Protein AF-0000000078033077 (afdb_homodimer)

Sequence (704 aa):
MGALPEDNIADLIKTYNELNSNRIEELADEPSALEFMRYVARNTPFVVRNAATSWEAYKRWDKDFLLNTLEGQSVNVAVTPHGNADAPTPLPTGILSLSKPHEEPQRFDTFLNTIIAQTAEDLSSSPPTAVSPEVLYAQTQNSNLHTEYAPLFHLDHLPRSLPFARIALDQPQPDALNLWIGNARATTALHKDNYENLYVQLRGRKRFALLPPHCHPCVNERPLRSATYRRRCAGGGADADNDGTLVLEPDGDGTEDVPFATWDPDRPDENATPYSHLARPMIVVLEPGDMLYLPAMWYHKVSQFCIPEDEGFVLAVNYWYDMDFSGPLYPLSSFVRNSALKAQAEAEGHEVMGALPEDNIADLIKTYNELNSNRIEELADEPSALEFMRYVARNTPFVVRNAATSWEAYKRWDKDFLLNTLEGQSVNVAVTPHGNADAPTPLPTGILSLSKPHEEPQRFDTFLNTIIAQTAEDLSSSPPTAVSPEVLYAQTQNSNLHTEYAPLFHLDHLPRSLPFARIALDQPQPDALNLWIGNARATTALHKDNYENLYVQLRGRKRFALLPPHCHPCVNERPLRSATYRRRCAGGGADADNDGTLVLEPDGDGTEDVPFATWDPDRPDENATPYSHLARPMIVVLEPGDMLYLPAMWYHKVSQFCIPEDEGFVLAVNYWYDMDFSGPLYPLSSFVRNSALKAQAEAEGHEV

Secondary structure (DSSP, 8-state):
-----SSHHHHHHHHHHHHS-SSPEEESSPPPHHHHHHHHHHT--EEETTTTTTSHHHHH-SHHHHHHHTTT-EEEEEEESSS-TTEEEE-TTS-EEEEEPEEEEEEHHHHHHHHHHHHHHHHS-SPPPS---SEEEB---S-GGGTTTHHHHTTT-S-SS-HHHHHHTT-SS-SEEEEEEE-TT-EEEEEE-SEEEEEEEEESEEEEEEE-GGGGGGS-EEEEEEEEEEE----SSS-------EEEEEPPTTSPPEEEE---TTSTTTT--TTGGG--PEEEEEPTT-EEEE-TT-EEEEEEE--TTS-S-EEEEEEEEEP--SSSHHHHHHHHHHHHHHHHHHHHHHT-/-----SSHHHHHHHHHHHHS-SSPEEESSPPPHHHHHHHHHHT--EEETTTTTTSHHHHH-SHHHHHHHTTT-EEEEEEESSS-TTEEEE-TTS-EEEEEPEEEEEEHHHHHHHHHHHHHHHHS-SPPPS----EEEB---S-GGGTTTHHHHTTT-S-SS-HHHHHHTT-SS-SEEEEEEE-TT-EEEEEE-SEEEEEEEEESEEEEEEE-GGGGGGS-EEEEEEEEEEE----SSS-------EEEEEPPTTSPPEEEE---TTSTTTT--TTGGG---EEEEEPTT-EEEE-TT-EEEEEEE--TTS-S-EEEEEEEEEP---SSHHHHHHHHHHHHHHHHHHHHHHT-

Solvent-accessible surface area (backbone atoms only — not comparable to full-atom values): 36784 Å² total; per-residue (Å²): 97,83,74,77,64,92,49,55,68,60,49,31,47,51,50,39,56,72,53,41,78,56,65,74,49,76,35,82,55,81,57,52,28,53,57,44,37,51,33,61,43,31,60,48,52,38,32,23,55,54,61,38,61,81,31,50,43,49,74,48,66,42,72,70,50,47,46,61,67,42,57,95,37,57,37,61,30,34,36,31,76,74,12,52,48,62,19,77,37,64,41,96,86,61,52,64,18,31,26,35,44,27,72,44,78,35,48,41,59,60,50,54,52,49,42,25,49,46,39,50,44,71,74,38,91,57,77,85,66,96,61,76,74,61,21,58,32,31,62,59,84,74,27,28,30,74,56,72,38,29,72,60,52,73,65,62,32,58,76,83,53,54,66,35,56,25,61,46,68,71,35,88,54,49,77,29,39,29,48,37,42,33,32,54,61,36,38,43,48,44,44,64,48,75,25,39,31,41,37,34,28,47,34,33,30,40,38,37,39,35,38,59,49,80,45,47,48,24,29,38,64,39,76,21,47,45,20,35,30,40,63,46,68,70,62,85,63,88,72,82,76,51,76,60,48,74,42,76,38,73,52,63,89,85,59,69,40,43,72,39,42,58,24,42,86,92,43,59,83,46,60,51,36,100,42,29,84,72,62,65,65,25,73,48,72,38,46,56,15,17,31,35,41,43,40,51,45,30,31,36,28,41,38,34,38,63,57,90,88,49,89,27,42,26,33,34,39,34,38,32,29,77,50,75,66,44,39,59,64,53,35,48,42,49,38,47,37,52,52,35,51,50,53,52,51,53,56,56,56,65,74,100,95,82,76,78,65,93,49,57,68,59,49,31,46,51,48,39,55,73,52,40,76,56,65,73,48,75,34,81,55,78,57,52,28,53,59,44,37,52,32,61,45,30,60,48,52,38,34,22,55,54,62,38,60,82,31,49,43,50,72,49,67,42,71,68,49,48,46,60,68,41,56,93,35,58,38,62,28,35,37,30,77,75,14,50,48,62,17,76,35,65,40,96,87,62,52,66,19,31,25,35,43,27,71,44,76,37,48,40,59,61,50,54,51,49,40,25,51,47,38,50,44,70,74,39,91,56,77,84,66,95,61,75,76,61,22,57,33,32,62,58,85,73,28,27,29,74,55,73,37,30,72,60,52,74,65,62,33,58,75,83,52,54,68,35,55,26,62,47,69,71,35,87,54,48,78,28,41,29,50,38,41,35,32,56,60,36,37,43,48,45,43,63,49,74,26,39,31,42,38,35,27,47,33,33,30,39,38,37,40,34,38,60,49,82,44,46,48,23,29,38,64,39,75,20,46,45,20,34,31,40,63,44,69,69,62,85,64,88,72,80,75,53,75,61,50,75,43,76,38,73,51,64,88,87,59,68,39,43,72,38,45,56,24,41,86,93,43,59,83,45,60,50,37,100,42,28,84,70,62,65,66,26,72,49,73,38,46,54,15,16,31,34,40,42,39,51,44,29,30,37,26,40,39,34,36,62,56,89,91,47,88,25,44,28,32,32,38,35,40,31,29,76,52,74,66,46,40,58,64,53,36,49,40,49,39,48,38,52,52,35,52,49,53,50,52,53,55,56,55,65,74,101

Nearest PDB structures (foldseek):
  5nfo-assembly1_A  TM=9.440E-01  e=7.598E-32  Homo sapiens
  4qu2-assembly1_A  TM=9.523E-01  e=1.027E-31  Mus musculus
  5nfn-assembly1_B  TM=9.358E-01  e=1.018E-30  Homo sapiens
  7yxh-assembly1_A  TM=9.130E-01  e=1.752E-30  Drosophila melanogaster
  7yxi-assembly1_A  TM=8.987E-01  e=1.977E-30  Drosophila melanogaster

Structure (mmCIF, N/CA/C/O backbone):
data_AF-0000000078033077-model_v1
#
loop_
_entity.id
_entity.type
_entity.pdbx_description
1 polymer 'JmjC domain-containing protein'
#
loop_
_atom_site.group_PDB
_atom_site.id
_atom_site.type_symbol
_atom_site.label_atom_id
_atom_site.label_alt_id
_atom_site.label_comp_id
_atom_site.label_asym_id
_atom_site.label_entity_id
_atom_site.label_seq_id
_atom_site.pdbx_PDB_ins_code
_atom_site.Cartn_x
_atom_site.Cartn_y
_atom_site.Cartn_z
_atom_site.occupancy
_atom_site.B_iso_or_equiv
_atom_site.auth_seq_id
_atom_site.auth_comp_id
_atom_site.auth_asym_id
_atom_site.auth_atom_id
_atom_site.pdbx_PDB_model_num
ATOM 1 N N . MET A 1 1 ? 12.492 -5.578 -23.094 1 42.94 1 MET A N 1
ATOM 2 C CA . MET A 1 1 ? 12.781 -5.25 -21.688 1 42.94 1 MET A CA 1
ATOM 3 C C . MET A 1 1 ? 12.961 -3.746 -21.516 1 42.94 1 MET A C 1
ATOM 5 O O . MET A 1 1 ? 13.789 -3.133 -22.188 1 42.94 1 MET A O 1
ATOM 9 N N . GLY A 1 2 ? 12.016 -3.055 -21.203 1 55.69 2 GLY A N 1
ATOM 10 C CA . GLY A 1 2 ? 12.297 -1.637 -21.375 1 55.69 2 GLY A CA 1
ATOM 11 C C . GLY A 1 2 ? 13.57 -1.196 -20.656 1 55.69 2 GLY A C 1
ATOM 12 O O . GLY A 1 2 ? 14.016 -1.845 -19.719 1 55.69 2 GLY A O 1
ATOM 13 N N . ALA A 1 3 ? 14.383 -0.517 -21.266 1 71.25 3 ALA A N 1
ATOM 14 C CA . ALA A 1 3 ? 15.617 0.079 -20.766 1 71.25 3 ALA A CA 1
ATOM 15 C C . ALA A 1 3 ? 15.414 0.67 -19.359 1 71.25 3 ALA A C 1
ATOM 17 O O . ALA A 1 3 ? 14.344 1.188 -19.062 1 71.25 3 ALA A O 1
ATOM 18 N N . LEU A 1 4 ? 16.281 0.131 -18.406 1 87.5 4 LEU A N 1
ATOM 19 C CA . LEU A 1 4 ? 16.297 0.751 -17.094 1 87.5 4 LEU A CA 1
ATOM 20 C C . LEU A 1 4 ? 16.281 2.271 -17.203 1 87.5 4 LEU A C 1
ATOM 22 O O . LEU A 1 4 ? 16.953 2.836 -18.078 1 87.5 4 LEU A O 1
ATOM 26 N N . PRO A 1 5 ? 15.516 2.828 -16.438 1 91.06 5 PRO A N 1
ATOM 27 C CA . PRO A 1 5 ? 15.508 4.293 -16.484 1 91.06 5 PRO A CA 1
ATOM 28 C C . PRO A 1 5 ? 16.859 4.906 -16.141 1 91.06 5 PRO A C 1
ATOM 30 O O . PRO A 1 5 ? 17.594 4.367 -15.312 1 91.06 5 PRO A O 1
ATOM 33 N N . GLU A 1 6 ? 17.172 5.957 -16.812 1 90.25 6 GLU A N 1
ATOM 34 C CA . GLU A 1 6 ? 18.406 6.684 -16.531 1 90.25 6 GLU A CA 1
ATOM 35 C C . GLU A 1 6 ? 18.438 7.207 -15.102 1 90.25 6 GLU A C 1
ATOM 37 O O . GLU A 1 6 ? 19.453 7.094 -14.422 1 90.25 6 GLU A O 1
ATOM 42 N N . ASP A 1 7 ? 17.344 7.777 -14.641 1 95.06 7 ASP A N 1
ATOM 43 C CA . ASP A 1 7 ? 17.156 8.281 -13.281 1 95.06 7 ASP A CA 1
ATOM 44 C C . ASP A 1 7 ? 15.992 7.586 -12.586 1 95.06 7 ASP A C 1
ATOM 46 O O . ASP A 1 7 ? 14.836 7.949 -12.797 1 95.06 7 ASP A O 1
ATOM 50 N N . ASN A 1 8 ? 16.359 6.629 -11.766 1 96.31 8 ASN A N 1
ATOM 51 C CA . ASN A 1 8 ? 15.375 5.754 -11.141 1 96.31 8 ASN A CA 1
ATOM 52 C C . ASN A 1 8 ? 14.43 6.531 -10.227 1 96.31 8 ASN A C 1
ATOM 54 O O . ASN A 1 8 ? 13.242 6.223 -10.148 1 96.31 8 ASN A O 1
ATOM 58 N N . ILE A 1 9 ? 14.945 7.516 -9.523 1 97.44 9 ILE A N 1
ATOM 59 C CA . ILE A 1 9 ? 14.125 8.328 -8.625 1 97.44 9 ILE A CA 1
ATOM 60 C C . ILE A 1 9 ? 13.133 9.148 -9.438 1 97.44 9 ILE A C 1
ATOM 62 O O . ILE A 1 9 ? 11.945 9.195 -9.117 1 97.44 9 ILE A O 1
ATOM 66 N N . ALA A 1 10 ? 13.602 9.781 -10.492 1 98 10 ALA A N 1
ATOM 67 C CA . ALA A 1 10 ? 12.711 10.547 -11.367 1 98 10 ALA A CA 1
ATOM 68 C C . ALA A 1 10 ? 11.617 9.656 -11.953 1 98 10 ALA A C 1
ATOM 70 O O . ALA A 1 10 ? 10.461 10.062 -12.031 1 98 10 ALA A O 1
ATOM 71 N N . ASP A 1 11 ? 12.008 8.477 -12.391 1 97.88 11 ASP A N 1
ATOM 72 C CA . ASP A 1 11 ? 11.055 7.543 -12.984 1 97.88 11 ASP A CA 1
ATOM 73 C C . ASP A 1 11 ? 9.961 7.168 -11.992 1 97.88 11 ASP A C 1
ATOM 75 O O . ASP A 1 11 ? 8.789 7.02 -12.367 1 97.88 11 ASP A O 1
ATOM 79 N N . LEU A 1 12 ? 10.352 6.918 -10.734 1 98.25 12 LEU A N 1
ATOM 80 C CA . LEU A 1 12 ? 9.391 6.621 -9.68 1 98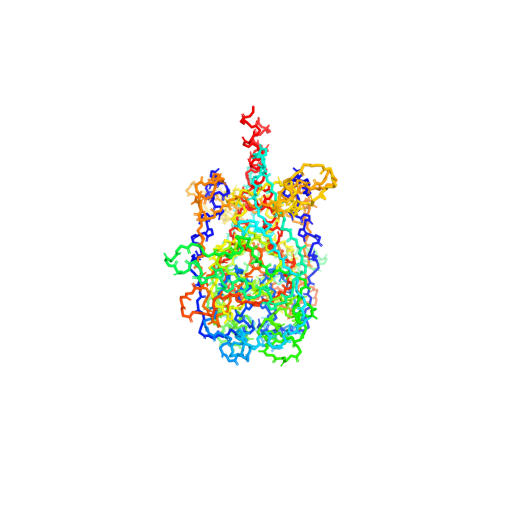.25 12 LEU A CA 1
ATOM 81 C C . LEU A 1 12 ? 8.32 7.711 -9.594 1 98.25 12 LEU A C 1
ATOM 83 O O . LEU A 1 12 ? 7.125 7.418 -9.625 1 98.25 12 LEU A O 1
ATOM 87 N N . ILE A 1 13 ? 8.727 8.977 -9.492 1 98.38 13 ILE A N 1
ATOM 88 C CA . ILE A 1 13 ? 7.824 10.102 -9.297 1 98.38 13 ILE A CA 1
ATOM 89 C C . ILE A 1 13 ? 6.941 10.273 -10.531 1 98.38 13 ILE A C 1
ATOM 91 O O . ILE A 1 13 ? 5.727 10.445 -10.414 1 98.38 13 ILE A O 1
ATOM 95 N N . LYS A 1 14 ? 7.523 10.18 -11.734 1 97.94 14 LYS A N 1
ATOM 96 C CA . LYS A 1 14 ? 6.781 10.336 -12.977 1 97.94 14 LYS A CA 1
ATOM 97 C C . LYS A 1 14 ? 5.746 9.227 -13.141 1 97.94 14 LYS A C 1
ATOM 99 O O . LYS A 1 14 ? 4.621 9.484 -13.57 1 97.94 14 LYS A O 1
ATOM 104 N N . THR A 1 15 ? 6.141 8 -12.852 1 97.5 15 THR A N 1
ATOM 105 C CA . THR A 1 15 ? 5.23 6.867 -12.953 1 97.5 15 THR A CA 1
ATOM 106 C C . THR A 1 15 ? 4.023 7.055 -12.039 1 97.5 15 THR A C 1
ATOM 108 O O . THR A 1 15 ? 2.883 6.84 -12.453 1 97.5 15 THR A O 1
ATOM 111 N N . TYR A 1 16 ? 4.25 7.449 -10.805 1 98 16 TYR A N 1
ATOM 112 C CA . TYR A 1 16 ? 3.141 7.703 -9.891 1 98 16 TYR A CA 1
ATOM 113 C C . TYR A 1 16 ? 2.221 8.789 -10.445 1 98 16 TYR A C 1
ATOM 115 O O . TYR A 1 16 ? 0.998 8.633 -10.43 1 98 16 TYR A O 1
ATOM 123 N N . ASN A 1 17 ? 2.812 9.883 -10.93 1 98 17 ASN A N 1
ATOM 124 C CA . ASN A 1 17 ? 2.035 11.016 -11.43 1 98 17 ASN A CA 1
ATOM 125 C C . ASN A 1 17 ? 1.178 10.617 -12.625 1 98 17 ASN A C 1
ATOM 127 O O . ASN A 1 17 ? 0.083 11.148 -12.82 1 98 17 ASN A O 1
ATOM 131 N N . GLU A 1 18 ? 1.66 9.711 -13.391 1 97.5 18 GLU A N 1
ATOM 132 C CA . GLU A 1 18 ? 0.925 9.242 -14.562 1 97.5 18 GLU A CA 1
ATOM 133 C C . GLU A 1 18 ? -0.252 8.359 -14.164 1 97.5 18 GLU A C 1
ATOM 135 O O . GLU A 1 18 ? -1.291 8.359 -14.828 1 97.5 18 GLU A O 1
ATOM 140 N N . LEU A 1 19 ? -0.118 7.672 -13.07 1 97.44 19 LEU A N 1
ATOM 141 C CA . LEU A 1 19 ? -1.104 6.672 -12.664 1 97.44 19 LEU A CA 1
ATOM 142 C C . LEU A 1 19 ? -2.096 7.254 -11.664 1 97.44 19 LEU A C 1
ATOM 144 O O . LEU A 1 19 ? -3.094 6.613 -11.328 1 97.44 19 LEU A O 1
ATOM 148 N N . ASN A 1 20 ? -1.86 8.43 -11.117 1 97.12 20 ASN A N 1
ATOM 149 C CA . ASN A 1 20 ? -2.686 9.023 -10.07 1 97.12 20 ASN A CA 1
ATOM 150 C C . ASN A 1 20 ? -3.02 10.484 -10.383 1 97.12 20 ASN A C 1
ATOM 152 O O . ASN A 1 20 ? -2.182 11.219 -10.914 1 97.12 20 ASN A O 1
ATOM 156 N N . SER A 1 21 ? -4.211 10.898 -10 1 94.88 21 SER A N 1
ATOM 157 C CA . SER A 1 21 ? -4.625 12.297 -10.148 1 94.88 21 SER A CA 1
ATOM 158 C C . SER A 1 21 ? -4.043 13.164 -9.031 1 94.88 21 SER A C 1
ATOM 160 O O . SER A 1 21 ? -3.848 12.688 -7.91 1 94.88 21 SER A O 1
ATOM 162 N N . ASN A 1 22 ? -3.74 14.391 -9.383 1 94.38 22 ASN A N 1
ATOM 163 C CA . ASN A 1 22 ? -3.326 15.344 -8.352 1 94.38 22 ASN A CA 1
ATOM 164 C C . ASN A 1 22 ? -4.496 16.188 -7.875 1 94.38 22 ASN A C 1
ATOM 166 O O . ASN A 1 22 ? -4.297 17.203 -7.191 1 94.38 22 ASN A O 1
ATOM 170 N N . ARG A 1 23 ? -5.645 15.859 -8.281 1 97 23 ARG A N 1
ATOM 171 C CA . ARG A 1 23 ? -6.863 16.469 -7.766 1 97 23 ARG A CA 1
ATOM 172 C C . ARG A 1 23 ? -7.5 15.609 -6.688 1 97 23 ARG A C 1
ATOM 174 O O . ARG A 1 23 ? -7.652 14.398 -6.867 1 97 23 ARG A O 1
ATOM 181 N N . ILE A 1 24 ? -7.875 16.25 -5.68 1 98 24 ILE A N 1
ATOM 182 C CA . ILE A 1 24 ? -8.438 15.492 -4.562 1 98 24 ILE A CA 1
ATOM 183 C C . ILE A 1 24 ? -9.875 15.094 -4.879 1 98 24 ILE A C 1
ATOM 185 O O . ILE A 1 24 ? -10.625 15.875 -5.48 1 98 24 ILE A O 1
ATOM 189 N N . GLU A 1 25 ? -10.234 13.922 -4.559 1 98.12 25 GLU A N 1
ATOM 190 C CA . GLU A 1 25 ? -11.617 13.469 -4.719 1 98.12 25 GLU A CA 1
ATOM 191 C C . GLU A 1 25 ? -12.523 14.086 -3.656 1 98.12 25 GLU A C 1
ATOM 193 O O . GLU A 1 25 ? -12.164 14.133 -2.479 1 98.12 25 GLU A O 1
ATOM 198 N N . GLU A 1 26 ? -13.68 14.609 -4.047 1 98.62 26 GLU A N 1
ATOM 199 C CA . GLU A 1 26 ? -14.68 15.148 -3.135 1 98.62 26 GLU A CA 1
ATOM 200 C C . GLU A 1 26 ? -15.906 14.234 -3.051 1 98.62 26 GLU A C 1
ATOM 202 O O . GLU A 1 26 ? -16.469 13.859 -4.074 1 98.62 26 GLU A O 1
ATOM 207 N N . LEU A 1 27 ? -16.203 13.883 -1.854 1 98.38 27 LEU A N 1
ATOM 208 C CA . LEU A 1 27 ? -17.359 13.031 -1.601 1 98.38 27 LEU A CA 1
ATOM 209 C C . LEU A 1 27 ? -18.531 13.852 -1.079 1 98.38 27 LEU A C 1
ATOM 211 O O . LEU A 1 27 ? -18.344 14.82 -0.333 1 98.38 27 LEU A O 1
ATOM 215 N N . ALA A 1 28 ? -19.688 13.43 -1.414 1 95.62 28 ALA A N 1
ATOM 216 C CA . ALA A 1 28 ? -20.891 14.117 -0.968 1 95.62 28 ALA A CA 1
ATOM 217 C C . ALA A 1 28 ? -21.266 13.727 0.461 1 95.62 28 ALA A C 1
ATOM 219 O O . ALA A 1 28 ? -21.812 14.531 1.213 1 95.62 28 ALA A O 1
ATOM 220 N N . ASP A 1 29 ? -20.969 12.461 0.747 1 97.38 29 ASP A N 1
ATOM 221 C CA . ASP A 1 29 ? -21.25 11.922 2.074 1 97.38 29 ASP A CA 1
ATOM 222 C C . ASP A 1 29 ? -20.062 11.109 2.604 1 97.38 29 ASP A C 1
ATOM 224 O O . ASP A 1 29 ? -19.172 10.734 1.842 1 97.38 29 ASP A O 1
ATOM 228 N N . GLU A 1 30 ? -20.156 10.922 3.869 1 98.06 30 GLU A N 1
ATOM 229 C CA . GLU A 1 30 ? -19.172 10.023 4.453 1 98.06 30 GLU A CA 1
ATOM 230 C C . GLU A 1 30 ? -19.188 8.664 3.768 1 98.06 30 GLU A C 1
ATOM 232 O O . GLU A 1 30 ? -20.25 8.141 3.441 1 98.06 30 GLU A O 1
ATOM 237 N N . PRO A 1 31 ? -18.062 8.117 3.574 1 98.75 31 PRO A N 1
ATOM 238 C CA . PRO A 1 31 ? -18.031 6.785 2.955 1 98.75 31 PRO A CA 1
ATOM 239 C C . PRO A 1 31 ? -18.469 5.676 3.912 1 98.75 31 PRO A C 1
ATOM 241 O O . PRO A 1 31 ? -18.469 5.875 5.129 1 98.75 31 PRO A O 1
ATOM 244 N N . SER A 1 32 ? -18.875 4.543 3.34 1 98.62 32 SER A N 1
ATOM 245 C CA . SER A 1 32 ? -18.984 3.338 4.152 1 98.62 32 SER A CA 1
ATOM 246 C C . SER A 1 32 ? -17.609 2.871 4.621 1 98.62 32 SER A C 1
ATOM 248 O O . SER A 1 32 ? -16.578 3.336 4.113 1 98.62 32 SER A O 1
ATOM 250 N N . ALA A 1 33 ? -17.562 1.972 5.578 1 98.81 33 ALA A N 1
ATOM 251 C CA . ALA A 1 33 ? -16.297 1.409 6.039 1 98.81 33 ALA A CA 1
ATOM 252 C C . ALA A 1 33 ? -15.531 0.768 4.887 1 98.81 33 ALA A C 1
ATOM 254 O O . ALA A 1 33 ? -14.312 0.924 4.785 1 98.81 33 ALA A O 1
ATOM 255 N N . LEU A 1 34 ? -16.203 0.097 4.02 1 98.81 34 LEU A N 1
ATOM 256 C CA . LEU A 1 34 ? -15.57 -0.558 2.877 1 98.81 34 LEU A CA 1
ATOM 257 C C . LEU A 1 34 ? -15.016 0.472 1.899 1 98.81 34 LEU A C 1
ATOM 259 O O . LEU A 1 34 ? -13.891 0.332 1.417 1 98.81 34 LEU A O 1
ATOM 263 N N . GLU A 1 35 ? -15.805 1.453 1.59 1 98.62 35 GLU A N 1
ATOM 264 C CA . GLU A 1 35 ? -15.344 2.512 0.697 1 98.62 35 GLU A CA 1
ATOM 265 C C . GLU A 1 35 ? -14.109 3.203 1.259 1 98.62 35 GLU A C 1
ATOM 267 O O . GLU A 1 35 ? -13.148 3.461 0.527 1 98.62 35 GLU A O 1
ATOM 272 N N . PHE A 1 36 ? -14.18 3.498 2.555 1 98.88 36 PHE A N 1
ATOM 273 C CA . PHE A 1 36 ? -13.039 4.129 3.203 1 98.88 36 PHE A CA 1
ATOM 274 C C . PHE A 1 36 ? -11.805 3.24 3.117 1 98.88 36 PHE A C 1
ATOM 276 O O . PHE A 1 36 ? -10.703 3.723 2.85 1 98.88 36 PHE A O 1
ATOM 283 N N . MET A 1 37 ? -11.961 1.943 3.33 1 98.69 37 MET A N 1
ATOM 284 C CA . MET A 1 37 ? -10.836 1.015 3.289 1 98.69 37 MET A CA 1
ATOM 285 C C . MET A 1 37 ? -10.211 0.985 1.901 1 98.69 37 MET A C 1
ATOM 287 O O . MET A 1 37 ? -9.008 0.752 1.767 1 98.69 37 MET A O 1
ATOM 291 N N . ARG A 1 38 ? -11 1.225 0.844 1 98.38 38 ARG A N 1
ATOM 292 C CA . ARG A 1 38 ? -10.438 1.315 -0.501 1 98.38 38 ARG A CA 1
ATOM 293 C C . ARG A 1 38 ? -9.492 2.506 -0.622 1 98.38 38 ARG A C 1
ATOM 295 O O . ARG A 1 38 ? -8.469 2.422 -1.295 1 98.38 38 ARG A O 1
ATOM 302 N N . TYR A 1 39 ? -9.844 3.623 0.03 1 98.5 39 TYR A N 1
ATOM 303 C CA . TYR A 1 39 ? -8.961 4.789 0.025 1 98.5 39 TYR A CA 1
ATOM 304 C C . TYR A 1 39 ? -7.695 4.52 0.829 1 98.5 39 TYR A C 1
ATOM 306 O O . TYR A 1 39 ? -6.605 4.941 0.438 1 98.5 39 TYR A O 1
ATOM 314 N N . VAL A 1 40 ? -7.871 3.803 1.977 1 98.44 40 VAL A N 1
ATOM 315 C CA . VAL A 1 40 ? -6.715 3.434 2.787 1 98.44 40 VAL A CA 1
ATOM 316 C C . VAL A 1 40 ? -5.785 2.533 1.981 1 98.44 40 VAL A C 1
ATOM 318 O O . VAL A 1 40 ? -4.566 2.725 1.99 1 98.44 40 VAL A O 1
ATOM 321 N N . ALA A 1 41 ? -6.367 1.604 1.21 1 97.62 41 ALA A N 1
ATOM 322 C CA . ALA A 1 41 ? -5.598 0.66 0.405 1 97.62 41 ALA A CA 1
ATOM 323 C C . ALA A 1 41 ? -4.812 1.382 -0.688 1 97.62 41 ALA A C 1
ATOM 325 O O . ALA A 1 41 ? -3.689 0.991 -1.016 1 97.62 41 ALA A O 1
ATOM 326 N N . ARG A 1 42 ? -5.402 2.432 -1.206 1 97 42 ARG A N 1
ATOM 327 C CA . ARG A 1 42 ? -4.758 3.201 -2.266 1 97 42 ARG A CA 1
ATOM 328 C C . ARG A 1 42 ? -3.908 4.328 -1.685 1 97 42 ARG A C 1
ATOM 330 O O . ARG A 1 42 ? -3.209 5.027 -2.42 1 97 42 ARG A O 1
ATOM 337 N N . ASN A 1 43 ? -3.986 4.488 -0.363 1 98 43 ASN A N 1
ATOM 338 C CA . ASN A 1 43 ? -3.252 5.566 0.289 1 98 43 ASN A CA 1
ATOM 339 C C . ASN A 1 43 ? -3.496 6.906 -0.398 1 98 43 ASN A C 1
ATOM 341 O O . ASN A 1 43 ? -2.549 7.59 -0.788 1 98 43 ASN A O 1
ATOM 345 N N . THR A 1 44 ? -4.75 7.246 -0.583 1 98.12 44 THR A N 1
ATOM 346 C CA . THR A 1 44 ? -5.121 8.461 -1.297 1 98.12 44 THR A CA 1
ATOM 347 C C . THR A 1 44 ? -6.105 9.289 -0.478 1 98.12 44 THR A C 1
ATOM 349 O O . THR A 1 44 ? -7.012 8.742 0.157 1 98.12 44 THR A O 1
ATOM 352 N N . PRO A 1 45 ? -5.938 10.586 -0.43 1 98.75 45 PRO A N 1
ATOM 353 C CA . PRO A 1 45 ? -6.812 11.453 0.369 1 98.75 45 PRO A CA 1
ATOM 354 C C . PRO A 1 45 ? -8.148 11.727 -0.313 1 98.75 45 PRO A C 1
ATOM 356 O O . PRO A 1 45 ? -8.297 11.492 -1.516 1 98.75 45 PRO A O 1
ATOM 359 N N . PHE A 1 46 ? -9.109 12.148 0.469 1 98.88 46 PHE A N 1
ATOM 360 C CA . PHE A 1 46 ? -10.375 12.664 -0.036 1 98.88 46 PHE A CA 1
ATOM 361 C C . PHE A 1 46 ? -10.938 13.734 0.897 1 98.88 46 PHE A C 1
ATOM 363 O O . PHE A 1 46 ? -10.438 13.914 2.01 1 98.88 46 PHE A O 1
ATOM 370 N N . VAL A 1 47 ? -11.875 14.484 0.461 1 98.94 47 VAL A N 1
ATOM 371 C CA . VAL A 1 47 ? -12.594 15.461 1.274 1 98.94 47 VAL A CA 1
ATOM 372 C C . VAL A 1 47 ? -14.086 15.164 1.238 1 98.94 47 VAL A C 1
ATOM 374 O O . VAL A 1 47 ? -14.641 14.875 0.177 1 98.94 47 VAL A O 1
ATOM 377 N N . VAL A 1 48 ? -14.711 15.109 2.352 1 98.88 48 VAL A N 1
ATOM 378 C CA . VAL A 1 48 ? -16.172 15.117 2.438 1 98.88 48 VAL A CA 1
ATOM 379 C C . VAL A 1 48 ? -16.656 16.531 2.719 1 98.88 48 VAL A C 1
ATOM 381 O O . VAL A 1 48 ? -16.469 17.062 3.82 1 98.88 48 VAL A O 1
ATOM 384 N N . ARG A 1 49 ? -17.312 17.109 1.759 1 98.56 49 ARG A N 1
ATOM 385 C CA . ARG A 1 49 ? -17.828 18.469 1.941 1 98.56 49 ARG A CA 1
ATOM 386 C C . ARG A 1 49 ? -19.031 18.469 2.885 1 98.56 49 ARG A C 1
ATOM 388 O O . ARG A 1 49 ? -19.891 17.578 2.801 1 98.56 49 ARG A O 1
ATOM 395 N N . ASN A 1 50 ? -19.031 19.344 3.906 1 98.38 50 ASN A N 1
ATOM 396 C CA . ASN A 1 50 ? -20.125 19.562 4.852 1 98.38 50 ASN A CA 1
ATOM 397 C C . ASN A 1 50 ? -20.359 18.328 5.734 1 98.38 50 ASN A C 1
ATOM 399 O O . ASN A 1 50 ? -21.469 18.078 6.172 1 98.38 50 ASN A O 1
ATOM 403 N N . ALA A 1 51 ? -19.375 17.578 5.938 1 98.38 51 ALA A N 1
ATOM 404 C CA . ALA A 1 51 ? -19.453 16.344 6.695 1 98.38 51 ALA A CA 1
ATOM 405 C C . ALA A 1 51 ? -19.922 16.594 8.125 1 98.38 51 ALA A C 1
ATOM 407 O O . ALA A 1 51 ? -20.656 15.797 8.703 1 98.38 51 ALA A O 1
ATOM 408 N N . ALA A 1 52 ? -19.531 17.703 8.734 1 98.44 52 ALA A N 1
ATOM 409 C CA . ALA A 1 52 ? -19.703 17.906 10.164 1 98.44 52 ALA A CA 1
ATOM 410 C C . ALA A 1 52 ? -20.797 18.938 10.438 1 98.44 52 ALA A C 1
ATOM 412 O O . ALA A 1 52 ? -20.969 19.391 11.578 1 98.44 52 ALA A O 1
ATOM 413 N N . THR A 1 53 ? -21.547 19.359 9.461 1 98.06 53 THR A N 1
ATOM 414 C CA . THR A 1 53 ? -22.516 20.438 9.617 1 98.06 53 THR A CA 1
ATOM 415 C C . THR A 1 53 ? -23.625 20.047 10.586 1 98.06 53 THR A C 1
ATOM 417 O O . THR A 1 53 ? -24.328 20.906 11.125 1 98.06 53 THR A O 1
ATOM 420 N N . SER A 1 54 ? -23.797 18.719 10.797 1 97.62 54 SER A N 1
ATOM 421 C CA . SER A 1 54 ? -24.812 18.266 11.734 1 97.62 54 SER A CA 1
ATOM 422 C C . SER A 1 54 ? -24.25 18.188 13.156 1 97.62 54 SER A C 1
ATOM 424 O O . SER A 1 54 ? -25.016 18 14.117 1 97.62 54 SER A O 1
ATOM 426 N N . TRP A 1 55 ? -22.984 18.312 13.359 1 98.56 55 TRP A N 1
ATOM 427 C CA . TRP A 1 55 ? -22.375 18.234 14.68 1 98.56 55 TRP A CA 1
ATOM 428 C C . TRP A 1 55 ? -22.766 19.438 15.531 1 98.56 55 TRP A C 1
ATOM 430 O O . TRP A 1 55 ? -22.828 20.562 15.031 1 98.56 55 TRP A O 1
ATOM 440 N N . GLU A 1 56 ? -23.016 19.219 16.766 1 98.69 56 GLU A N 1
ATOM 441 C CA . GLU A 1 56 ? -23.25 20.328 17.688 1 98.69 56 GLU A CA 1
ATOM 442 C C . GLU A 1 56 ? -22.031 21.25 17.75 1 98.69 56 GLU A C 1
ATOM 444 O O . GLU A 1 56 ? -22.172 22.453 17.922 1 98.69 56 GLU A O 1
ATOM 449 N N . ALA A 1 57 ? -20.844 20.688 17.656 1 98.75 57 ALA A N 1
ATOM 450 C CA . ALA A 1 57 ? -19.625 21.484 17.672 1 98.75 57 ALA A CA 1
ATOM 451 C C . ALA A 1 57 ? -19.625 22.516 16.547 1 98.75 57 ALA A C 1
ATOM 453 O O . ALA A 1 57 ? -19.234 23.672 16.75 1 98.75 57 ALA A O 1
ATOM 454 N N . TYR A 1 58 ? -20.047 22.109 15.391 1 98.56 58 TYR A N 1
ATOM 455 C CA . TYR A 1 58 ? -20.156 23.016 14.242 1 98.56 58 TYR A CA 1
ATOM 456 C C . TYR A 1 58 ? -21.156 24.125 14.508 1 98.56 58 TYR A C 1
ATOM 458 O O . TYR A 1 58 ? -20.891 25.297 14.195 1 98.56 58 TYR A O 1
ATOM 466 N N . LYS A 1 59 ? -22.219 23.812 15.125 1 98.38 59 LYS A N 1
ATOM 467 C CA . LYS A 1 59 ? -23.328 24.734 15.32 1 98.38 59 LYS A CA 1
ATOM 468 C C . LYS A 1 59 ? -23.047 25.703 16.469 1 98.38 59 LYS A C 1
ATOM 470 O O . LYS A 1 59 ? -23.438 26.875 16.406 1 98.38 59 LYS A O 1
ATOM 475 N N . ARG A 1 60 ? -22.281 25.219 17.438 1 98.44 60 ARG A N 1
ATOM 476 C CA . ARG A 1 60 ? -22.328 25.953 18.688 1 98.44 60 ARG A CA 1
ATOM 477 C C . ARG A 1 60 ? -20.953 26.547 19.031 1 98.44 60 ARG A C 1
ATOM 479 O O . ARG A 1 60 ? -20.844 27.484 19.797 1 98.44 60 ARG A O 1
ATOM 486 N N . TRP A 1 61 ? -19.844 25.969 18.562 1 98.56 61 TRP A N 1
ATOM 487 C CA . TRP A 1 61 ? -18.516 26.359 19.031 1 98.56 61 TRP A CA 1
ATOM 488 C C . TRP A 1 61 ? -18.109 27.703 18.422 1 98.56 61 TRP A C 1
ATOM 490 O O . TRP A 1 61 ? -17.062 27.812 17.781 1 98.56 61 TRP A O 1
ATOM 500 N N . ASP A 1 62 ? -18.875 28.734 18.688 1 98 62 ASP A N 1
ATOM 501 C CA . ASP A 1 62 ? -18.516 30.109 18.344 1 98 62 ASP A CA 1
ATOM 502 C C . ASP A 1 62 ? -17.766 30.781 19.5 1 98 62 ASP A C 1
ATOM 504 O O . ASP A 1 62 ? -17.5 30.156 20.516 1 98 62 ASP A O 1
ATOM 508 N N . LYS A 1 63 ? -17.344 31.984 19.25 1 98.25 63 LYS A N 1
ATOM 509 C CA . LYS A 1 63 ? -16.547 32.719 20.219 1 98.25 63 LYS A CA 1
ATOM 510 C C . LYS A 1 63 ? -17.203 32.719 21.594 1 98.25 63 LYS A C 1
ATOM 512 O O . LYS A 1 63 ? -16.578 32.344 22.594 1 98.25 63 LYS A O 1
ATOM 517 N N . ASP A 1 64 ? -18.438 33.156 21.672 1 98.31 64 ASP A N 1
ATOM 518 C CA . ASP A 1 64 ? -19.125 33.312 22.953 1 98.31 64 ASP A CA 1
ATOM 519 C C . ASP A 1 64 ? -19.25 31.953 23.672 1 98.31 64 ASP A C 1
ATOM 521 O O . ASP A 1 64 ? -19.031 31.875 24.875 1 98.31 64 ASP A O 1
ATOM 525 N N . PHE A 1 65 ? -19.641 30.938 22.984 1 98.69 65 PHE A N 1
ATOM 526 C CA . PHE A 1 65 ? -19.781 29.594 23.562 1 98.69 65 PHE A CA 1
ATOM 527 C C . PHE A 1 65 ? -18.453 29.125 24.141 1 98.69 65 PHE A C 1
ATOM 529 O O . PHE A 1 65 ? -18.406 28.609 25.266 1 98.69 65 PHE A O 1
ATOM 536 N N . LEU A 1 66 ? -17.391 29.266 23.359 1 98.62 66 LEU A N 1
ATOM 537 C CA . LEU A 1 66 ? -16.078 28.797 23.781 1 98.62 66 LEU A CA 1
ATOM 538 C C . LEU A 1 66 ? -15.594 29.547 25.016 1 98.62 66 LEU A C 1
ATOM 540 O O . LEU A 1 66 ? -15.062 28.953 25.953 1 98.62 66 LEU A O 1
ATOM 544 N N . LEU A 1 67 ? -15.758 30.875 25.031 1 98.38 67 LEU A N 1
ATOM 545 C CA . LEU A 1 67 ? -15.336 31.703 26.172 1 98.38 67 LEU A CA 1
ATOM 546 C C . LEU A 1 67 ? -16.094 31.297 27.422 1 98.38 67 LEU A C 1
ATOM 548 O O . LEU A 1 67 ? -15.516 31.266 28.516 1 98.38 67 LEU A O 1
ATOM 552 N N . ASN A 1 68 ? -17.312 31.047 27.234 1 98.38 68 ASN A N 1
ATOM 553 C CA . ASN A 1 68 ? -18.109 30.641 28.375 1 98.38 68 ASN A CA 1
ATOM 554 C C . ASN A 1 68 ? -17.734 29.25 28.875 1 98.38 68 ASN A C 1
ATOM 556 O O . ASN A 1 68 ? -17.609 29.031 30.078 1 98.38 68 ASN A O 1
ATOM 560 N N . THR A 1 69 ? -17.594 28.281 28.016 1 98.38 69 THR A N 1
ATOM 561 C CA . THR A 1 69 ? -17.328 26.891 28.359 1 98.38 69 THR A CA 1
ATOM 562 C C . THR A 1 69 ? -15.938 26.75 28.984 1 98.38 69 THR A C 1
ATOM 564 O O . THR A 1 69 ? -15.742 25.922 29.891 1 98.38 69 THR A O 1
ATOM 567 N N . LEU A 1 70 ? -15.016 27.531 28.484 1 98.25 70 LEU A N 1
ATOM 568 C CA . LEU A 1 70 ? -13.641 27.422 28.969 1 98.25 70 LEU A CA 1
ATOM 569 C C . LEU A 1 70 ? -13.289 28.562 29.906 1 98.25 70 LEU A C 1
ATOM 571 O O . LEU A 1 70 ? -12.117 28.938 30.031 1 98.25 70 LEU A O 1
ATOM 575 N N . GLU A 1 71 ? -14.25 29.172 30.469 1 96.88 71 GLU A N 1
ATOM 576 C CA . GLU A 1 71 ? -14.023 30.25 31.422 1 96.88 71 GLU A CA 1
ATOM 577 C C . GLU A 1 71 ? -13.102 29.812 32.562 1 96.88 71 GLU A C 1
ATOM 579 O O . GLU A 1 71 ? -13.312 28.75 33.156 1 96.88 71 GLU A O 1
ATOM 584 N N . GLY A 1 72 ? -12.086 30.625 32.812 1 94.75 72 GLY A N 1
ATOM 585 C CA . GLY A 1 72 ? -11.172 30.359 33.906 1 94.75 72 GLY A CA 1
ATOM 586 C C . GLY A 1 72 ? -10.125 29.312 33.562 1 94.75 72 GLY A C 1
ATOM 587 O O . GLY A 1 72 ? -9.25 29.031 34.406 1 94.75 72 GLY A O 1
ATOM 588 N N . GLN A 1 73 ? -10.172 28.719 32.406 1 96 73 GLN A N 1
ATOM 589 C CA . GLN A 1 73 ? -9.211 27.688 32 1 96 73 GLN A CA 1
ATOM 590 C C . GLN A 1 73 ? -8 28.297 31.312 1 96 73 GLN A C 1
ATOM 592 O O . GLN A 1 73 ? -8.102 29.359 30.703 1 96 73 GLN A O 1
ATOM 597 N N . SER A 1 74 ? -6.883 27.641 31.547 1 97.12 74 SER A N 1
ATOM 598 C CA . SER A 1 74 ? -5.68 27.984 30.797 1 97.12 74 SER A CA 1
ATOM 599 C C . SER A 1 74 ? -5.375 26.922 29.734 1 97.12 74 SER A C 1
ATOM 601 O O . SER A 1 74 ? -5.707 25.75 29.922 1 97.12 74 SER A O 1
ATOM 603 N N . VAL A 1 75 ? -4.828 27.344 28.688 1 96.94 75 VAL A N 1
ATOM 604 C CA . VAL A 1 75 ? -4.43 26.438 27.625 1 96.94 75 VAL A CA 1
ATOM 605 C C . VAL A 1 75 ? -2.969 26.688 27.25 1 96.94 75 VAL A C 1
ATOM 607 O O . VAL A 1 75 ? -2.449 27.781 27.438 1 96.94 75 VAL A O 1
ATOM 610 N N . ASN A 1 76 ? -2.318 25.656 26.75 1 97.69 76 ASN A N 1
ATOM 611 C CA . ASN A 1 76 ? -0.946 25.797 26.266 1 97.69 76 ASN A CA 1
ATOM 612 C C . ASN A 1 76 ? -0.895 26.453 24.891 1 97.69 76 ASN A C 1
ATOM 614 O O . ASN A 1 76 ? -1.533 25.984 23.953 1 97.69 76 ASN A O 1
ATOM 618 N N . VAL A 1 77 ? -0.136 27.531 24.766 1 97.81 77 VAL A N 1
ATOM 619 C CA . VAL A 1 77 ? -0.063 28.281 23.531 1 97.81 77 VAL A CA 1
ATOM 620 C C . VAL A 1 77 ? 1.373 28.297 23.016 1 97.81 77 VAL A C 1
ATOM 622 O O . VAL A 1 77 ? 2.311 28.578 23.75 1 97.81 77 VAL A O 1
ATOM 625 N N . ALA A 1 78 ? 1.531 27.875 21.781 1 97.88 78 ALA A N 1
ATOM 626 C CA . ALA A 1 78 ? 2.791 28.078 21.078 1 97.88 78 ALA A CA 1
ATOM 627 C C . ALA A 1 78 ? 2.934 29.516 20.594 1 97.88 78 ALA A C 1
ATOM 629 O O . ALA A 1 78 ? 2.074 30.016 19.859 1 97.88 78 ALA A O 1
ATOM 630 N N . VAL A 1 79 ? 3.979 30.188 20.953 1 97.38 79 VAL A N 1
ATOM 631 C CA . VAL A 1 79 ? 4.207 31.594 20.594 1 97.38 79 VAL A CA 1
ATOM 632 C C . VAL A 1 79 ? 5.461 31.703 19.734 1 97.38 79 VAL A C 1
ATOM 634 O O . VAL A 1 79 ? 6.523 31.188 20.094 1 97.38 79 VAL A O 1
ATOM 637 N N . THR A 1 80 ? 5.34 32.281 18.625 1 97 80 THR A N 1
ATOM 638 C CA . THR A 1 80 ? 6.449 32.562 17.703 1 97 80 THR A CA 1
ATOM 639 C C . THR A 1 80 ? 6.359 33.969 17.156 1 97 80 THR A C 1
ATOM 641 O O . THR A 1 80 ? 5.285 34.562 17.156 1 97 80 THR A O 1
ATOM 644 N N . PRO A 1 81 ? 7.5 34.469 16.703 1 94.56 81 PRO A N 1
ATOM 645 C CA . PRO A 1 81 ? 7.438 35.812 16.109 1 94.56 81 PRO A CA 1
ATOM 646 C C . PRO A 1 81 ? 6.777 35.812 14.734 1 94.56 81 PRO A C 1
ATOM 648 O O . PRO A 1 81 ? 6.145 36.812 14.352 1 94.56 81 PRO A O 1
ATOM 651 N N . HIS A 1 82 ? 6.902 34.688 14.016 1 92.31 82 HIS A N 1
ATOM 652 C CA . HIS A 1 82 ? 6.512 34.75 12.609 1 92.31 82 HIS A CA 1
ATOM 653 C C . HIS A 1 82 ? 5.582 33.594 12.242 1 92.31 82 HIS A C 1
ATOM 655 O O . HIS A 1 82 ? 5.355 33.344 11.062 1 92.31 82 HIS A O 1
ATOM 661 N N . GLY A 1 83 ? 5.125 32.844 13.188 1 94.25 83 GLY A N 1
ATOM 662 C CA . GLY A 1 83 ? 4.098 31.859 12.938 1 94.25 83 GLY A CA 1
ATOM 663 C C . GLY A 1 83 ? 4.656 30.516 12.508 1 94.25 83 GLY A C 1
ATOM 664 O O . GLY A 1 83 ? 3.916 29.641 12.039 1 94.25 83 GLY A O 1
ATOM 665 N N . ASN A 1 84 ? 5.93 30.297 12.641 1 89 84 ASN A N 1
ATOM 666 C CA . ASN A 1 84 ? 6.586 29.094 12.164 1 89 84 ASN A CA 1
ATOM 667 C C . ASN A 1 84 ? 7.008 28.188 13.328 1 89 84 ASN A C 1
ATOM 669 O O . ASN A 1 84 ? 8.203 27.953 13.531 1 89 84 ASN A O 1
ATOM 673 N N . ALA A 1 85 ? 6.02 27.578 13.961 1 90.5 85 ALA A N 1
ATOM 674 C CA . ALA A 1 85 ? 6.312 26.594 15 1 90.5 85 ALA A CA 1
ATOM 675 C C . ALA A 1 85 ? 6.738 25.266 14.398 1 90.5 85 ALA A C 1
ATOM 677 O O . ALA A 1 85 ? 6.117 24.781 13.445 1 90.5 85 ALA A O 1
ATOM 678 N N . ASP A 1 86 ? 7.852 24.703 14.898 1 92.69 86 ASP A N 1
ATOM 679 C CA . ASP A 1 86 ? 8.398 23.453 14.383 1 92.69 86 ASP A CA 1
ATOM 680 C C . ASP A 1 86 ? 8.625 23.531 12.875 1 92.69 86 ASP A C 1
ATOM 682 O O . ASP A 1 86 ? 8.07 22.75 12.109 1 92.69 86 ASP A O 1
ATOM 686 N N . ALA A 1 87 ? 9.492 24.453 12.523 1 95.69 87 ALA A N 1
ATOM 687 C CA . ALA A 1 87 ? 9.75 24.75 11.117 1 95.69 87 ALA A CA 1
ATOM 688 C C . ALA A 1 87 ? 11.227 25.047 10.875 1 95.69 87 ALA A C 1
ATOM 690 O O . ALA A 1 87 ? 11.914 25.547 11.773 1 95.69 87 ALA A O 1
ATOM 691 N N . PRO A 1 88 ? 11.68 24.734 9.688 1 95.75 88 PRO A N 1
ATOM 692 C CA . PRO A 1 88 ? 13.023 25.203 9.344 1 95.75 88 PRO A CA 1
ATOM 693 C C . PRO A 1 88 ? 13.156 26.719 9.43 1 95.75 88 PRO A C 1
ATOM 695 O O . PRO A 1 88 ? 12.414 27.453 8.766 1 95.75 88 PRO A O 1
ATOM 698 N N . THR A 1 89 ? 14.062 27.172 10.281 1 94.62 89 THR A N 1
ATOM 699 C CA . THR A 1 89 ? 14.266 28.594 10.539 1 94.62 89 THR A CA 1
ATOM 700 C C . THR A 1 89 ? 15.742 28.906 10.727 1 94.62 89 THR A C 1
ATOM 702 O O . THR A 1 89 ? 16.438 28.25 11.516 1 94.62 89 THR A O 1
ATOM 705 N N . PRO A 1 90 ? 16.203 29.891 10.039 1 92.12 90 PRO A N 1
ATOM 706 C CA . PRO A 1 90 ? 17.609 30.25 10.242 1 92.12 90 PRO A CA 1
ATOM 707 C C . PRO A 1 90 ? 17.859 30.891 11.602 1 92.12 90 PRO A C 1
ATOM 709 O O . PRO A 1 90 ? 17.078 31.734 12.055 1 92.12 90 PRO A O 1
ATOM 712 N N . LEU A 1 91 ? 18.922 30.484 12.18 1 90.5 91 LEU A N 1
ATOM 713 C CA . LEU A 1 91 ? 19.453 31.172 13.352 1 90.5 91 LEU A CA 1
ATOM 714 C C . LEU A 1 91 ? 20.078 32.5 12.961 1 90.5 91 LEU A C 1
ATOM 716 O O . LEU A 1 91 ? 20.312 32.781 11.781 1 90.5 91 LEU A O 1
ATOM 720 N N . PRO A 1 92 ? 20.312 33.312 14 1 84.06 92 PRO A N 1
ATOM 721 C CA . PRO A 1 92 ? 21 34.562 13.68 1 84.06 92 PRO A CA 1
ATOM 722 C C . PRO A 1 92 ? 22.344 34.312 12.977 1 84.06 92 PRO A C 1
ATOM 724 O O . PRO A 1 92 ? 22.766 35.156 12.164 1 84.06 92 PRO A O 1
ATOM 727 N N . THR A 1 93 ? 22.938 33.188 13.133 1 87.06 93 THR A N 1
ATOM 728 C CA . THR A 1 93 ? 24.203 32.812 12.508 1 87.06 93 THR A CA 1
ATOM 729 C C . THR A 1 93 ? 23.984 32.438 11.047 1 87.06 93 THR A C 1
ATOM 731 O O . THR A 1 93 ? 24.953 32.312 10.289 1 87.06 93 THR A O 1
ATOM 734 N N . GLY A 1 94 ? 22.766 32.219 10.656 1 88.56 94 GLY A N 1
ATOM 735 C CA . GLY A 1 94 ? 22.469 31.828 9.281 1 88.56 94 GLY A CA 1
ATOM 736 C C . GLY A 1 94 ? 22.234 30.328 9.117 1 88.56 94 GLY A C 1
ATOM 737 O O . GLY A 1 94 ? 21.734 29.891 8.086 1 88.56 94 GLY A O 1
ATOM 738 N N . ILE A 1 95 ? 22.594 29.625 10.117 1 89.06 95 ILE A N 1
ATOM 739 C CA . ILE A 1 95 ? 22.453 28.172 10.07 1 89.06 95 ILE A CA 1
ATOM 740 C C . ILE A 1 95 ? 20.984 27.766 10.219 1 89.06 95 ILE A C 1
ATOM 742 O O . ILE A 1 95 ? 20.312 28.219 11.148 1 89.06 95 ILE A O 1
ATOM 746 N N . LEU A 1 96 ? 20.531 26.984 9.297 1 92.75 96 LEU A N 1
ATOM 747 C CA . LEU A 1 96 ? 19.156 26.516 9.336 1 92.75 96 LEU A CA 1
ATOM 748 C C . LEU A 1 96 ? 18.938 25.578 10.516 1 92.75 96 LEU A C 1
ATOM 750 O O . LEU A 1 96 ? 19.766 24.703 10.781 1 92.75 96 LEU A O 1
ATOM 754 N N . SER A 1 97 ? 17.891 25.781 11.242 1 94.5 97 SER A N 1
ATOM 755 C CA . SER A 1 97 ? 17.531 24.969 12.406 1 94.5 97 SER A CA 1
ATOM 756 C C . SER A 1 97 ? 16.047 24.625 12.398 1 94.5 97 SER A C 1
ATOM 758 O O . SER A 1 97 ? 15.289 25.125 11.562 1 94.5 97 SER A O 1
ATOM 760 N N . LEU A 1 98 ? 15.727 23.672 13.25 1 96.25 98 LEU A N 1
ATOM 761 C CA . LEU A 1 98 ? 14.312 23.406 13.5 1 96.25 98 LEU A CA 1
ATOM 762 C C . LEU A 1 98 ? 13.812 24.188 14.703 1 96.25 98 LEU A C 1
ATOM 764 O O . LEU A 1 98 ? 14.133 23.859 15.844 1 96.25 98 LEU A O 1
ATOM 768 N N . SER A 1 99 ? 13.047 25.203 14.445 1 95.56 99 SER A N 1
ATOM 769 C CA . SER A 1 99 ? 12.602 26.109 15.508 1 95.56 99 SER A CA 1
ATOM 770 C C . SER A 1 99 ? 11.422 25.531 16.266 1 95.56 99 SER A C 1
ATOM 772 O O . SER A 1 99 ? 10.383 25.219 15.688 1 95.56 99 SER A O 1
ATOM 774 N N . LYS A 1 100 ? 11.547 25.391 17.484 1 95.88 100 LYS A N 1
ATOM 775 C CA . LYS A 1 100 ? 10.438 25.094 18.375 1 95.88 100 LYS A CA 1
ATOM 776 C C . LYS A 1 100 ? 9.859 26.359 18.984 1 95.88 100 LYS A C 1
ATOM 778 O O . LYS A 1 100 ? 10.594 27.328 19.25 1 95.88 100 LYS A O 1
ATOM 783 N N . PRO A 1 101 ? 8.57 26.438 19.172 1 97.31 101 PRO A N 1
ATOM 784 C CA . PRO A 1 101 ? 7.953 27.656 19.719 1 97.31 101 PRO A CA 1
ATOM 785 C C . PRO A 1 101 ? 8.234 27.828 21.203 1 97.31 101 PRO A C 1
ATOM 787 O O . PRO A 1 101 ? 8.664 26.891 21.875 1 97.31 101 PRO A O 1
ATOM 790 N N . HIS A 1 102 ? 8.125 29.031 21.641 1 96.31 102 HIS A N 1
ATOM 791 C CA . HIS A 1 102 ? 7.961 29.266 23.062 1 96.31 102 HIS A CA 1
ATOM 792 C C . HIS A 1 102 ? 6.578 28.828 23.531 1 96.31 102 HIS A C 1
ATOM 794 O O . HIS A 1 102 ? 5.562 29.359 23.078 1 96.31 102 HIS A O 1
ATOM 800 N N . GLU A 1 103 ? 6.535 27.891 24.406 1 96.69 103 GLU A N 1
ATOM 801 C CA . GLU A 1 103 ? 5.25 27.422 24.922 1 96.69 103 GLU A CA 1
ATOM 802 C C . GLU A 1 103 ? 4.945 28.016 26.297 1 96.69 103 GLU A C 1
ATOM 804 O O . GLU A 1 103 ? 5.812 28.047 27.172 1 96.69 103 GLU A O 1
ATOM 809 N N . GLU A 1 104 ? 3.74 28.5 26.484 1 95.75 104 GLU A N 1
ATOM 810 C CA . GLU A 1 104 ? 3.324 29.031 27.781 1 95.75 104 GLU A CA 1
ATOM 811 C C . GLU A 1 104 ? 1.822 28.875 27.984 1 95.75 104 GLU A C 1
ATOM 813 O O . GLU A 1 104 ? 1.052 28.875 27.016 1 95.75 104 GLU A O 1
ATOM 818 N N . PRO A 1 105 ? 1.444 28.719 29.234 1 96.88 105 PRO A N 1
ATOM 819 C CA . PRO A 1 105 ? 0.009 28.75 29.531 1 96.88 105 PRO A CA 1
ATOM 820 C C . PRO A 1 105 ? -0.581 30.156 29.422 1 96.88 105 PRO A C 1
ATOM 822 O O . PRO A 1 105 ? 0.041 31.125 29.875 1 96.88 105 PRO A O 1
ATOM 825 N N . GLN A 1 106 ? -1.67 30.312 28.812 1 97.25 106 GLN A N 1
ATOM 826 C CA . GLN A 1 106 ? -2.457 31.531 28.766 1 97.25 106 GLN A CA 1
ATOM 827 C C . GLN A 1 106 ? -3.914 31.266 29.125 1 97.25 106 GLN A C 1
ATOM 829 O O . GLN A 1 106 ? -4.449 30.203 28.828 1 97.25 106 GLN A O 1
ATOM 834 N N . ARG A 1 107 ? -4.469 32.281 29.766 1 97.88 107 ARG A N 1
ATOM 835 C CA . ARG A 1 107 ? -5.918 32.188 29.922 1 97.88 107 ARG A CA 1
ATOM 836 C C . ARG A 1 107 ? -6.602 32.094 28.562 1 97.88 107 ARG A C 1
ATOM 838 O O . ARG A 1 107 ? -6.242 32.812 27.625 1 97.88 107 ARG A O 1
ATOM 845 N N . PHE A 1 108 ? -7.609 31.25 28.5 1 98.25 108 PHE A N 1
ATOM 846 C CA . PHE A 1 108 ? -8.234 31 27.219 1 98.25 108 PHE A CA 1
ATOM 847 C C . PHE A 1 108 ? -8.844 32.281 26.641 1 98.25 108 PHE A C 1
ATOM 849 O O . PHE A 1 108 ? -8.75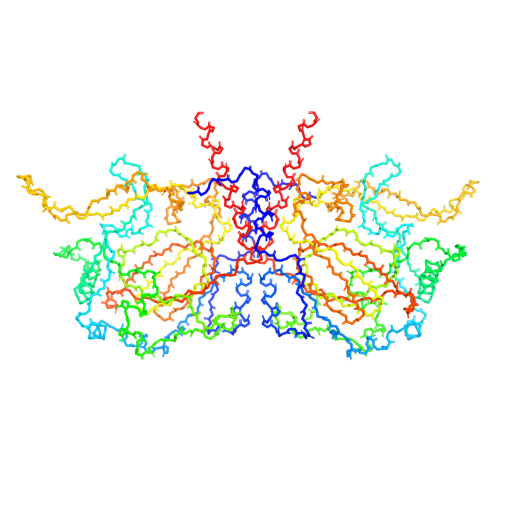 32.531 25.438 1 98.25 108 PHE A O 1
ATOM 856 N N . ASP A 1 109 ? -9.531 33.062 27.469 1 97.94 109 ASP A N 1
ATOM 857 C CA . ASP A 1 109 ? -10.164 34.281 27 1 97.94 109 ASP A CA 1
ATOM 858 C C . ASP A 1 109 ? -9.133 35.25 26.438 1 97.94 109 ASP A C 1
ATOM 860 O O . ASP A 1 109 ? -9.352 35.875 25.391 1 97.94 109 ASP A O 1
ATOM 864 N N . THR A 1 110 ? -7.977 35.375 27.125 1 97.38 110 THR A N 1
ATOM 865 C CA . THR A 1 110 ? -6.906 36.25 26.656 1 97.38 110 THR A CA 1
ATOM 866 C C . THR A 1 110 ? -6.363 35.75 25.312 1 97.38 110 THR A C 1
ATOM 868 O O . THR A 1 110 ? -6.199 36.531 24.375 1 97.38 110 THR A O 1
ATOM 871 N N . PHE A 1 111 ? -6.102 34.531 25.25 1 97.69 111 PHE A N 1
ATOM 872 C CA . PHE A 1 111 ? -5.586 33.906 24.031 1 97.69 111 PHE A CA 1
ATOM 873 C C . PHE A 1 111 ? -6.535 34.156 22.859 1 97.69 111 PHE A C 1
ATOM 875 O O . PHE A 1 111 ? -6.133 34.688 21.828 1 97.69 111 PHE A O 1
ATOM 882 N N . LEU A 1 112 ? -7.805 33.75 22.984 1 98.19 112 LEU A N 1
ATOM 883 C CA . LEU A 1 112 ? -8.773 33.812 21.891 1 98.19 112 LEU A CA 1
ATOM 884 C C . LEU A 1 112 ? -9.008 35.25 21.469 1 98.19 112 LEU A C 1
ATOM 886 O O . LEU A 1 112 ? -9.055 35.531 20.266 1 98.19 112 LEU A O 1
ATOM 890 N N . ASN A 1 113 ? -9.141 36.156 22.406 1 97.25 113 ASN A N 1
ATOM 891 C CA . ASN A 1 113 ? -9.375 37.531 22.078 1 97.25 113 ASN A CA 1
ATOM 892 C C . ASN A 1 113 ? -8.188 38.156 21.344 1 97.25 113 ASN A C 1
ATOM 894 O O . ASN A 1 113 ? -8.359 39 20.469 1 97.25 113 ASN A O 1
ATOM 898 N N . THR A 1 114 ? -7 37.75 21.766 1 96.94 114 THR A N 1
ATOM 899 C CA . THR A 1 114 ? -5.809 38.25 21.094 1 96.94 114 THR A CA 1
ATOM 900 C C . THR A 1 114 ? -5.785 37.812 19.641 1 96.94 114 THR A C 1
ATOM 902 O O . THR A 1 114 ? -5.543 38.625 18.75 1 96.94 114 THR A O 1
ATOM 905 N N . ILE A 1 115 ? -6.082 36.594 19.359 1 96.94 115 ILE A N 1
ATOM 906 C CA . ILE A 1 115 ? -6.051 36.062 18 1 96.94 115 ILE A CA 1
ATOM 907 C C . ILE A 1 115 ? -7.129 36.75 17.156 1 96.94 115 ILE A C 1
ATOM 909 O O . ILE A 1 115 ? -6.902 37.062 15.984 1 96.94 115 ILE A O 1
ATOM 913 N N . ILE A 1 116 ? -8.242 36.969 17.703 1 96.81 116 ILE A N 1
ATOM 914 C CA . ILE A 1 116 ? -9.344 37.594 16.984 1 96.81 116 ILE A CA 1
ATOM 915 C C . ILE A 1 116 ? -8.969 39.062 16.656 1 96.81 116 ILE A C 1
ATOM 917 O O . ILE A 1 116 ? -9.227 39.531 15.555 1 96.81 116 ILE A O 1
ATOM 921 N N . ALA A 1 117 ? -8.406 39.688 17.641 1 95.31 117 ALA A N 1
ATOM 922 C CA . ALA A 1 117 ? -7.973 41.062 17.422 1 95.31 117 ALA A CA 1
ATOM 923 C C . ALA A 1 117 ? -6.922 41.125 16.312 1 95.31 117 ALA A C 1
ATOM 925 O O . ALA A 1 117 ? -6.934 42.062 15.5 1 95.31 117 ALA A O 1
ATOM 926 N N . GLN A 1 118 ? -6.023 40.25 16.344 1 95.5 118 GLN A N 1
ATOM 927 C CA . GLN A 1 118 ? -5.004 40.156 15.297 1 95.5 118 GLN A CA 1
ATOM 928 C C . GLN A 1 118 ? -5.637 40 13.922 1 95.5 118 GLN A C 1
ATOM 930 O O . GLN A 1 118 ? -5.227 40.625 12.953 1 95.5 118 GLN A O 1
ATOM 935 N N . THR A 1 119 ? -6.59 39.094 13.844 1 96.19 119 THR A N 1
ATOM 936 C CA . THR A 1 119 ? -7.281 38.844 12.586 1 96.19 119 THR A CA 1
ATOM 937 C C . THR A 1 119 ? -7.977 40.125 12.094 1 96.19 119 THR A C 1
ATOM 939 O O . THR A 1 119 ? -7.926 40.438 10.906 1 96.19 119 THR A O 1
ATOM 942 N N . ALA A 1 120 ? -8.641 40.812 13 1 94.06 120 ALA A N 1
ATOM 943 C CA . ALA A 1 120 ? -9.305 42.062 12.656 1 94.06 120 ALA A CA 1
ATOM 944 C C . ALA A 1 120 ? -8.312 43.062 12.094 1 94.06 120 ALA A C 1
ATOM 946 O O . ALA A 1 120 ? -8.609 43.781 11.125 1 94.06 120 ALA A O 1
ATOM 947 N N . GLU A 1 121 ? -7.23 43.125 12.742 1 93.19 121 GLU A N 1
ATOM 948 C CA . GLU A 1 121 ? -6.184 44.031 12.273 1 93.19 121 GLU A CA 1
ATOM 949 C C . GLU A 1 121 ? -5.715 43.656 10.867 1 93.19 121 GLU A C 1
ATOM 951 O O . GLU A 1 121 ? -5.551 44.531 10.008 1 93.19 121 GLU A O 1
ATOM 956 N N . ASP A 1 122 ? -5.473 42.406 10.648 1 92.75 122 ASP A N 1
ATOM 957 C CA . ASP A 1 122 ? -4.961 41.938 9.367 1 92.75 122 ASP A CA 1
ATOM 958 C C . ASP A 1 122 ? -5.969 42.156 8.25 1 92.75 122 ASP A C 1
ATOM 960 O O . ASP A 1 122 ? -5.582 42.406 7.102 1 92.75 122 ASP A O 1
ATOM 964 N N . LEU A 1 123 ? -7.203 42.062 8.555 1 91.94 123 LEU A N 1
ATOM 965 C CA . LEU A 1 123 ? -8.234 42.188 7.535 1 91.94 123 LEU A CA 1
ATOM 966 C C . LEU A 1 123 ? -8.617 43.656 7.344 1 91.94 123 LEU A C 1
ATOM 968 O O . LEU A 1 123 ? -9.297 44 6.375 1 91.94 123 LEU A O 1
ATOM 972 N N . SER A 1 124 ? -8.18 44.406 8.305 1 85.44 124 SER A N 1
ATOM 973 C CA . SER A 1 124 ? -8.508 45.812 8.211 1 85.44 124 SER A CA 1
ATOM 974 C C . SER A 1 124 ? -7.438 46.562 7.43 1 85.44 124 SER A C 1
ATOM 976 O O . SER A 1 124 ? -6.273 46.156 7.402 1 85.44 124 SER A O 1
ATOM 978 N N . SER A 1 125 ? -7.734 47.406 6.598 1 70.69 125 SER A N 1
ATOM 979 C CA . SER A 1 125 ? -6.844 48.312 5.871 1 70.69 125 SER A CA 1
ATOM 980 C C . SER A 1 125 ? -6.297 49.406 6.785 1 70.69 125 SER A C 1
ATOM 982 O O . SER A 1 125 ? -5.484 50.25 6.359 1 70.69 125 SER A O 1
ATOM 984 N N . SER A 1 126 ? -6.668 49.375 8 1 66.12 126 SER A N 1
ATOM 985 C CA . SER A 1 126 ? -6.277 50.469 8.898 1 66.12 126 SER A CA 1
ATOM 986 C C . SER A 1 126 ? -4.895 50.219 9.492 1 66.12 126 SER A C 1
ATOM 988 O O . SER A 1 126 ? -4.43 49.062 9.547 1 66.12 126 SER A O 1
ATOM 990 N N . PRO A 1 127 ? -4.242 51.219 9.852 1 63.25 127 PRO A N 1
ATOM 991 C CA . PRO A 1 127 ? -2.902 51.094 10.43 1 63.25 127 PRO A CA 1
ATOM 992 C C . PRO A 1 127 ? -2.861 50.125 11.617 1 63.25 127 PRO A C 1
ATOM 994 O O . PRO A 1 127 ? -3.854 49.969 12.336 1 63.25 127 PRO A O 1
ATOM 997 N N . PRO A 1 128 ? -1.761 49.281 11.672 1 62.06 128 PRO A N 1
ATOM 998 C CA . PRO A 1 128 ? -1.624 48.281 12.727 1 62.06 128 PRO A CA 1
ATOM 999 C C . PRO A 1 128 ? -1.906 48.844 14.117 1 62.06 128 PRO A C 1
ATOM 1001 O O . PRO A 1 128 ? -1.529 49.969 14.422 1 62.06 128 PRO A O 1
ATOM 1004 N N . THR A 1 129 ? -2.947 48.312 14.898 1 65.75 129 THR A N 1
ATOM 1005 C CA . THR A 1 129 ? -3.279 48.625 16.281 1 65.75 129 THR A CA 1
ATOM 1006 C C . THR A 1 129 ? -2.252 48.031 17.234 1 65.75 129 THR A C 1
ATOM 1008 O O . THR A 1 129 ? -1.323 47.344 16.812 1 65.75 129 THR A O 1
ATOM 1011 N N . ALA A 1 130 ? -2.295 48.312 18.531 1 71.69 130 ALA A N 1
ATOM 1012 C CA . ALA A 1 130 ? -1.462 47.969 19.688 1 71.69 130 ALA A CA 1
ATOM 1013 C C . ALA A 1 130 ? -1.528 46.469 19.969 1 71.69 130 ALA A C 1
ATOM 1015 O O . ALA A 1 130 ? -1.099 46 21.031 1 71.69 130 ALA A O 1
ATOM 1016 N N . VAL A 1 131 ? -1.998 45.656 18.922 1 77.06 131 VAL A N 1
ATOM 1017 C CA . VAL A 1 131 ? -2.098 44.25 19.219 1 77.06 131 VAL A CA 1
ATOM 1018 C C . VAL A 1 131 ? -0.718 43.594 19.109 1 77.06 131 VAL A C 1
ATOM 1020 O O . VAL A 1 131 ? 0.11 44.031 18.297 1 77.06 131 VAL A O 1
ATOM 1023 N N . SER A 1 132 ? -0.529 42.656 20.031 1 82.25 132 SER A N 1
ATOM 1024 C CA . SER A 1 132 ? 0.743 41.938 20.047 1 82.25 132 SER A CA 1
ATOM 1025 C C . SER A 1 132 ? 1.09 41.375 18.672 1 82.25 132 SER A C 1
ATOM 1027 O O . SER A 1 132 ? 0.238 40.812 18 1 82.25 132 SER A O 1
ATOM 1029 N N . PRO A 1 133 ? 2.314 41.562 18.266 1 87.94 133 PRO A N 1
ATOM 1030 C CA . PRO A 1 133 ? 2.744 41.062 16.969 1 87.94 133 PRO A CA 1
ATOM 1031 C C . PRO A 1 133 ? 3.076 39.562 17.016 1 87.94 133 PRO A C 1
ATOM 1033 O O . PRO A 1 133 ? 3.297 38.938 15.969 1 87.94 133 PRO A O 1
ATOM 1036 N N . GLU A 1 134 ? 3.082 39 18.203 1 94.25 134 GLU A N 1
ATOM 1037 C CA . GLU A 1 134 ? 3.438 37.594 18.359 1 94.25 134 GLU A CA 1
ATOM 1038 C C . GLU A 1 134 ? 2.35 36.688 17.797 1 94.25 134 GLU A C 1
ATOM 1040 O O . GLU A 1 134 ? 1.159 37 17.922 1 94.25 134 GLU A O 1
ATOM 1045 N N . VAL A 1 135 ? 2.818 35.688 17.172 1 97.19 135 VAL A N 1
ATOM 1046 C CA . VAL A 1 135 ? 1.878 34.719 16.594 1 97.19 135 VAL A CA 1
ATOM 1047 C C . VAL A 1 135 ? 1.545 33.625 17.609 1 97.19 135 VAL A C 1
ATOM 1049 O O . VAL A 1 135 ? 2.443 33 18.156 1 97.19 135 VAL A O 1
ATOM 1052 N N . LEU A 1 136 ? 0.287 33.469 17.875 1 97.69 136 LEU A N 1
ATOM 1053 C CA . LEU A 1 136 ? -0.2 32.5 18.859 1 97.69 136 LEU A CA 1
ATOM 1054 C C . LEU A 1 136 ? -0.907 31.344 18.156 1 97.69 136 LEU A C 1
ATOM 1056 O O . LEU A 1 136 ? -1.661 31.547 17.203 1 97.69 136 LEU A O 1
ATOM 1060 N N . TYR A 1 137 ? -0.612 30.125 18.594 1 98.06 137 TYR A N 1
ATOM 1061 C CA . TYR A 1 137 ? -1.254 28.938 18.062 1 98.06 137 TYR A CA 1
ATOM 1062 C C . TYR A 1 137 ? -1.407 27.859 19.125 1 98.06 137 TYR A C 1
ATOM 1064 O O . TYR A 1 137 ? -0.416 27.406 19.703 1 98.06 137 TYR A O 1
ATOM 1072 N N . ALA A 1 138 ? -2.631 27.531 19.5 1 97.5 138 ALA A N 1
ATOM 1073 C CA . ALA A 1 138 ? -2.887 26.375 20.359 1 97.5 138 ALA A CA 1
ATOM 1074 C C . ALA A 1 138 ? -2.879 25.078 19.562 1 97.5 138 ALA A C 1
ATOM 1076 O O . ALA A 1 138 ? -3.854 24.75 18.875 1 97.5 138 ALA A O 1
ATOM 1077 N N . GLN A 1 139 ? -1.778 24.297 19.734 1 94.31 139 GLN A N 1
ATOM 1078 C CA . GLN A 1 139 ? -1.563 23.219 18.781 1 94.31 139 GLN A CA 1
ATOM 1079 C C . GLN A 1 139 ? -0.978 21.984 19.484 1 94.31 139 GLN A C 1
ATOM 1081 O O . GLN A 1 139 ? -0.229 21.219 18.859 1 94.31 139 GLN A O 1
ATOM 1086 N N . THR A 1 140 ? -1.197 21.844 20.781 1 93.12 140 THR A N 1
ATOM 1087 C CA . THR A 1 140 ? -0.707 20.641 21.438 1 93.12 140 THR A CA 1
ATOM 1088 C C . THR A 1 140 ? -1.271 19.391 20.766 1 93.12 140 THR A C 1
ATOM 1090 O O . THR A 1 140 ? -2.443 19.359 20.391 1 93.12 140 THR A O 1
ATOM 1093 N N . GLN A 1 141 ? -0.387 18.406 20.578 1 91.75 141 GLN A N 1
ATOM 1094 C CA . GLN A 1 141 ? -0.747 17.203 19.844 1 91.75 141 GLN A CA 1
ATOM 1095 C C . GLN A 1 141 ? -0.694 15.977 20.734 1 91.75 141 GLN A C 1
ATOM 1097 O O . GLN A 1 141 ? -0.107 14.953 20.359 1 91.75 141 GLN A O 1
ATOM 1102 N N . ASN A 1 142 ? -1.278 16.031 21.859 1 94.94 142 ASN A N 1
ATOM 1103 C CA . ASN A 1 142 ? -1.255 14.961 22.859 1 94.94 142 ASN A CA 1
ATOM 1104 C C . ASN A 1 142 ? -2.664 14.547 23.266 1 94.94 142 ASN A C 1
ATOM 1106 O O . ASN A 1 142 ? -2.936 14.344 24.453 1 94.94 142 ASN A O 1
ATOM 1110 N N . SER A 1 143 ? -3.482 14.461 22.25 1 96.81 143 SER A N 1
ATOM 1111 C CA . SER A 1 143 ? -4.895 14.195 22.5 1 96.81 143 SER A CA 1
ATOM 1112 C C . SER A 1 143 ? -5.484 15.242 23.438 1 96.81 143 SER A C 1
ATOM 1114 O O . SER A 1 143 ? -6.078 14.898 24.469 1 96.81 143 SER A O 1
ATOM 1116 N N . ASN A 1 144 ? -5.344 16.484 23.141 1 97.62 144 ASN A N 1
ATOM 1117 C CA . ASN A 1 144 ? -5.594 17.609 24.047 1 97.62 144 ASN A CA 1
ATOM 1118 C C . ASN A 1 144 ? -7.086 17.797 24.297 1 97.62 144 ASN A C 1
ATOM 1120 O O . ASN A 1 144 ? -7.477 18.422 25.281 1 97.62 144 ASN A O 1
ATOM 1124 N N . LEU A 1 145 ? -7.945 17.281 23.453 1 97.06 145 LEU A N 1
ATOM 1125 C CA . LEU A 1 145 ? -9.375 17.375 23.719 1 97.06 145 LEU A CA 1
ATOM 1126 C C . LEU A 1 145 ? -9.758 16.641 24.984 1 97.06 145 LEU A C 1
ATOM 1128 O O . LEU A 1 145 ? -10.711 17 25.672 1 97.06 145 LEU A O 1
ATOM 1132 N N . HIS A 1 146 ? -8.961 15.617 25.312 1 95.75 146 HIS A N 1
ATOM 1133 C CA . HIS A 1 146 ? -9.242 14.812 26.5 1 95.75 146 HIS A CA 1
ATOM 1134 C C . HIS A 1 146 ? -8.664 15.461 27.75 1 95.75 146 HIS A C 1
ATOM 1136 O O . HIS A 1 146 ? -9.039 15.102 28.859 1 95.75 146 HIS A O 1
ATOM 1142 N N . THR A 1 147 ? -7.734 16.406 27.578 1 95 147 THR A N 1
ATOM 1143 C CA . THR A 1 147 ? -7.023 16.969 28.719 1 95 147 THR A CA 1
ATOM 1144 C C . THR A 1 147 ? -7.246 18.469 28.812 1 95 147 THR A C 1
ATOM 1146 O O . THR A 1 147 ? -8.219 18.922 29.422 1 95 147 THR A O 1
ATOM 1149 N N . GLU A 1 148 ? -6.562 19.203 27.969 1 94.81 148 GLU A N 1
ATOM 1150 C CA . GLU A 1 148 ? -6.574 20.672 27.984 1 94.81 148 GLU A CA 1
ATOM 1151 C C . GLU A 1 148 ? -7.965 21.203 27.672 1 94.81 148 GLU A C 1
ATOM 1153 O O . GLU A 1 148 ? -8.359 22.266 28.188 1 94.81 148 GLU A O 1
ATOM 1158 N N . TYR A 1 149 ? -8.688 20.531 26.906 1 97.62 149 TYR A N 1
ATOM 1159 C CA . TYR A 1 149 ? -10.008 20.984 26.469 1 97.62 149 TYR A CA 1
ATOM 1160 C C . TYR A 1 149 ? -11.094 20.031 26.938 1 97.62 149 TYR A C 1
ATOM 1162 O O . TYR A 1 149 ? -12.125 19.875 26.266 1 97.62 149 TYR A O 1
ATOM 1170 N N . ALA A 1 150 ? -10.945 19.406 28.078 1 96.5 150 ALA A N 1
ATOM 1171 C CA . ALA A 1 150 ? -11.836 18.391 28.641 1 96.5 150 ALA A CA 1
ATOM 1172 C C . ALA A 1 150 ? -13.25 18.938 28.797 1 96.5 150 ALA A C 1
ATOM 1174 O O . ALA A 1 150 ? -14.227 18.219 28.594 1 96.5 150 ALA A O 1
ATOM 1175 N N . PRO A 1 151 ? -13.445 20.203 29.219 1 97.38 151 PRO A N 1
ATOM 1176 C CA . PRO A 1 151 ? -14.805 20.734 29.359 1 97.38 151 PRO A CA 1
ATOM 1177 C C . PRO A 1 151 ? -15.586 20.688 28.047 1 97.38 151 PRO A C 1
ATOM 1179 O O . PRO A 1 151 ? -16.812 20.5 28.062 1 97.38 151 PRO A O 1
ATOM 1182 N N . LEU A 1 152 ? -14.93 20.859 26.938 1 97.88 152 LEU A N 1
ATOM 1183 C CA . LEU A 1 152 ? -15.578 20.734 25.625 1 97.88 152 LEU A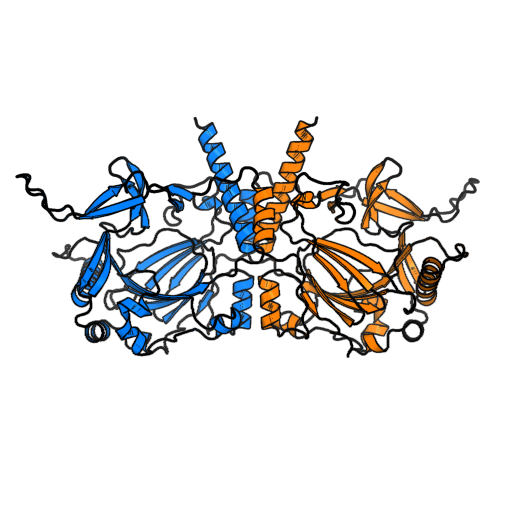 CA 1
ATOM 1184 C C . LEU A 1 152 ? -15.875 19.281 25.297 1 97.88 152 LEU A C 1
ATOM 1186 O O . LEU A 1 152 ? -16.953 18.953 24.797 1 97.88 152 LEU A O 1
ATOM 1190 N N . PHE A 1 153 ? -14.883 18.422 25.641 1 97.06 153 PHE A N 1
ATOM 1191 C CA . PHE A 1 153 ? -15 17 25.312 1 97.06 153 PHE A CA 1
ATOM 1192 C C . PHE A 1 153 ? -16.203 16.375 26.016 1 97.06 153 PHE A C 1
ATOM 1194 O O . PHE A 1 153 ? -16.875 15.516 25.453 1 97.06 153 PHE A O 1
ATOM 1201 N N . HIS A 1 154 ? -16.469 16.828 27.172 1 96.81 154 HIS A N 1
ATOM 1202 C CA . HIS A 1 154 ? -17.484 16.219 28.031 1 96.81 154 HIS A CA 1
ATOM 1203 C C . HIS A 1 154 ? -18.891 16.578 27.547 1 96.81 154 HIS A C 1
ATOM 1205 O O . HIS A 1 154 ? -19.875 15.945 27.938 1 96.81 154 HIS A O 1
ATOM 1211 N N . LEU A 1 155 ? -19.016 17.5 26.625 1 97.81 155 LEU A N 1
ATOM 1212 C CA . LEU A 1 155 ? -20.312 17.953 26.141 1 97.81 155 LEU A CA 1
ATOM 1213 C C . LEU A 1 155 ? -20.844 17 25.078 1 97.81 155 LEU A C 1
ATOM 1215 O O . LEU A 1 155 ? -22.016 17.094 24.688 1 97.81 155 LEU A O 1
ATOM 1219 N N . ASP A 1 156 ? -19.953 16.172 24.5 1 97.5 156 ASP A N 1
ATOM 1220 C CA . ASP A 1 156 ? -20.312 15.219 23.438 1 97.5 156 ASP A CA 1
ATOM 1221 C C . ASP A 1 156 ? -20.859 15.938 22.219 1 97.5 156 ASP A C 1
ATOM 1223 O O . ASP A 1 156 ? -21.875 15.523 21.641 1 97.5 156 ASP A O 1
ATOM 1227 N N . HIS A 1 157 ? -20.25 17.109 21.859 1 98.44 157 HIS A N 1
ATOM 1228 C CA . HIS A 1 157 ? -20.672 17.922 20.719 1 98.44 157 HIS A CA 1
ATOM 1229 C C . HIS A 1 157 ? -20.062 17.391 19.422 1 98.44 157 HIS A C 1
ATOM 1231 O O . HIS A 1 157 ? -20.406 17.859 18.344 1 98.44 157 HIS A O 1
ATOM 1237 N N . LEU A 1 158 ? -19.094 16.469 19.516 1 96.94 158 LEU A N 1
ATOM 1238 C CA . LEU A 1 158 ? -18.547 15.766 18.375 1 96.94 158 LEU A CA 1
ATOM 1239 C C . LEU A 1 158 ? -18.406 14.273 18.656 1 96.94 158 LEU A C 1
ATOM 1241 O O . LEU A 1 158 ? -18.344 13.859 19.812 1 96.94 158 LEU A O 1
ATOM 1245 N N . PRO A 1 159 ? -18.438 13.477 17.578 1 97.44 159 PRO A N 1
ATOM 1246 C CA . PRO A 1 159 ? -18.297 12.031 17.812 1 97.44 159 PRO A CA 1
ATOM 1247 C C . PRO A 1 159 ? -16.953 11.656 18.422 1 97.44 159 PRO A C 1
ATOM 1249 O O . PRO A 1 159 ? -15.922 12.227 18.062 1 97.44 159 PRO A O 1
ATOM 1252 N N . ARG A 1 160 ? -16.969 10.789 19.312 1 96.38 160 ARG A N 1
ATOM 1253 C CA . ARG A 1 160 ? -15.75 10.32 19.953 1 96.38 160 ARG A CA 1
ATOM 1254 C C . ARG A 1 160 ? -14.906 9.477 19 1 96.38 160 ARG A C 1
ATOM 1256 O O . ARG A 1 160 ? -13.703 9.305 19.203 1 96.38 160 ARG A O 1
ATOM 1263 N N . SER A 1 161 ? -15.641 8.891 18.078 1 96.94 161 SER A N 1
ATOM 1264 C CA . SER A 1 161 ? -15.023 8.188 16.953 1 96.94 161 SER A CA 1
ATOM 1265 C C . SER A 1 161 ? -15.883 8.312 15.688 1 96.94 161 SER A C 1
ATOM 1267 O O . SER A 1 161 ? -17.062 8.656 15.766 1 96.94 161 SER A O 1
ATOM 1269 N N . LEU A 1 162 ? -15.297 8.133 14.586 1 98 162 LEU A N 1
ATOM 1270 C CA . LEU A 1 162 ? -16.016 8.117 13.312 1 98 162 LEU A CA 1
ATOM 1271 C C . LEU A 1 162 ? -16.312 6.688 12.875 1 98 162 LEU A C 1
ATOM 1273 O O . LEU A 1 162 ? -15.391 5.914 12.609 1 98 162 LEU A O 1
ATOM 1277 N N . PRO A 1 163 ? -17.531 6.309 12.719 1 97.88 163 PRO A N 1
ATOM 1278 C CA . PRO A 1 163 ? -17.891 4.906 12.516 1 97.88 163 PRO A CA 1
ATOM 1279 C C . PRO A 1 163 ? -17.203 4.285 11.305 1 97.88 163 PRO A C 1
ATOM 1281 O O . PRO A 1 163 ? -16.688 3.162 11.391 1 97.88 163 PRO A O 1
ATOM 1284 N N . PHE A 1 164 ? -17.203 4.98 10.148 1 98.62 164 PHE A N 1
ATOM 1285 C CA . PHE A 1 164 ? -16.594 4.383 8.969 1 98.62 164 PHE A CA 1
ATOM 1286 C C . PHE A 1 164 ? -15.109 4.129 9.188 1 98.62 164 PHE A C 1
ATOM 1288 O O . PHE A 1 164 ? -14.578 3.107 8.742 1 98.62 164 PHE A O 1
ATOM 1295 N N . ALA A 1 165 ? -14.422 4.961 9.945 1 98.69 165 ALA A N 1
ATOM 1296 C CA . ALA A 1 165 ? -12.992 4.82 10.188 1 98.69 165 ALA A CA 1
ATOM 1297 C C . ALA A 1 165 ? -12.711 3.734 11.227 1 98.69 165 ALA A C 1
ATOM 1299 O O . ALA A 1 165 ? -11.859 2.873 11.016 1 98.69 165 ALA A O 1
ATOM 1300 N N . ARG A 1 166 ? -13.438 3.82 12.32 1 98.06 166 ARG A N 1
ATOM 1301 C CA . ARG A 1 166 ? -13.219 2.857 13.398 1 98.06 166 ARG A CA 1
ATOM 1302 C C . ARG A 1 166 ? -13.477 1.434 12.914 1 98.06 166 ARG A C 1
ATOM 1304 O O . ARG A 1 166 ? -12.758 0.505 13.289 1 98.06 166 ARG A O 1
ATOM 1311 N N . ILE A 1 167 ? -14.516 1.206 12.086 1 98.5 167 ILE A N 1
ATOM 1312 C CA . ILE A 1 167 ? -14.891 -0.109 11.578 1 98.5 167 ILE A CA 1
ATOM 1313 C C . ILE A 1 167 ? -13.875 -0.569 10.531 1 98.5 167 ILE A C 1
ATOM 1315 O O . ILE A 1 167 ? -13.391 -1.701 10.586 1 98.5 167 ILE A O 1
ATOM 1319 N N . ALA A 1 168 ? -13.531 0.308 9.609 1 98.69 168 ALA A N 1
ATOM 1320 C CA . ALA A 1 168 ? -12.609 -0.032 8.531 1 98.69 168 ALA A CA 1
ATOM 1321 C C . ALA A 1 168 ? -11.234 -0.406 9.07 1 98.69 168 ALA A C 1
ATOM 1323 O O . ALA A 1 168 ? -10.656 -1.421 8.672 1 98.69 168 ALA A O 1
ATOM 1324 N N . LEU A 1 169 ? -10.758 0.367 10.031 1 98.56 169 LEU A N 1
ATOM 1325 C CA . LEU A 1 169 ? -9.398 0.223 10.523 1 98.56 169 LEU A CA 1
ATOM 1326 C C . LEU A 1 169 ? -9.344 -0.748 11.703 1 98.56 169 LEU A C 1
ATOM 1328 O O . LEU A 1 169 ? -8.266 -1.063 12.203 1 98.56 169 LEU A O 1
ATOM 1332 N N . ASP A 1 170 ? -10.531 -1.191 12.109 1 97.81 170 ASP A N 1
ATOM 1333 C CA . ASP A 1 170 ? -10.641 -2.092 13.25 1 97.81 170 ASP A CA 1
ATOM 1334 C C . ASP A 1 170 ? -9.961 -1.5 14.484 1 97.81 170 ASP A C 1
ATOM 1336 O O . ASP A 1 170 ? -9.117 -2.152 15.109 1 97.81 170 ASP A O 1
ATOM 1340 N N . GLN A 1 171 ? -10.258 -0.221 14.719 1 97.75 171 GLN A N 1
ATOM 1341 C CA . GLN A 1 171 ? -9.797 0.555 15.867 1 97.75 171 GLN A CA 1
ATOM 1342 C C . GLN A 1 171 ? -10.953 1.266 16.547 1 97.75 171 GLN A C 1
ATOM 1344 O O . GLN A 1 171 ? -11.414 2.312 16.094 1 97.75 171 GLN A O 1
ATOM 1349 N N . PRO A 1 172 ? -11.391 0.781 17.641 1 97.25 172 PRO A N 1
ATOM 1350 C CA . PRO A 1 172 ? -12.625 1.259 18.281 1 97.25 172 PRO A CA 1
ATOM 1351 C C . PRO A 1 172 ? -12.57 2.744 18.625 1 97.25 172 PRO A C 1
ATOM 1353 O O . PRO A 1 172 ? -13.602 3.414 18.641 1 97.25 172 PRO A O 1
ATOM 1356 N N . GLN A 1 173 ? -11.336 3.229 18.938 1 97.12 173 GLN A N 1
ATOM 1357 C CA . GLN A 1 173 ? -11.141 4.637 19.25 1 97.12 173 GLN A CA 1
ATOM 1358 C C . GLN A 1 173 ? -9.891 5.188 18.578 1 97.12 173 GLN A C 1
ATOM 1360 O O . GLN A 1 173 ? -8.945 4.441 18.297 1 97.12 173 GLN A O 1
ATOM 1365 N N . PRO A 1 174 ? -9.992 6.477 18.25 1 97.81 174 PRO A N 1
ATOM 1366 C CA . PRO A 1 174 ? -8.734 7.066 17.781 1 97.81 174 PRO A CA 1
ATOM 1367 C C . PRO A 1 174 ? -7.648 7.086 18.859 1 97.81 174 PRO A C 1
ATOM 1369 O O . PRO A 1 174 ? -7.957 7.105 20.047 1 97.81 174 PRO A O 1
ATOM 1372 N N . ASP A 1 175 ? -6.453 6.996 18.391 1 97.5 175 ASP A N 1
ATOM 1373 C CA . ASP A 1 175 ? -5.305 7.094 19.281 1 97.5 175 ASP A CA 1
ATOM 1374 C C . ASP A 1 175 ? -5.234 8.477 19.938 1 97.5 175 ASP A C 1
ATOM 1376 O O . ASP A 1 175 ? -4.82 8.602 21.094 1 97.5 175 ASP A O 1
ATOM 1380 N N . ALA A 1 176 ? -5.605 9.469 19.156 1 97.75 176 ALA A N 1
ATOM 1381 C CA . ALA A 1 176 ? -5.582 10.836 19.672 1 97.75 176 ALA A CA 1
ATOM 1382 C C . ALA A 1 176 ? -6.684 11.68 19.031 1 97.75 176 ALA A C 1
ATOM 1384 O O . ALA A 1 176 ? -7.027 11.477 17.859 1 97.75 176 ALA A O 1
ATOM 1385 N N . LEU A 1 177 ? -7.23 12.523 19.781 1 97.94 177 LEU A N 1
ATOM 1386 C CA . LEU A 1 177 ? -8.172 13.562 19.375 1 97.94 177 LEU A CA 1
ATOM 1387 C C . LEU A 1 177 ? -7.652 14.945 19.766 1 97.94 177 LEU A C 1
ATOM 1389 O O . LEU A 1 177 ? -7.488 15.234 20.953 1 97.94 177 LEU A O 1
ATOM 1393 N N . ASN A 1 178 ? -7.387 15.75 18.766 1 98.38 178 ASN A N 1
ATOM 1394 C CA . ASN A 1 178 ? -6.785 17.047 19.047 1 98.38 178 ASN A CA 1
ATOM 1395 C C . ASN A 1 178 ? -7.645 18.188 18.516 1 98.38 178 ASN A C 1
ATOM 1397 O O . ASN A 1 178 ? -8.336 18.047 17.5 1 98.38 178 ASN A O 1
ATOM 1401 N N . LEU A 1 179 ? -7.559 19.266 19.219 1 98.31 179 LEU A N 1
ATOM 1402 C CA . LEU A 1 179 ? -8.141 20.547 18.844 1 98.31 179 LEU A CA 1
ATOM 1403 C C . LEU A 1 179 ? -7.059 21.562 18.469 1 98.31 179 LEU A C 1
ATOM 1405 O O . LEU A 1 179 ? -6.027 21.641 19.141 1 98.31 179 LEU A O 1
ATOM 1409 N N . TRP A 1 180 ? -7.301 22.297 17.375 1 98.19 180 TRP A N 1
ATOM 1410 C CA . TRP A 1 180 ? -6.383 23.312 16.891 1 98.19 180 TRP A CA 1
ATOM 1411 C C . TRP A 1 180 ? -7.07 24.672 16.812 1 98.19 180 TRP A C 1
ATOM 1413 O O . TRP A 1 180 ? -8.125 24.812 16.188 1 98.19 180 TRP A O 1
ATOM 1423 N N . ILE A 1 181 ? -6.477 25.75 17.391 1 98.5 181 ILE A N 1
ATOM 1424 C CA . ILE A 1 181 ? -7.051 27.094 17.328 1 98.5 181 ILE A CA 1
ATOM 1425 C C . ILE A 1 181 ? -5.957 28.109 16.984 1 98.5 181 ILE A C 1
ATOM 1427 O O . ILE A 1 181 ? -4.906 28.141 17.625 1 98.5 181 ILE A O 1
ATOM 1431 N N . GLY A 1 182 ? -6.16 28.875 16 1 98.19 182 GLY A N 1
ATOM 1432 C CA . GLY A 1 182 ? -5.219 29.906 15.609 1 98.19 182 GLY A CA 1
ATOM 1433 C C . GLY A 1 182 ? -5.797 30.891 14.602 1 98.19 182 GLY A C 1
ATOM 1434 O O . GLY A 1 182 ? -7 31.156 14.609 1 98.19 182 GLY A O 1
ATOM 1435 N N . ASN A 1 183 ? -4.953 31.609 13.93 1 96.94 183 ASN A N 1
ATOM 1436 C CA . ASN A 1 183 ? -5.348 32.5 12.852 1 96.94 183 ASN A CA 1
ATOM 1437 C C . ASN A 1 183 ? -4.359 32.469 11.695 1 96.94 183 ASN A C 1
ATOM 1439 O O . ASN A 1 183 ? -3.549 31.547 11.594 1 96.94 183 ASN A O 1
ATOM 1443 N N . ALA A 1 184 ? -4.504 33.344 10.773 1 96.69 184 ALA A N 1
ATOM 1444 C CA . ALA A 1 184 ? -3.828 33.281 9.484 1 96.69 184 ALA A CA 1
ATOM 1445 C C . ALA A 1 184 ? -2.32 33.469 9.641 1 96.69 184 ALA A C 1
ATOM 1447 O O . ALA A 1 184 ? -1.557 33.188 8.719 1 96.69 184 ALA A O 1
ATOM 1448 N N . ARG A 1 185 ? -1.874 33.938 10.758 1 96.44 185 ARG A N 1
ATOM 1449 C CA . ARG A 1 185 ? -0.453 34.188 10.953 1 96.44 185 ARG A CA 1
ATOM 1450 C C . ARG A 1 185 ? 0.318 32.906 11.188 1 96.44 185 ARG A C 1
ATOM 1452 O O . ARG A 1 185 ? 1.54 32.875 11.023 1 96.44 185 ARG A O 1
ATOM 1459 N N . ALA A 1 186 ? -0.342 31.828 11.609 1 96.06 186 ALA A N 1
ATOM 1460 C CA . ALA A 1 186 ? 0.309 30.562 11.906 1 96.06 186 ALA A CA 1
ATOM 1461 C C . ALA A 1 186 ? 0.325 29.641 10.688 1 96.06 186 ALA A C 1
ATOM 1463 O O . ALA A 1 186 ? -0.672 29.547 9.969 1 96.06 186 ALA A O 1
ATOM 1464 N N . THR A 1 187 ? 1.436 29.047 10.414 1 95.81 187 THR A N 1
ATOM 1465 C CA . THR A 1 187 ? 1.613 28.078 9.336 1 95.81 187 THR A CA 1
ATOM 1466 C C . THR A 1 187 ? 2.398 26.859 9.828 1 95.81 187 THR A C 1
ATOM 1468 O O . THR A 1 187 ? 3.342 27 10.609 1 95.81 187 THR A O 1
ATOM 1471 N N . THR A 1 188 ? 2.002 25.688 9.453 1 96.56 188 THR A N 1
ATOM 1472 C CA . THR A 1 188 ? 2.734 24.469 9.758 1 96.56 188 THR A CA 1
ATOM 1473 C C . THR A 1 188 ? 3.58 24.031 8.562 1 96.56 188 THR A C 1
ATOM 1475 O O . THR A 1 188 ? 3.064 23.875 7.457 1 96.56 188 THR A O 1
ATOM 1478 N N . ALA A 1 189 ? 4.828 23.844 8.797 1 97.38 189 ALA A N 1
ATOM 1479 C CA . ALA A 1 189 ? 5.777 23.484 7.746 1 97.38 189 ALA A CA 1
ATOM 1480 C C . ALA A 1 189 ? 5.488 22.078 7.211 1 97.38 189 ALA A C 1
ATOM 1482 O O . ALA A 1 189 ? 4.805 21.297 7.863 1 97.38 189 ALA A O 1
ATOM 1483 N N . LEU A 1 190 ? 6.023 21.844 5.996 1 98.38 190 LEU A N 1
ATOM 1484 C CA . LEU A 1 190 ? 5.848 20.547 5.344 1 98.38 190 LEU A CA 1
ATOM 1485 C C . LEU A 1 190 ? 6.391 19.422 6.219 1 98.38 190 LEU A C 1
ATOM 1487 O O . LEU A 1 190 ? 7.535 19.484 6.672 1 98.38 190 LEU A O 1
ATOM 1491 N N . HIS A 1 191 ? 5.57 18.422 6.504 1 98.06 191 HIS A N 1
ATOM 1492 C CA . HIS A 1 191 ? 5.941 17.266 7.297 1 98.06 191 HIS A CA 1
ATOM 1493 C C . HIS A 1 191 ? 5.004 16.094 7.02 1 98.06 191 HIS A C 1
ATOM 1495 O O . HIS A 1 191 ? 4.062 16.219 6.234 1 98.06 191 HIS A O 1
ATOM 1501 N N . LYS A 1 192 ? 5.316 14.938 7.527 1 97.62 192 LYS A N 1
ATOM 1502 C CA . LYS A 1 192 ? 4.461 13.758 7.406 1 97.62 192 LYS A CA 1
ATOM 1503 C C . LYS A 1 192 ? 4.238 13.102 8.766 1 97.62 192 LYS A C 1
ATOM 1505 O O . LYS A 1 192 ? 5.02 13.305 9.695 1 97.62 192 LYS A O 1
ATOM 1510 N N . ASP A 1 193 ? 3.143 12.422 8.875 1 96.06 193 ASP A N 1
ATOM 1511 C CA . ASP A 1 193 ? 2.809 11.688 10.094 1 96.06 193 ASP A CA 1
ATOM 1512 C C . ASP A 1 193 ? 2.535 10.219 9.789 1 96.06 193 ASP A C 1
ATOM 1514 O O . ASP A 1 193 ? 2.264 9.852 8.641 1 96.06 193 ASP A O 1
ATOM 1518 N N . ASN A 1 194 ? 2.604 9.383 10.844 1 96.62 194 ASN A N 1
ATOM 1519 C CA . ASN A 1 194 ? 2.318 7.953 10.727 1 96.62 194 ASN A CA 1
ATOM 1520 C C . ASN A 1 194 ? 0.926 7.613 11.25 1 96.62 194 ASN A C 1
ATOM 1522 O O . ASN A 1 194 ? 0.769 6.691 12.055 1 96.62 194 ASN A O 1
ATOM 1526 N N . TYR A 1 195 ? -0.089 8.414 10.82 1 98.19 195 TYR A N 1
ATOM 1527 C CA . TYR A 1 195 ? -1.476 8.219 11.234 1 98.19 195 TYR A CA 1
ATOM 1528 C C . TYR A 1 195 ? -2.414 8.289 10.031 1 98.19 195 TYR A C 1
ATOM 1530 O O . TYR A 1 195 ? -2.145 9 9.062 1 98.19 195 TYR A O 1
ATOM 1538 N N . GLU A 1 196 ? -3.426 7.469 10.125 1 98.81 196 GLU A N 1
ATOM 1539 C CA . GLU A 1 196 ? -4.613 7.781 9.336 1 98.81 196 GLU A CA 1
ATOM 1540 C C . GLU A 1 196 ? -5.391 8.945 9.945 1 98.81 196 GLU A C 1
ATOM 1542 O O . GLU A 1 196 ? -6.059 8.781 10.977 1 98.81 196 GLU A O 1
ATOM 1547 N N . ASN A 1 197 ? -5.277 10.117 9.305 1 98.81 197 ASN A N 1
ATOM 1548 C CA . ASN A 1 197 ? -5.746 11.359 9.898 1 98.81 197 ASN A CA 1
ATOM 1549 C C . ASN A 1 197 ? -7.078 11.805 9.289 1 98.81 197 ASN A C 1
ATOM 1551 O O . ASN A 1 197 ? -7.188 11.961 8.07 1 98.81 197 ASN A O 1
ATOM 1555 N N . LEU A 1 198 ? -8.078 11.938 10.102 1 98.94 198 LEU A N 1
ATOM 1556 C CA . LEU A 1 198 ? -9.336 12.57 9.719 1 98.94 198 LEU A CA 1
ATOM 1557 C C . LEU A 1 198 ? -9.453 13.961 10.336 1 98.94 198 LEU A C 1
ATOM 1559 O O . LEU A 1 198 ? -9.703 14.094 11.531 1 98.94 198 LEU A O 1
ATOM 1563 N N . TYR A 1 199 ? -9.297 14.906 9.484 1 98.88 199 TYR A N 1
ATOM 1564 C CA . TYR A 1 199 ? -9.203 16.312 9.891 1 98.88 199 TYR A CA 1
ATOM 1565 C C . TYR A 1 199 ? -10.5 17.047 9.586 1 98.88 199 TYR A C 1
ATOM 1567 O O . TYR A 1 199 ? -10.969 17.062 8.445 1 98.88 199 TYR A O 1
ATOM 1575 N N . VAL A 1 200 ? -11.078 17.75 10.57 1 98.88 200 VAL A N 1
ATOM 1576 C CA . VAL A 1 200 ? -12.375 18.406 10.398 1 98.88 200 VAL A CA 1
ATOM 1577 C C . VAL A 1 200 ? -12.25 19.891 10.68 1 98.88 200 VAL A C 1
ATOM 1579 O O . VAL A 1 200 ? -11.812 20.297 11.766 1 98.88 200 VAL A O 1
ATOM 1582 N N . GLN A 1 201 ? -12.672 20.656 9.734 1 98.88 201 GLN A N 1
ATOM 1583 C CA . GLN A 1 201 ? -12.672 22.109 9.867 1 98.88 201 GLN A CA 1
ATOM 1584 C C . GLN A 1 201 ? -13.977 22.594 10.469 1 98.88 201 GLN A C 1
ATOM 1586 O O . GLN A 1 201 ? -15.055 22.344 9.922 1 98.88 201 GLN A O 1
ATOM 1591 N N . LEU A 1 202 ? -13.938 23.359 11.586 1 98.75 202 LEU A N 1
ATOM 1592 C CA . LEU A 1 202 ? -15.164 23.828 12.234 1 98.75 202 LEU A CA 1
ATOM 1593 C C . LEU A 1 202 ? -15.352 25.328 12.047 1 98.75 202 LEU A C 1
ATOM 1595 O O . LEU A 1 202 ? -16.469 25.797 11.844 1 98.75 202 LEU A O 1
ATOM 1599 N N . ARG A 1 203 ? -14.297 26.141 12.234 1 98.69 203 ARG A N 1
ATOM 1600 C CA . ARG A 1 203 ? -14.305 27.594 12.008 1 98.69 203 ARG A CA 1
ATOM 1601 C C . ARG A 1 203 ? -13.109 28.016 11.148 1 98.69 203 ARG A C 1
ATOM 1603 O O . ARG A 1 203 ? -12.031 27.422 11.25 1 98.69 203 ARG A O 1
ATOM 1610 N N . GLY A 1 204 ? -13.312 29.078 10.383 1 98.62 204 GLY A N 1
ATOM 1611 C CA . GLY A 1 204 ? -12.242 29.484 9.492 1 98.62 204 GLY A CA 1
ATOM 1612 C C . GLY A 1 204 ? -11.891 28.422 8.461 1 98.62 204 GLY A C 1
ATOM 1613 O O . GLY A 1 204 ? -12.672 27.5 8.219 1 98.62 204 GLY A O 1
ATOM 1614 N N . ARG A 1 205 ? -10.773 28.625 7.816 1 98.81 205 ARG A N 1
ATOM 1615 C CA . ARG A 1 205 ? -10.391 27.75 6.715 1 98.81 205 ARG A CA 1
ATOM 1616 C C . ARG A 1 205 ? -8.93 27.328 6.828 1 98.81 205 ARG A C 1
ATOM 1618 O O . ARG A 1 205 ? -8.094 28.094 7.328 1 98.81 205 ARG A O 1
ATOM 1625 N N . LYS A 1 206 ? -8.625 26.141 6.414 1 98.75 206 LYS A N 1
ATOM 1626 C CA . LYS A 1 206 ? -7.258 25.656 6.277 1 98.75 206 LYS A CA 1
ATOM 1627 C C . LYS A 1 206 ? -6.961 25.234 4.84 1 98.75 206 LYS A C 1
ATOM 1629 O O . LYS A 1 206 ? -7.816 24.672 4.16 1 98.75 206 LYS A O 1
ATOM 1634 N N . ARG A 1 207 ? -5.84 25.641 4.383 1 98.75 207 ARG A N 1
ATOM 1635 C CA . ARG A 1 207 ? -5.309 25.234 3.084 1 98.75 207 ARG A CA 1
ATOM 1636 C C . ARG A 1 207 ? -4.203 24.188 3.242 1 98.75 207 ARG A C 1
ATOM 1638 O O . ARG A 1 207 ? -3.232 24.422 3.967 1 98.75 207 ARG A O 1
ATOM 1645 N N . PHE A 1 208 ? -4.348 23.078 2.572 1 98.81 208 PHE A N 1
ATOM 1646 C CA . PHE A 1 208 ? -3.361 22 2.604 1 98.81 208 PHE A CA 1
ATOM 1647 C C . PHE A 1 208 ? -2.66 21.875 1.257 1 98.81 208 PHE A C 1
ATOM 1649 O O . PHE A 1 208 ? -3.299 21.969 0.207 1 98.81 208 PHE A O 1
ATOM 1656 N N . ALA A 1 209 ? -1.391 21.719 1.281 1 98.69 209 ALA A N 1
ATOM 1657 C CA . ALA A 1 209 ? -0.615 21.156 0.18 1 98.69 209 ALA A CA 1
ATOM 1658 C C . ALA A 1 209 ? -0.15 19.734 0.507 1 98.69 209 ALA A C 1
ATOM 1660 O O . ALA A 1 209 ? 0.655 19.531 1.42 1 98.69 209 ALA A O 1
ATOM 1661 N N . LEU A 1 210 ? -0.638 18.797 -0.234 1 98.81 210 LEU A N 1
ATOM 1662 C CA . LEU A 1 210 ? -0.422 17.375 0.066 1 98.81 210 LEU A CA 1
ATOM 1663 C C . LEU A 1 210 ? 0.503 16.734 -0.963 1 98.81 210 LEU A C 1
ATOM 1665 O O . LEU A 1 210 ? 0.397 17.016 -2.16 1 98.81 210 LEU A O 1
ATOM 1669 N N . LEU A 1 211 ? 1.439 15.961 -0.531 1 98.62 211 LEU A N 1
ATOM 1670 C CA . LEU A 1 211 ? 2.32 15.172 -1.386 1 98.62 211 LEU A CA 1
ATOM 1671 C C . LEU A 1 211 ? 2.336 13.711 -0.948 1 98.62 211 LEU A C 1
ATOM 1673 O O . LEU A 1 211 ? 2.439 13.414 0.246 1 98.62 211 LEU A O 1
ATOM 1677 N N . PRO A 1 212 ? 2.254 12.773 -1.855 1 98.06 212 PRO A N 1
ATOM 1678 C CA . PRO A 1 212 ? 2.307 11.359 -1.499 1 98.06 212 PRO A CA 1
ATOM 1679 C C . PRO A 1 212 ? 3.689 10.922 -1.021 1 98.06 212 PRO A C 1
ATOM 1681 O O . PRO A 1 212 ? 4.672 11.641 -1.22 1 98.06 212 PRO A O 1
ATOM 1684 N N . PRO A 1 213 ? 3.793 9.758 -0.442 1 95.81 213 PRO A N 1
ATOM 1685 C CA . PRO A 1 213 ? 5.035 9.312 0.191 1 95.81 213 PRO A CA 1
ATOM 1686 C C . PRO A 1 213 ? 6.184 9.156 -0.804 1 95.81 213 PRO A C 1
ATOM 1688 O O . PRO A 1 213 ? 7.352 9.297 -0.431 1 95.81 213 PRO A O 1
ATOM 1691 N N . HIS A 1 214 ? 5.859 8.922 -2.037 1 94.88 214 HIS A N 1
ATOM 1692 C CA . HIS A 1 214 ? 6.91 8.727 -3.029 1 94.88 214 HIS A CA 1
ATOM 1693 C C . HIS A 1 214 ? 7.676 10.023 -3.277 1 94.88 214 HIS A C 1
ATOM 1695 O O . HIS A 1 214 ? 8.742 10.016 -3.9 1 94.88 214 HIS A O 1
ATOM 1701 N N . CYS A 1 215 ? 7.25 11.141 -2.709 1 97.69 215 CYS A N 1
ATOM 1702 C CA . CYS A 1 215 ? 7.855 12.445 -2.943 1 97.69 215 CYS A CA 1
ATOM 1703 C C . CYS A 1 215 ? 8.969 12.727 -1.938 1 97.69 215 CYS A C 1
ATOM 1705 O O . CYS A 1 215 ? 9.477 13.844 -1.859 1 97.69 215 CYS A O 1
ATOM 1707 N N . HIS A 1 216 ? 9.383 11.742 -1.176 1 97.44 216 HIS A N 1
ATOM 1708 C CA . HIS A 1 216 ? 10.5 11.898 -0.249 1 97.44 216 HIS A CA 1
ATOM 1709 C C . HIS A 1 216 ? 11.695 12.555 -0.93 1 97.44 216 HIS A C 1
ATOM 1711 O O . HIS A 1 216 ? 12.328 13.445 -0.359 1 97.44 216 HIS A O 1
ATOM 1717 N N . PRO A 1 217 ? 11.984 12.219 -2.178 1 98.06 217 PRO A N 1
ATOM 1718 C CA . PRO A 1 217 ? 13.148 12.82 -2.836 1 98.06 217 PRO A CA 1
ATOM 1719 C C . PRO A 1 217 ? 12.945 14.297 -3.156 1 98.06 217 PRO A C 1
ATOM 1721 O O . PRO A 1 217 ? 13.906 15 -3.467 1 98.06 217 PRO A O 1
ATOM 1724 N N . CYS A 1 218 ? 11.742 14.75 -3.059 1 98.56 218 CYS A N 1
ATOM 1725 C CA . CYS A 1 218 ? 11.414 16.109 -3.5 1 98.56 218 CYS A CA 1
ATOM 1726 C C . CYS A 1 218 ? 11.547 17.094 -2.355 1 98.56 218 CYS A C 1
ATOM 1728 O O . CYS A 1 218 ? 11.688 18.297 -2.588 1 98.56 218 CYS A O 1
ATOM 1730 N N . VAL A 1 219 ? 11.562 16.641 -1.103 1 98.44 219 VAL A N 1
ATOM 1731 C CA . VAL A 1 219 ? 11.211 17.547 -0.022 1 98.44 219 VAL A CA 1
ATOM 1732 C C . VAL A 1 219 ? 12.477 18.078 0.653 1 98.44 219 VAL A C 1
ATOM 1734 O O . VAL A 1 219 ? 12.414 18.891 1.575 1 98.44 219 VAL A O 1
ATOM 1737 N N . ASN A 1 220 ? 13.648 17.578 0.216 1 97.69 220 ASN A N 1
ATOM 1738 C CA . ASN A 1 220 ? 14.938 18.031 0.722 1 97.69 220 ASN A CA 1
ATOM 1739 C C . ASN A 1 220 ? 15.031 17.875 2.238 1 97.69 220 ASN A C 1
ATOM 1741 O O . ASN A 1 220 ? 15.328 18.844 2.947 1 97.69 220 ASN A O 1
ATOM 1745 N N . GLU A 1 221 ? 14.789 16.672 2.695 1 97.31 221 GLU A N 1
ATOM 1746 C CA . GLU A 1 221 ? 14.953 16.344 4.109 1 97.31 221 GLU A CA 1
ATOM 1747 C C . GLU A 1 221 ? 16.406 16.516 4.547 1 97.31 221 GLU A C 1
ATOM 1749 O O . GLU A 1 221 ? 17.312 16.031 3.877 1 97.31 221 GLU A O 1
ATOM 1754 N N . ARG A 1 222 ? 16.625 17.203 5.652 1 94.38 222 ARG A N 1
ATOM 1755 C CA . ARG A 1 222 ? 17.953 17.453 6.219 1 94.38 222 ARG A CA 1
ATOM 1756 C C . ARG A 1 222 ? 17.922 17.328 7.738 1 94.38 222 ARG A C 1
ATOM 1758 O O . ARG A 1 222 ? 16.906 17.594 8.375 1 94.38 222 ARG A O 1
ATOM 1765 N N . PRO A 1 223 ? 19.031 16.828 8.242 1 93.69 223 PRO A N 1
ATOM 1766 C CA . PRO A 1 223 ? 19.125 16.922 9.695 1 93.69 223 PRO A CA 1
ATOM 1767 C C . PRO A 1 223 ? 19.234 18.359 10.188 1 93.69 223 PRO A C 1
ATOM 1769 O O . PRO A 1 223 ? 20.141 19.094 9.766 1 93.69 223 PRO A O 1
ATOM 1772 N N . LEU A 1 224 ? 18.375 18.766 11.062 1 94.75 224 LEU A N 1
ATOM 1773 C CA . LEU A 1 224 ? 18.375 20.125 11.594 1 94.75 224 LEU A CA 1
ATOM 1774 C C . LEU A 1 224 ? 18.578 20.109 13.109 1 94.75 224 LEU A C 1
ATOM 1776 O O . LEU A 1 224 ? 17.953 19.312 13.812 1 94.75 224 LEU A O 1
ATOM 1780 N N . ARG A 1 225 ? 19.422 21.016 13.539 1 92.94 225 ARG A N 1
ATOM 1781 C CA . ARG A 1 225 ? 19.547 21.219 14.977 1 92.94 225 ARG A CA 1
ATOM 1782 C C . ARG A 1 225 ? 18.328 21.938 15.539 1 92.94 225 ARG A C 1
ATOM 1784 O O . ARG A 1 225 ? 17.844 22.906 14.953 1 92.94 225 ARG A O 1
ATOM 1791 N N . SER A 1 226 ? 17.875 21.422 16.641 1 94.81 226 SER A N 1
ATOM 1792 C CA . SER A 1 226 ? 16.703 22.031 17.234 1 94.81 226 SER A CA 1
ATOM 1793 C C . SER A 1 226 ? 17.047 23.344 17.938 1 94.81 226 SER A C 1
ATOM 1795 O O . SER A 1 226 ? 18.141 23.469 18.5 1 94.81 226 SER A O 1
ATOM 1797 N N . ALA A 1 227 ? 16.234 24.281 17.859 1 95.31 227 ALA A N 1
ATOM 1798 C CA . ALA A 1 227 ? 16.297 25.547 18.578 1 95.31 227 ALA A CA 1
ATOM 1799 C C . ALA A 1 227 ? 14.938 25.938 19.141 1 95.31 227 ALA A C 1
ATOM 1801 O O . ALA A 1 227 ? 13.898 25.594 18.562 1 95.31 227 ALA A O 1
ATOM 1802 N N . THR A 1 228 ? 14.945 26.578 20.234 1 95.56 228 THR A N 1
ATOM 1803 C CA . THR A 1 228 ? 13.688 26.938 20.875 1 95.56 228 THR A CA 1
ATOM 1804 C C . THR A 1 228 ? 13.594 28.438 21.094 1 95.56 228 THR A C 1
ATOM 1806 O O . THR A 1 228 ? 14.562 29.078 21.5 1 95.56 228 THR A O 1
ATOM 1809 N N . TYR A 1 229 ? 12.461 29.047 20.719 1 95.56 229 TYR A N 1
ATOM 1810 C CA . TYR A 1 229 ? 12.203 30.438 21.062 1 95.56 229 TYR A CA 1
ATOM 1811 C C . TYR A 1 229 ? 12.047 30.594 22.578 1 95.56 229 TYR A C 1
ATOM 1813 O O . TYR A 1 229 ? 11.32 29.844 23.219 1 95.56 229 TYR A O 1
ATOM 1821 N N . ARG A 1 230 ? 12.727 31.547 23.109 1 93.88 230 ARG A N 1
ATOM 1822 C CA . ARG A 1 230 ? 12.656 31.875 24.531 1 93.88 230 ARG A CA 1
ATOM 1823 C C . ARG A 1 230 ? 12.484 33.375 24.734 1 93.88 230 ARG A C 1
ATOM 1825 O O . ARG A 1 230 ? 13.008 34.188 23.969 1 93.88 230 ARG A O 1
ATOM 1832 N N . ARG A 1 231 ? 11.703 33.656 25.75 1 91.19 231 ARG A N 1
ATOM 1833 C CA . ARG A 1 231 ? 11.531 35.062 26.062 1 91.19 231 ARG A CA 1
ATOM 1834 C C . ARG A 1 231 ? 12.773 35.625 26.75 1 91.19 231 ARG A C 1
ATOM 1836 O O . ARG A 1 231 ? 13.305 35.031 27.688 1 91.19 231 ARG A O 1
ATOM 1843 N N . ARG A 1 232 ? 13.211 36.625 26.281 1 84.5 232 ARG A N 1
ATOM 1844 C CA . ARG A 1 232 ? 14.367 37.281 26.891 1 84.5 232 ARG A CA 1
ATOM 1845 C C . ARG A 1 232 ? 14.023 37.812 28.297 1 84.5 232 ARG A C 1
ATOM 1847 O O . ARG A 1 232 ? 13.016 38.5 28.469 1 84.5 232 ARG A O 1
ATOM 1854 N N . CYS A 1 233 ? 14.477 37 29.453 1 70.88 233 CYS A N 1
ATOM 1855 C CA . CYS A 1 233 ? 14.258 37.406 30.844 1 70.88 233 CYS A CA 1
ATOM 1856 C C . CYS A 1 233 ? 15.078 38.625 31.188 1 70.88 233 CYS A C 1
ATOM 1858 O O . CYS A 1 233 ? 16.125 38.875 30.578 1 70.88 233 CYS A O 1
ATOM 1860 N N . ALA A 1 234 ? 14.438 39.594 32 1 52.44 234 ALA A N 1
ATOM 1861 C CA . ALA A 1 234 ? 15.117 40.719 32.625 1 52.44 234 ALA A CA 1
ATOM 1862 C C . ALA A 1 234 ? 16.328 40.25 33.438 1 52.44 234 ALA A C 1
ATOM 1864 O O . ALA A 1 234 ? 16.172 39.562 34.469 1 52.44 234 ALA A O 1
ATOM 1865 N N . GLY A 1 235 ? 17.234 39.469 33.125 1 47.66 235 GLY A N 1
ATOM 1866 C CA . GLY A 1 235 ? 18.375 39.344 34.031 1 47.66 235 GLY A CA 1
ATOM 1867 C C . GLY A 1 235 ? 18.703 40.625 34.75 1 47.66 235 GLY A C 1
ATOM 1868 O O . GLY A 1 235 ? 18.234 41.719 34.375 1 47.66 235 GLY A O 1
ATOM 1869 N N . GLY A 1 236 ? 19.062 40.531 36.156 1 45.75 236 GLY A N 1
ATOM 1870 C CA . GLY A 1 236 ? 19.438 41.562 37.094 1 45.75 236 GLY A CA 1
ATOM 1871 C C . GLY A 1 236 ? 20.297 42.656 36.5 1 45.75 236 GLY A C 1
ATOM 1872 O O . GLY A 1 236 ? 20.688 43.625 37.156 1 45.75 236 GLY A O 1
ATOM 1873 N N . GLY A 1 237 ? 21.469 42.312 35.812 1 46.94 237 GLY A N 1
ATOM 1874 C CA . GLY A 1 237 ? 22.359 43.469 35.625 1 46.94 237 GLY A CA 1
ATOM 1875 C C . GLY A 1 237 ? 21.734 44.594 34.875 1 46.94 237 GLY A C 1
ATOM 1876 O O . GLY A 1 237 ? 20.641 44.469 34.312 1 46.94 237 GLY A O 1
ATOM 1877 N N . ALA A 1 238 ? 22.297 45.844 34.969 1 47.19 238 ALA A N 1
ATOM 1878 C CA . ALA A 1 238 ? 21.984 47.188 34.5 1 47.19 238 ALA A CA 1
ATOM 1879 C C . ALA A 1 238 ? 21.484 47.188 33.062 1 47.19 238 ALA A C 1
ATOM 1881 O O . ALA A 1 238 ? 21.25 48.25 32.469 1 47.19 238 ALA A O 1
ATOM 1882 N N . ASP A 1 239 ? 21.719 46.094 32.25 1 43.03 239 ASP A N 1
ATOM 1883 C CA . ASP A 1 239 ? 21.453 46.344 30.828 1 43.03 239 ASP A CA 1
ATOM 1884 C C . ASP A 1 239 ? 19.969 46.281 30.531 1 43.03 239 ASP A C 1
ATOM 1886 O O . ASP A 1 239 ? 19.297 45.344 30.953 1 43.03 239 ASP A O 1
ATOM 1890 N N . ALA A 1 240 ? 19.141 47.219 30.188 1 47.59 240 ALA A N 1
ATOM 1891 C CA . ALA A 1 240 ? 17.891 47.875 29.828 1 47.59 240 ALA A CA 1
ATOM 1892 C C . ALA A 1 240 ? 17.094 47 28.859 1 47.59 240 ALA A C 1
ATOM 1894 O O . ALA A 1 240 ? 15.953 47.344 28.516 1 47.59 240 ALA A O 1
ATOM 1895 N N . ASP A 1 241 ? 17.672 45.938 28.156 1 50.06 241 ASP A N 1
ATOM 1896 C CA . ASP A 1 241 ? 16.938 45.562 26.953 1 50.06 241 ASP A CA 1
ATOM 1897 C C . ASP A 1 241 ? 15.93 44.438 27.25 1 50.06 241 ASP A C 1
ATOM 1899 O O . ASP A 1 241 ? 15.641 43.625 26.406 1 50.06 241 ASP A O 1
ATOM 1903 N N . ASN A 1 242 ? 15.469 44.125 28.438 1 59 242 ASN A N 1
ATOM 1904 C CA . ASN A 1 242 ? 14.414 43.125 28.641 1 59 242 ASN A CA 1
ATOM 1905 C C . ASN A 1 242 ? 13.094 43.594 28.031 1 59 242 ASN A C 1
ATOM 1907 O O . ASN A 1 242 ? 12.258 44.188 28.703 1 59 242 ASN A O 1
ATOM 1911 N N . ASP A 1 243 ? 12.969 43.5 26.844 1 70.12 243 ASP A N 1
ATOM 1912 C CA . ASP A 1 243 ? 11.773 44.031 26.203 1 70.12 243 ASP A CA 1
ATOM 1913 C C . ASP A 1 243 ? 10.766 42.906 25.922 1 70.12 243 ASP A C 1
ATOM 1915 O O . ASP A 1 243 ? 9.758 43.125 25.25 1 70.12 243 ASP A O 1
ATOM 1919 N N . GLY A 1 244 ? 11.094 41.531 26.594 1 80.94 244 GLY A N 1
ATOM 1920 C CA . GLY A 1 244 ? 10.133 40.438 26.438 1 80.94 244 GLY A CA 1
ATOM 1921 C C . GLY A 1 244 ? 10.094 39.875 25.031 1 80.94 244 GLY A C 1
ATOM 1922 O O . GLY A 1 244 ? 9.219 39.062 24.719 1 80.94 244 GLY A O 1
ATOM 1923 N N . THR A 1 245 ? 11.078 40.188 24.312 1 87.56 245 THR A N 1
ATOM 1924 C CA . THR A 1 245 ? 11.109 39.75 22.922 1 87.56 245 THR A CA 1
ATOM 1925 C C . THR A 1 245 ? 11.539 38.312 22.812 1 87.56 245 THR A C 1
ATOM 1927 O O . THR A 1 245 ? 12.305 37.812 23.641 1 87.56 245 THR A O 1
ATOM 1930 N N . LEU A 1 246 ? 11.016 37.594 21.875 1 93.31 246 LEU A N 1
ATOM 1931 C CA . LEU A 1 246 ? 11.367 36.188 21.656 1 93.31 246 LEU A CA 1
ATOM 1932 C C . LEU A 1 246 ? 12.672 36.062 20.875 1 93.31 246 LEU A C 1
ATOM 1934 O O . LEU A 1 246 ? 12.867 36.75 19.859 1 93.31 246 LEU A O 1
ATOM 1938 N N . VAL A 1 247 ? 13.555 35.219 21.406 1 91.88 247 VAL A N 1
ATOM 1939 C CA . VAL A 1 247 ? 14.82 34.938 20.734 1 91.88 247 VAL A CA 1
ATOM 1940 C C . VAL A 1 247 ? 14.984 33.438 20.5 1 91.88 247 VAL A C 1
ATOM 1942 O O . VAL A 1 247 ? 14.68 32.625 21.391 1 91.88 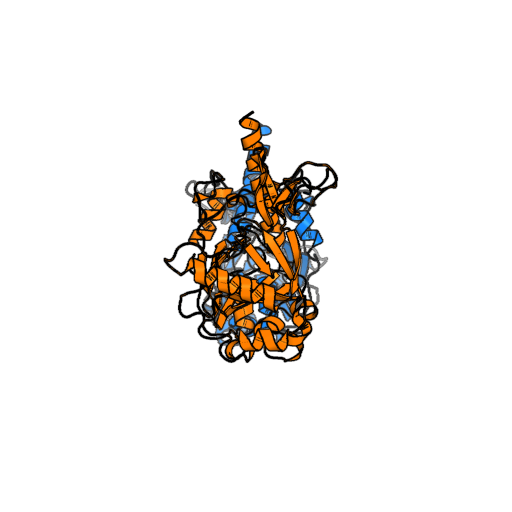247 VAL A O 1
ATOM 1945 N N . LEU A 1 248 ? 15.422 33.125 19.328 1 93.75 248 LEU A N 1
ATOM 1946 C CA . LEU A 1 248 ? 15.648 31.703 18.984 1 93.75 248 LEU A CA 1
ATOM 1947 C C . LEU A 1 248 ? 17.016 31.25 19.469 1 93.75 248 LEU A C 1
ATOM 1949 O O . LEU A 1 248 ? 18.047 31.781 19.031 1 93.75 248 LEU A O 1
ATOM 1953 N N . GLU A 1 249 ? 17.031 30.281 20.297 1 91.81 249 GLU A N 1
ATOM 1954 C CA . GLU A 1 249 ? 18.281 29.781 20.859 1 91.81 249 GLU A CA 1
ATOM 1955 C C . GLU A 1 249 ? 18.453 28.297 20.562 1 91.81 249 GLU A C 1
ATOM 1957 O O . GLU A 1 249 ? 17.531 27.5 20.766 1 91.81 249 GLU A O 1
ATOM 1962 N N . PRO A 1 250 ? 19.609 27.969 20.094 1 91.62 250 PRO A N 1
ATOM 1963 C CA . PRO A 1 250 ? 19.859 26.547 19.875 1 91.62 250 PRO A CA 1
ATOM 1964 C C . PRO A 1 250 ? 19.672 25.703 21.125 1 91.62 250 PRO A C 1
ATOM 1966 O O . PRO A 1 250 ? 20.031 26.141 22.234 1 91.62 250 PRO A O 1
ATOM 1969 N N . ASP A 1 251 ? 19.172 24.594 20.781 1 91.06 251 ASP A N 1
ATOM 1970 C CA . ASP A 1 251 ? 19.078 23.672 21.906 1 91.06 251 ASP A CA 1
ATOM 1971 C C . ASP A 1 251 ? 20.438 23.031 22.219 1 91.06 251 ASP A C 1
ATOM 1973 O O . ASP A 1 251 ? 21.266 22.875 21.328 1 91.06 251 ASP A O 1
ATOM 1977 N N . GLY A 1 252 ? 20.812 22.797 23.469 1 78.88 252 GLY A N 1
ATOM 1978 C CA . GLY A 1 252 ? 22.109 22.391 23.969 1 78.88 252 GLY A CA 1
ATOM 1979 C C . GLY A 1 252 ? 22.703 21.203 23.203 1 78.88 252 GLY A C 1
ATOM 1980 O O . GLY A 1 252 ? 22 20.547 22.438 1 78.88 252 GLY A O 1
ATOM 1981 N N . ASP A 1 253 ? 23.969 20.938 23.219 1 72.31 253 ASP A N 1
ATOM 1982 C CA . ASP A 1 253 ? 24.812 20 22.5 1 72.31 253 ASP A CA 1
ATOM 1983 C C . ASP A 1 253 ? 24.312 18.562 22.672 1 72.31 253 ASP A C 1
ATOM 1985 O O . ASP A 1 253 ? 24.516 17.734 21.781 1 72.31 253 ASP A O 1
ATOM 1989 N N . GLY A 1 254 ? 23.531 18.312 23.5 1 76.06 254 GLY A N 1
ATOM 1990 C CA . GLY A 1 254 ? 23.094 16.938 23.75 1 76.06 254 GLY A CA 1
ATOM 1991 C C . GLY A 1 254 ? 21.859 16.562 22.953 1 76.06 254 GLY A C 1
ATOM 1992 O O . GLY A 1 254 ? 21.438 15.406 22.969 1 76.06 254 GLY A O 1
ATOM 1993 N N . THR A 1 255 ? 21.5 17.5 22.141 1 78.88 255 THR A N 1
ATOM 1994 C CA . THR A 1 255 ? 20.281 17.188 21.406 1 78.88 255 THR A CA 1
ATOM 1995 C C . THR A 1 255 ? 20.609 16.703 20 1 78.88 255 THR A C 1
ATOM 1997 O O . THR A 1 255 ? 21.5 17.25 19.344 1 78.88 255 THR A O 1
ATOM 2000 N N . GLU A 1 256 ? 20.062 15.633 19.578 1 84.81 256 GLU A N 1
ATOM 2001 C CA . GLU A 1 256 ? 20.266 15.062 18.25 1 84.81 256 GLU A CA 1
ATOM 2002 C C . GLU A 1 256 ? 19.531 15.859 17.188 1 84.81 256 GLU A C 1
ATOM 2004 O O . GLU A 1 256 ? 18.453 16.406 17.453 1 84.81 256 GLU A O 1
ATOM 2009 N N . ASP A 1 257 ? 20.188 16.031 16.047 1 91.38 257 ASP A N 1
ATOM 2010 C CA . ASP A 1 257 ? 19.531 16.656 14.906 1 91.38 257 ASP A CA 1
ATOM 2011 C C . ASP A 1 257 ? 18.266 15.891 14.508 1 91.38 257 ASP A C 1
ATOM 2013 O O . ASP A 1 257 ? 18.203 14.672 14.688 1 91.38 257 ASP A O 1
ATOM 2017 N N . VAL A 1 258 ? 17.312 16.578 14.023 1 92.38 258 VAL A N 1
ATOM 2018 C CA . VAL A 1 258 ? 16.031 15.992 13.633 1 92.38 258 VAL A CA 1
ATOM 2019 C C . VAL A 1 258 ? 15.875 16.062 12.117 1 92.38 258 VAL A C 1
ATOM 2021 O O . VAL A 1 258 ? 15.977 17.141 11.523 1 92.38 258 VAL A O 1
ATOM 2024 N N . PRO A 1 259 ? 15.719 14.883 11.477 1 94.69 259 PRO A N 1
ATOM 2025 C CA . PRO A 1 259 ? 15.414 14.945 10.047 1 94.69 259 PRO A CA 1
ATOM 2026 C C . PRO A 1 259 ? 14.109 15.688 9.75 1 94.69 259 PRO A C 1
ATOM 2028 O O . PRO A 1 259 ? 13.078 15.406 10.375 1 94.69 259 PRO A O 1
ATOM 2031 N N . PHE A 1 260 ? 14.172 16.672 8.852 1 96.75 260 PHE A N 1
ATOM 2032 C CA . PHE A 1 260 ? 12.992 17.484 8.555 1 96.75 260 PHE A CA 1
ATOM 2033 C C . PHE A 1 260 ? 13.016 17.969 7.113 1 96.75 260 PHE A C 1
ATOM 2035 O O . PHE A 1 260 ? 14.078 18.297 6.582 1 96.75 260 PHE A O 1
ATOM 2042 N N . ALA A 1 261 ? 11.844 18.031 6.504 1 97.69 261 ALA A N 1
ATOM 2043 C CA . ALA A 1 261 ? 11.719 18.578 5.156 1 97.69 261 ALA A CA 1
ATOM 2044 C C . ALA A 1 261 ? 12.062 20.062 5.141 1 97.69 261 ALA A C 1
ATOM 2046 O O . ALA A 1 261 ? 11.523 20.844 5.938 1 97.69 261 ALA A O 1
ATOM 2047 N N . THR A 1 262 ? 12.883 20.484 4.234 1 97.31 262 THR A N 1
ATOM 2048 C CA . THR A 1 262 ? 13.281 21.891 4.188 1 97.31 262 THR A CA 1
ATOM 2049 C C . THR A 1 262 ? 12.742 22.562 2.93 1 97.31 262 THR A C 1
ATOM 2051 O O . THR A 1 262 ? 12.812 23.797 2.799 1 97.31 262 THR A O 1
ATOM 2054 N N . TRP A 1 263 ? 12.188 21.781 2.033 1 97.81 263 TRP A N 1
ATOM 2055 C CA . TRP A 1 263 ? 11.539 22.312 0.835 1 97.81 263 TRP A CA 1
ATOM 2056 C C . TRP A 1 263 ? 10.102 22.719 1.127 1 97.81 263 TRP A C 1
ATOM 2058 O O . TRP A 1 263 ? 9.406 22.062 1.908 1 97.81 263 TRP A O 1
ATOM 2068 N N . ASP A 1 264 ? 9.695 23.828 0.513 1 97.12 264 ASP A N 1
ATOM 2069 C CA . ASP A 1 264 ? 8.344 24.359 0.628 1 97.12 264 ASP A CA 1
ATOM 2070 C C . ASP A 1 264 ? 7.652 24.406 -0.732 1 97.12 264 ASP A C 1
ATOM 2072 O O . ASP A 1 264 ? 8.078 25.141 -1.626 1 97.12 264 ASP A O 1
ATOM 2076 N N . PRO A 1 265 ? 6.566 23.688 -0.865 1 97.38 265 PRO A N 1
ATOM 2077 C CA . PRO A 1 265 ? 5.879 23.672 -2.158 1 97.38 265 PRO A CA 1
ATOM 2078 C C . PRO A 1 265 ? 5.359 25.047 -2.572 1 97.38 265 PRO A C 1
ATOM 2080 O O . PRO A 1 265 ? 5.102 25.281 -3.756 1 97.38 265 PRO A O 1
ATOM 2083 N N . ASP A 1 266 ? 5.156 25.984 -1.684 1 96 266 ASP A N 1
ATOM 2084 C CA . ASP A 1 266 ? 4.695 27.328 -2.004 1 96 266 ASP A CA 1
ATOM 2085 C C . ASP A 1 266 ? 5.852 28.203 -2.477 1 96 266 ASP A C 1
ATOM 2087 O O . ASP A 1 266 ? 5.629 29.297 -2.996 1 96 266 ASP A O 1
ATOM 2091 N N . ARG A 1 267 ? 7.047 27.781 -2.26 1 96.19 267 ARG A N 1
ATOM 2092 C CA . ARG A 1 267 ? 8.273 28.406 -2.75 1 96.19 267 ARG A CA 1
ATOM 2093 C C . ARG A 1 267 ? 9.164 27.391 -3.445 1 96.19 267 ARG A C 1
ATOM 2095 O O . ARG A 1 267 ? 10.297 27.156 -3.016 1 96.19 267 ARG A O 1
ATOM 2102 N N . PRO A 1 268 ? 8.695 26.922 -4.508 1 96.5 268 PRO A N 1
ATOM 2103 C CA . PRO A 1 268 ? 9.266 25.703 -5.102 1 96.5 268 PRO A CA 1
ATOM 2104 C C . PRO A 1 268 ? 10.711 25.891 -5.555 1 96.5 268 PRO A C 1
ATOM 2106 O O . PRO A 1 268 ? 11.43 24.922 -5.742 1 96.5 268 PRO A O 1
ATOM 2109 N N . ASP A 1 269 ? 11.18 27.141 -5.684 1 96.25 269 ASP A N 1
ATOM 2110 C CA . ASP A 1 269 ? 12.523 27.391 -6.188 1 96.25 269 ASP A CA 1
ATOM 2111 C C . ASP A 1 269 ? 13.539 27.453 -5.047 1 96.25 269 ASP A C 1
ATOM 2113 O O . ASP A 1 269 ? 14.75 27.422 -5.277 1 96.25 269 ASP A O 1
ATOM 2117 N N . GLU A 1 270 ? 13.023 27.5 -3.838 1 95.5 270 GLU A N 1
ATOM 2118 C CA . GLU A 1 270 ? 13.891 27.578 -2.668 1 95.5 270 GLU A CA 1
ATOM 2119 C C . GLU A 1 270 ? 14.117 26.203 -2.051 1 95.5 270 GLU A C 1
ATOM 2121 O O . GLU A 1 270 ? 13.18 25.406 -1.919 1 95.5 270 GLU A O 1
ATOM 2126 N N . ASN A 1 271 ? 15.406 25.906 -1.731 1 95.62 271 ASN A N 1
ATOM 2127 C CA . ASN A 1 271 ? 15.773 24.656 -1.098 1 95.62 271 ASN A CA 1
ATOM 2128 C C . ASN A 1 271 ? 15.273 23.453 -1.896 1 95.62 271 ASN A C 1
ATOM 2130 O O . ASN A 1 271 ? 14.781 22.484 -1.319 1 95.62 271 ASN A O 1
ATOM 2134 N N . ALA A 1 272 ? 15.344 23.562 -3.182 1 97.06 272 ALA A N 1
ATOM 2135 C CA . ALA A 1 272 ? 14.852 22.5 -4.055 1 97.06 272 ALA A CA 1
ATOM 2136 C C . ALA A 1 272 ? 15.898 21.406 -4.238 1 97.06 272 ALA A C 1
ATOM 2138 O O . ALA A 1 272 ? 17.094 21.688 -4.156 1 97.06 272 ALA A O 1
ATOM 2139 N N . THR A 1 273 ? 15.461 20.203 -4.406 1 97.06 273 THR A N 1
ATOM 2140 C CA . THR A 1 273 ? 16.297 19.109 -4.871 1 97.06 273 THR A CA 1
ATOM 2141 C C . THR A 1 273 ? 16.219 18.969 -6.391 1 97.06 273 THR A C 1
ATOM 2143 O O . THR A 1 273 ? 15.414 19.656 -7.039 1 97.06 273 THR A O 1
ATOM 2146 N N . PRO A 1 274 ? 17.047 18.156 -6.945 1 96.25 274 PRO A N 1
ATOM 2147 C CA . PRO A 1 274 ? 16.906 17.891 -8.383 1 96.25 274 PRO A CA 1
ATOM 2148 C C . PRO A 1 274 ? 15.555 17.297 -8.75 1 96.25 274 PRO A C 1
ATOM 2150 O O . PRO A 1 274 ? 15.203 17.25 -9.93 1 96.25 274 PRO A O 1
ATOM 2153 N N . TYR A 1 275 ? 14.75 16.891 -7.723 1 97.94 275 TYR A N 1
ATOM 2154 C CA . TYR A 1 275 ? 13.508 16.188 -8.008 1 97.94 275 TYR A CA 1
ATOM 2155 C C . TYR A 1 275 ? 12.297 17.031 -7.609 1 97.94 275 TYR A C 1
ATOM 2157 O O . TYR A 1 275 ? 11.156 16.656 -7.91 1 97.94 275 TYR A O 1
ATOM 2165 N N . SER A 1 276 ? 12.469 18.156 -6.941 1 98.38 276 SER A N 1
ATOM 2166 C CA . SER A 1 276 ? 11.375 18.969 -6.426 1 98.38 276 SER A CA 1
ATOM 2167 C C . SER A 1 276 ? 10.438 19.406 -7.543 1 98.38 276 SER A C 1
ATOM 2169 O O . SER A 1 276 ? 9.227 19.484 -7.348 1 98.38 276 SER A O 1
ATOM 2171 N N . HIS A 1 277 ? 10.961 19.672 -8.688 1 97.94 277 HIS A N 1
ATOM 2172 C CA . HIS A 1 277 ? 10.164 20.156 -9.805 1 97.94 277 HIS A CA 1
ATOM 2173 C C . HIS A 1 277 ? 9.211 19.094 -10.32 1 97.94 277 HIS A C 1
ATOM 2175 O O . HIS A 1 277 ? 8.266 19.406 -11.055 1 97.94 277 HIS A O 1
ATOM 2181 N N . LEU A 1 278 ? 9.422 17.812 -9.992 1 98.19 278 LEU A N 1
ATOM 2182 C CA . LEU A 1 278 ? 8.57 16.703 -10.438 1 98.19 278 LEU A CA 1
ATOM 2183 C C . LEU A 1 278 ? 7.359 16.547 -9.523 1 98.19 278 LEU A C 1
ATOM 2185 O O . LEU A 1 278 ? 6.398 15.867 -9.867 1 98.19 278 LEU A O 1
ATOM 2189 N N . ALA A 1 279 ? 7.402 17.172 -8.336 1 98.19 279 ALA A N 1
ATOM 2190 C CA . ALA A 1 279 ? 6.293 17.078 -7.387 1 98.19 279 ALA A CA 1
ATOM 2191 C C . ALA A 1 279 ? 5.043 17.75 -7.941 1 98.19 279 ALA A C 1
ATOM 2193 O O . ALA A 1 279 ? 5.125 18.797 -8.609 1 98.19 279 ALA A O 1
ATOM 2194 N N . ARG A 1 280 ? 3.898 17.141 -7.738 1 97.88 280 ARG A N 1
ATOM 2195 C CA . ARG A 1 280 ? 2.588 17.703 -8.07 1 97.88 280 ARG A CA 1
ATOM 2196 C C . ARG A 1 280 ? 1.714 17.812 -6.828 1 97.88 280 ARG A C 1
ATOM 2198 O O . ARG A 1 280 ? 0.854 16.969 -6.582 1 97.88 280 ARG A O 1
ATOM 2205 N N . PRO A 1 281 ? 1.88 18.891 -6.078 1 97.94 281 PRO A N 1
ATOM 2206 C CA . PRO A 1 281 ? 1.123 19.031 -4.832 1 97.94 281 PRO A CA 1
ATOM 2207 C C . PRO A 1 281 ? -0.386 19.078 -5.059 1 97.94 281 PRO A C 1
ATOM 2209 O O . PRO A 1 281 ? -0.855 19.75 -5.977 1 97.94 281 PRO A O 1
ATOM 2212 N N . MET A 1 282 ? -1.105 18.312 -4.324 1 98.12 282 MET A N 1
ATOM 2213 C CA . MET A 1 282 ? -2.561 18.406 -4.258 1 98.12 282 MET A CA 1
ATOM 2214 C C . MET A 1 282 ? -2.998 19.516 -3.303 1 98.12 282 MET A C 1
ATOM 2216 O O . MET A 1 282 ? -2.738 19.438 -2.1 1 98.12 282 MET A O 1
ATOM 2220 N N . ILE A 1 283 ? -3.662 20.531 -3.836 1 98.44 283 ILE A N 1
ATOM 2221 C CA . ILE A 1 283 ? -4.066 21.672 -3.02 1 98.44 283 ILE A CA 1
ATOM 2222 C C . ILE A 1 283 ? -5.543 21.547 -2.646 1 98.44 283 ILE A C 1
ATOM 2224 O O . ILE A 1 283 ? -6.391 21.312 -3.514 1 98.44 283 ILE A O 1
ATOM 2228 N N . VAL A 1 284 ? -5.84 21.703 -1.354 1 98.56 284 VAL A N 1
ATOM 2229 C CA . VAL A 1 284 ? -7.23 21.625 -0.915 1 98.56 284 VAL A CA 1
ATOM 2230 C C . VAL A 1 284 ? -7.488 22.672 0.166 1 98.56 284 VAL A C 1
ATOM 2232 O O . VAL A 1 284 ? -6.645 22.891 1.038 1 98.56 284 VAL A O 1
ATOM 2235 N N . VAL A 1 285 ? -8.539 23.391 0.056 1 98.81 285 VAL A N 1
ATOM 2236 C CA . VAL A 1 285 ? -9.016 24.297 1.089 1 98.81 285 VAL A CA 1
ATOM 2237 C C . VAL A 1 285 ? -10.227 23.688 1.797 1 98.81 285 VAL A C 1
ATOM 2239 O O . VAL A 1 285 ? -11.188 23.266 1.147 1 98.81 285 VAL A O 1
ATOM 2242 N N . LEU A 1 286 ? -10.148 23.594 3.049 1 98.88 286 LEU A N 1
ATOM 2243 C CA . LEU A 1 286 ? -11.266 23.094 3.846 1 98.88 286 LEU A CA 1
ATOM 2244 C C . LEU A 1 286 ? -12.125 24.266 4.34 1 98.88 286 LEU A C 1
ATOM 2246 O O . LEU A 1 286 ? -11.633 25.156 5.02 1 98.88 286 LEU A O 1
ATOM 2250 N N . GLU A 1 287 ? -13.352 24.203 3.975 1 98.62 287 GLU A N 1
ATOM 2251 C CA . GLU A 1 287 ? -14.352 25.125 4.512 1 98.62 287 GLU A CA 1
ATOM 2252 C C . GLU A 1 287 ? -14.93 24.594 5.824 1 98.62 287 GLU A C 1
ATOM 2254 O O . GLU A 1 287 ? -14.852 23.406 6.113 1 98.62 287 GLU A O 1
ATOM 2259 N N . PRO A 1 288 ? -15.508 25.562 6.637 1 98.69 288 PRO A N 1
ATOM 2260 C CA . PRO A 1 288 ? -16.172 25.062 7.84 1 98.69 288 PRO A CA 1
ATOM 2261 C C . PRO A 1 288 ? -17.141 23.922 7.543 1 98.69 288 PRO A C 1
ATOM 2263 O O . PRO A 1 288 ? -17.969 24.031 6.637 1 98.69 288 PRO A O 1
ATOM 2266 N N . GLY A 1 289 ? -16.969 22.797 8.242 1 98.69 289 GLY A N 1
ATOM 2267 C CA . GLY A 1 289 ? -17.844 21.641 8.062 1 98.69 289 GLY A CA 1
ATOM 2268 C C . GLY A 1 289 ? -17.219 20.531 7.246 1 98.69 289 GLY A C 1
ATOM 2269 O O . GLY A 1 289 ? -17.703 19.406 7.254 1 98.69 289 GLY A O 1
ATOM 2270 N N . ASP A 1 290 ? -16.141 20.844 6.559 1 98.88 290 ASP A N 1
ATOM 2271 C CA . ASP A 1 290 ? -15.484 19.859 5.699 1 98.88 290 ASP A CA 1
ATOM 2272 C C . ASP A 1 290 ? -14.633 18.906 6.516 1 98.88 290 ASP A C 1
ATOM 2274 O O . ASP A 1 290 ? -14.156 19.25 7.598 1 98.88 290 ASP A O 1
ATOM 2278 N N . MET A 1 291 ? -14.445 17.703 6.012 1 98.94 291 MET A N 1
ATOM 2279 C CA . MET A 1 291 ? -13.578 16.688 6.594 1 98.94 291 MET A CA 1
ATOM 2280 C C . MET A 1 291 ? -12.57 16.172 5.562 1 98.94 291 MET A C 1
ATOM 2282 O O . MET A 1 291 ? -12.945 15.805 4.453 1 98.94 291 MET A O 1
ATOM 2286 N N . LEU A 1 292 ? -11.312 16.188 5.91 1 98.94 292 LEU A N 1
ATOM 2287 C CA . LEU A 1 292 ? -10.227 15.68 5.078 1 98.94 292 LEU A CA 1
ATOM 2288 C C . LEU A 1 292 ? -9.695 14.352 5.617 1 98.94 292 LEU A C 1
ATOM 2290 O O . LEU A 1 292 ? -9.383 14.242 6.805 1 98.94 292 LEU A O 1
ATOM 2294 N N . TYR A 1 293 ? -9.695 13.344 4.812 1 98.94 293 TYR A N 1
ATOM 2295 C CA . TYR A 1 293 ? -8.867 12.172 5.098 1 98.94 293 TYR A CA 1
ATOM 2296 C C . TYR A 1 293 ? -7.457 12.359 4.559 1 98.94 293 TYR A C 1
ATOM 2298 O O . TYR A 1 293 ? -7.262 12.484 3.348 1 98.94 293 TYR A O 1
ATOM 2306 N N . LEU A 1 294 ? -6.516 12.438 5.398 1 98.88 294 LEU A N 1
ATOM 2307 C CA . LEU A 1 294 ? -5.09 12.523 5.098 1 98.88 294 LEU A CA 1
ATOM 2308 C C . LEU A 1 294 ? -4.387 11.211 5.422 1 98.88 294 LEU A C 1
ATOM 2310 O O . LEU A 1 294 ? -4.172 10.883 6.59 1 98.88 294 LEU A O 1
ATOM 2314 N N . PRO A 1 295 ? -4.004 10.477 4.414 1 98.69 295 PRO A N 1
ATOM 2315 C CA . PRO A 1 295 ? -3.447 9.148 4.664 1 98.69 295 PRO A CA 1
ATOM 2316 C C . PRO A 1 295 ? -2.088 9.195 5.359 1 98.69 295 PRO A C 1
ATOM 2318 O O . PRO A 1 295 ? -1.368 10.188 5.246 1 98.69 295 PRO A O 1
ATOM 2321 N N . ALA A 1 296 ? -1.777 8.109 5.973 1 98.38 296 ALA A N 1
ATOM 2322 C CA . ALA A 1 296 ? -0.483 7.953 6.633 1 98.38 296 ALA A CA 1
ATOM 2323 C C . ALA A 1 296 ? 0.664 8.195 5.656 1 98.38 296 ALA A C 1
ATOM 2325 O O . ALA A 1 296 ? 0.591 7.785 4.492 1 98.38 296 ALA A O 1
ATOM 2326 N N . MET A 1 297 ? 1.666 8.938 6.078 1 97.88 297 MET A N 1
ATOM 2327 C CA . MET A 1 297 ? 2.967 9.109 5.438 1 97.88 297 MET A CA 1
ATOM 2328 C C . MET A 1 297 ? 2.885 10.141 4.312 1 97.88 297 MET A C 1
ATOM 2330 O O . MET A 1 297 ? 3.879 10.406 3.635 1 97.88 297 MET A O 1
ATOM 2334 N N . TRP A 1 298 ? 1.725 10.766 4.07 1 98.75 298 TRP A N 1
ATOM 2335 C CA . TRP A 1 298 ? 1.653 11.883 3.135 1 98.75 298 TRP A CA 1
ATOM 2336 C C . TRP A 1 298 ? 2.291 13.133 3.732 1 98.75 298 TRP A C 1
ATOM 2338 O O . TRP A 1 298 ? 2.082 13.445 4.906 1 98.75 298 TRP A O 1
ATOM 2348 N N . TYR A 1 299 ? 3.066 13.781 2.994 1 98.75 299 TYR A N 1
ATOM 2349 C CA . TYR A 1 299 ? 3.531 15.109 3.381 1 98.75 299 TYR A CA 1
ATOM 2350 C C . TYR A 1 299 ? 2.404 16.141 3.277 1 98.75 299 TYR A C 1
ATOM 2352 O O . TYR A 1 299 ? 1.551 16.031 2.393 1 98.75 299 TYR A O 1
ATOM 2360 N N . HIS A 1 300 ? 2.465 17.094 4.191 1 98.81 300 HIS A N 1
ATOM 2361 C CA . HIS A 1 300 ? 1.463 18.156 4.098 1 98.81 300 HIS A CA 1
ATOM 2362 C C . HIS A 1 300 ? 1.967 19.453 4.723 1 98.81 300 HIS A C 1
ATOM 2364 O O . HIS A 1 300 ? 2.666 19.422 5.734 1 98.81 300 HIS A O 1
ATOM 2370 N N . LYS A 1 301 ? 1.744 20.484 4.074 1 98.62 301 LYS A N 1
ATOM 2371 C CA . LYS A 1 301 ? 1.871 21.859 4.57 1 98.62 301 LYS A CA 1
ATOM 2372 C C . LYS A 1 301 ? 0.5 22.469 4.82 1 98.62 301 LYS A C 1
ATOM 2374 O O . LYS A 1 301 ? -0.413 22.328 4.004 1 98.62 301 LYS A O 1
ATOM 2379 N N . VAL A 1 302 ? 0.393 23.188 5.941 1 98.5 302 VAL A N 1
ATOM 2380 C CA . VAL A 1 302 ? -0.931 23.688 6.312 1 98.5 302 VAL A CA 1
ATOM 2381 C C . VAL A 1 302 ? -0.861 25.172 6.617 1 98.5 302 VAL A C 1
ATOM 2383 O O . VAL A 1 302 ? -0.008 25.625 7.395 1 98.5 302 VAL A O 1
ATOM 2386 N N . SER A 1 303 ? -1.632 25.891 5.992 1 98.06 303 SER A N 1
ATOM 2387 C CA . SER A 1 303 ? -1.919 27.281 6.348 1 98.06 303 SER A CA 1
ATOM 2388 C C . SER A 1 303 ? -3.395 27.484 6.68 1 98.06 303 SER A C 1
ATOM 2390 O O . SER A 1 303 ? -4.215 26.594 6.422 1 98.06 303 SER A O 1
ATOM 2392 N N . GLN A 1 304 ? -3.713 28.562 7.371 1 98.25 304 GLN A N 1
ATOM 2393 C CA . GLN A 1 304 ? -5.094 28.797 7.781 1 98.25 304 GLN A CA 1
ATOM 2394 C C . GLN A 1 304 ? -5.465 30.266 7.656 1 98.25 304 GLN A C 1
ATOM 2396 O O . GLN A 1 304 ? -4.59 31.141 7.617 1 98.25 304 GLN A O 1
ATOM 2401 N N . PHE A 1 305 ? -6.82 30.5 7.492 1 98 305 PHE A N 1
ATOM 2402 C CA . PHE A 1 305 ? -7.23 31.891 7.301 1 98 305 PHE A CA 1
ATOM 2403 C C . PHE A 1 305 ? -8.719 32.062 7.59 1 98 305 PHE A C 1
ATOM 2405 O O . PHE A 1 305 ? -9.453 31.062 7.68 1 98 305 PHE A O 1
ATOM 2412 N N . CYS A 1 306 ? -9.031 33.312 7.82 1 97.81 306 CYS A N 1
ATOM 2413 C CA . CYS A 1 306 ? -10.406 33.75 7.977 1 97.81 306 CYS A CA 1
ATOM 2414 C C . CYS A 1 306 ? -10.797 34.719 6.879 1 97.81 306 CYS A C 1
ATOM 2416 O O . CYS A 1 306 ? -9.93 35.375 6.293 1 97.81 306 CYS A O 1
ATOM 2418 N N . ILE A 1 307 ? -12.07 34.75 6.598 1 96.69 307 ILE A N 1
ATOM 2419 C CA . ILE A 1 307 ? -12.625 35.812 5.77 1 96.69 307 ILE A CA 1
ATOM 2420 C C . ILE A 1 307 ? -13.359 36.812 6.648 1 96.69 307 ILE A C 1
ATOM 2422 O O . ILE A 1 307 ? -13.641 36.531 7.82 1 96.69 307 ILE A O 1
ATOM 2426 N N . PRO A 1 308 ? -13.664 37.969 6.102 1 94.31 308 PRO A N 1
ATOM 2427 C CA . PRO A 1 308 ? -14.234 39.031 6.914 1 94.31 308 PRO A CA 1
ATOM 2428 C C . PRO A 1 308 ? -15.516 38.625 7.633 1 94.31 308 PRO A C 1
ATOM 2430 O O . PRO A 1 308 ? -15.797 39.094 8.734 1 94.31 308 PRO A O 1
ATOM 2433 N N . GLU A 1 309 ? -16.25 37.656 7.078 1 94.44 309 GLU A N 1
ATOM 2434 C CA . GLU A 1 309 ? -17.531 37.25 7.637 1 94.44 309 GLU A CA 1
ATOM 2435 C C . GLU A 1 309 ? -17.344 36.281 8.805 1 94.44 309 GLU A C 1
ATOM 2437 O O . GLU A 1 309 ? -18.281 36.031 9.555 1 94.44 309 GLU A O 1
ATOM 2442 N N . ASP A 1 310 ? -16.109 35.875 9.008 1 96.5 310 ASP A N 1
ATOM 2443 C CA . ASP A 1 310 ? -15.828 34.906 10.07 1 96.5 310 ASP A CA 1
ATOM 2444 C C . ASP A 1 310 ? -15.703 35.594 11.422 1 96.5 310 ASP A C 1
ATOM 2446 O O . ASP A 1 310 ? -15.672 36.844 11.492 1 96.5 310 ASP A O 1
ATOM 2450 N N . GLU A 1 311 ? -15.578 34.844 12.492 1 95 311 GLU A N 1
ATOM 2451 C CA . GLU A 1 311 ? -15.461 35.344 13.852 1 95 311 GLU A CA 1
ATOM 2452 C C . GLU A 1 311 ? -14.023 35.75 14.164 1 95 311 GLU A C 1
ATOM 2454 O O . GLU A 1 311 ? -13.742 36.312 15.234 1 95 311 GLU A O 1
ATOM 2459 N N . GLY A 1 312 ? -13.117 35.438 13.266 1 96.88 312 GLY A N 1
ATOM 2460 C CA . GLY A 1 312 ? -11.766 35.938 13.406 1 96.88 312 GLY A CA 1
ATOM 2461 C C . GLY A 1 312 ? -10.781 34.906 13.914 1 96.88 312 GLY A C 1
ATOM 2462 O O . GLY A 1 312 ? -9.633 35.219 14.234 1 96.88 312 GLY A O 1
ATOM 2463 N N . PHE A 1 313 ? -11.203 33.656 14.055 1 98.44 313 PHE A N 1
ATOM 2464 C CA . PHE A 1 313 ? -10.305 32.594 14.453 1 98.44 313 PHE A CA 1
ATOM 2465 C C . PHE A 1 313 ? -10.586 31.328 13.664 1 98.44 313 PHE A C 1
ATOM 2467 O O . PHE A 1 313 ? -11.664 31.188 13.086 1 98.44 313 PHE A O 1
ATOM 2474 N N . VAL A 1 314 ? -9.594 30.453 13.586 1 98.75 314 VAL A N 1
ATOM 2475 C CA . VAL A 1 314 ? -9.688 29.141 12.953 1 98.75 314 VAL A CA 1
ATOM 2476 C C . VAL A 1 314 ? -9.734 28.047 14.023 1 98.75 314 VAL A C 1
ATOM 2478 O O . VAL A 1 314 ? -9 28.109 15.016 1 98.75 314 VAL A O 1
ATOM 2481 N N . LEU A 1 315 ? -10.602 27.156 13.906 1 98.81 315 LEU A N 1
ATOM 2482 C CA . LEU A 1 315 ? -10.758 26.031 14.82 1 98.81 315 LEU A CA 1
ATOM 2483 C C . LEU A 1 315 ? -10.961 24.734 14.055 1 98.81 315 LEU A C 1
ATOM 2485 O O . LEU A 1 315 ? -11.797 24.672 13.148 1 98.81 315 LEU A O 1
ATOM 2489 N N . ALA A 1 316 ? -10.164 23.719 14.352 1 98.81 316 ALA A N 1
ATOM 2490 C CA . ALA A 1 316 ? -10.281 22.406 13.734 1 98.81 316 ALA A CA 1
ATOM 2491 C C . ALA A 1 316 ? -10.055 21.297 14.75 1 98.81 316 ALA A C 1
ATOM 2493 O O . ALA A 1 316 ? -9.516 21.547 15.836 1 98.81 316 ALA A O 1
ATOM 2494 N N . VAL A 1 317 ? -10.508 20.141 14.461 1 98.69 317 VAL A N 1
ATOM 2495 C CA . VAL A 1 317 ? -10.242 18.938 15.242 1 98.69 317 VAL A CA 1
ATOM 2496 C C . VAL A 1 317 ? -9.75 17.828 14.328 1 98.69 317 VAL A C 1
ATOM 2498 O O . VAL A 1 317 ? -10.047 17.812 13.125 1 98.69 317 VAL A O 1
ATOM 2501 N N . ASN A 1 318 ? -8.945 16.922 14.859 1 98.5 318 ASN A N 1
ATOM 2502 C CA . ASN A 1 318 ? -8.586 15.773 14.047 1 98.5 318 ASN A CA 1
ATOM 2503 C C . ASN A 1 318 ? -8.625 14.484 14.867 1 98.5 318 ASN A C 1
ATOM 2505 O O . ASN A 1 318 ? -8.516 14.516 16.094 1 98.5 318 ASN A O 1
ATOM 2509 N N . TYR A 1 319 ? -8.961 13.43 14.234 1 98.75 319 TYR A N 1
ATOM 2510 C CA . TYR A 1 319 ? -8.914 12.055 14.727 1 98.75 319 TYR A CA 1
ATOM 2511 C C . TYR A 1 319 ? -7.707 11.32 14.164 1 98.75 319 TYR A C 1
ATOM 2513 O O . TYR A 1 319 ? -7.629 11.078 12.953 1 98.75 319 TYR A O 1
ATOM 2521 N N . TRP A 1 320 ? -6.746 10.953 15.031 1 98.56 320 TRP A N 1
ATOM 2522 C CA . TRP A 1 320 ? -5.59 10.172 14.602 1 98.56 320 TRP A CA 1
ATOM 2523 C C . TRP A 1 320 ? -5.789 8.695 14.891 1 98.56 320 TRP A C 1
ATOM 2525 O O . TRP A 1 320 ? -5.918 8.289 16.047 1 98.56 320 TRP A O 1
ATOM 2535 N N . TYR A 1 321 ? -5.844 7.957 13.867 1 98.62 321 TYR A N 1
ATOM 2536 C CA . TYR A 1 321 ? -5.797 6.504 13.992 1 98.62 321 TYR A CA 1
ATOM 2537 C C . TYR A 1 321 ? -4.414 5.969 13.641 1 98.62 321 TYR A C 1
ATOM 2539 O O . TYR A 1 321 ? -3.777 6.453 12.703 1 98.62 321 TYR A O 1
ATOM 2547 N N . ASP A 1 322 ? -3.984 4.988 14.266 1 96.75 322 ASP A N 1
ATOM 2548 C CA . ASP A 1 322 ? -2.66 4.426 14.023 1 96.75 322 ASP A CA 1
ATOM 2549 C C . ASP A 1 322 ? -2.57 3.826 12.617 1 96.75 322 ASP A C 1
ATOM 2551 O O . ASP A 1 322 ? -3.514 3.182 12.156 1 96.75 322 ASP A O 1
ATOM 2555 N N . MET A 1 323 ? -1.485 4.062 11.984 1 96.25 323 MET A N 1
ATOM 2556 C CA . MET A 1 323 ? -1.267 3.371 10.711 1 96.25 323 MET A CA 1
ATOM 2557 C C . MET A 1 323 ? -0.883 1.913 10.953 1 96.25 323 MET A C 1
ATOM 2559 O O . MET A 1 323 ? -0.358 1.568 12.008 1 96.25 323 MET A O 1
ATOM 2563 N N . ASP A 1 324 ? -1.168 1.087 10.078 1 95.62 324 ASP A N 1
ATOM 2564 C CA . ASP A 1 324 ? -0.687 -0.291 10.055 1 95.62 324 ASP A CA 1
ATOM 2565 C C . ASP A 1 324 ? 0.714 -0.375 9.453 1 95.62 324 ASP A C 1
ATOM 2567 O O . ASP A 1 324 ? 0.9 -0.112 8.266 1 95.62 324 ASP A O 1
ATOM 2571 N N . PHE A 1 325 ? 1.685 -0.763 10.234 1 95.94 325 PHE A N 1
ATOM 2572 C CA . PHE A 1 325 ? 3.064 -0.792 9.758 1 95.94 325 PHE A CA 1
ATOM 2573 C C . PHE A 1 325 ? 3.338 -2.064 8.969 1 95.94 325 PHE A C 1
ATOM 2575 O O . PHE A 1 325 ? 4.375 -2.182 8.312 1 95.94 325 PHE A O 1
ATOM 2582 N N . SER A 1 326 ? 2.402 -2.986 9.094 1 95.5 326 SER A N 1
ATOM 2583 C CA . SER A 1 326 ? 2.566 -4.168 8.25 1 95.5 326 SER A CA 1
ATOM 2584 C C . SER A 1 326 ? 2.326 -3.838 6.781 1 95.5 326 SER A C 1
ATOM 2586 O O . SER A 1 326 ? 1.838 -2.756 6.453 1 95.5 326 SER A O 1
ATOM 2588 N N . GLY A 1 327 ? 2.766 -4.727 5.891 1 94.75 327 GLY A N 1
ATOM 2589 C CA . GLY A 1 327 ? 2.59 -4.496 4.465 1 94.75 327 GLY A CA 1
ATOM 2590 C C . GLY A 1 327 ? 3.711 -3.68 3.85 1 94.75 327 GLY A C 1
ATOM 2591 O O . GLY A 1 327 ? 4.742 -3.453 4.484 1 94.75 327 GLY A O 1
ATOM 2592 N N . PRO A 1 328 ? 3.477 -3.227 2.68 1 96.12 328 PRO A N 1
ATOM 2593 C CA . PRO A 1 328 ? 4.609 -2.689 1.925 1 96.12 328 PRO A CA 1
ATOM 2594 C C . PRO A 1 328 ? 4.793 -1.187 2.123 1 96.12 328 PRO A C 1
ATOM 2596 O O . PRO A 1 328 ? 5.863 -0.648 1.837 1 96.12 328 PRO A O 1
ATOM 2599 N N . LEU A 1 329 ? 3.848 -0.47 2.615 1 96.81 329 LEU A N 1
ATOM 2600 C CA . LEU A 1 329 ? 3.871 0.987 2.543 1 96.81 329 LEU A CA 1
ATOM 2601 C C . LEU A 1 329 ? 5.078 1.549 3.287 1 96.81 329 LEU A C 1
ATOM 2603 O O . LEU A 1 329 ? 5.879 2.289 2.711 1 96.81 329 LEU A O 1
ATOM 2607 N N . TYR A 1 330 ? 5.281 1.136 4.539 1 97.25 330 TYR A N 1
ATOM 2608 C CA . TYR A 1 330 ? 6.328 1.721 5.367 1 97.25 330 TYR A CA 1
ATOM 2609 C C . TYR A 1 330 ? 7.711 1.313 4.867 1 97.25 330 TYR A C 1
ATOM 2611 O O . TYR A 1 330 ? 8.562 2.168 4.609 1 97.25 330 TYR A O 1
ATOM 2619 N N . PRO A 1 331 ? 7.977 0.017 4.648 1 97.44 331 PRO A N 1
ATOM 2620 C CA . PRO A 1 331 ? 9.32 -0.364 4.199 1 97.44 331 PRO A CA 1
ATOM 2621 C C . PRO A 1 331 ? 9.672 0.217 2.832 1 97.44 331 PRO A C 1
ATOM 2623 O O . PRO A 1 331 ? 10.82 0.617 2.605 1 97.44 331 PRO A O 1
ATOM 2626 N N . LEU A 1 332 ? 8.711 0.293 1.947 1 97.88 332 LEU A N 1
ATOM 2627 C CA . LEU A 1 332 ? 8.992 0.808 0.61 1 97.88 332 LEU A CA 1
ATOM 2628 C C . LEU A 1 332 ? 9.219 2.314 0.645 1 97.88 332 LEU A C 1
ATOM 2630 O O . LEU A 1 332 ? 10.102 2.83 -0.051 1 97.88 332 LEU A O 1
ATOM 2634 N N . SER A 1 333 ? 8.398 3 1.434 1 97.31 333 SER A N 1
ATOM 2635 C CA . SER A 1 333 ? 8.586 4.441 1.576 1 97.31 333 SER A CA 1
ATOM 2636 C C . SER A 1 333 ? 9.938 4.762 2.209 1 97.31 333 SER A C 1
ATOM 2638 O O . SER A 1 333 ? 10.602 5.719 1.806 1 97.31 333 SER A O 1
ATOM 2640 N N . SER A 1 334 ? 10.297 3.963 3.201 1 96.5 334 SER A N 1
ATOM 2641 C CA . SER A 1 334 ? 11.594 4.133 3.852 1 96.5 334 SER A CA 1
ATOM 2642 C C . SER A 1 334 ? 12.734 3.895 2.875 1 96.5 334 SER A C 1
ATOM 2644 O O . SER A 1 334 ? 13.758 4.582 2.928 1 96.5 334 SER A O 1
ATOM 2646 N N . PHE A 1 335 ? 12.578 2.945 2 1 97.75 335 PHE A N 1
ATOM 2647 C CA . PHE A 1 335 ? 13.578 2.656 0.979 1 97.75 335 PHE A CA 1
ATOM 2648 C C . PHE A 1 335 ? 13.773 3.855 0.06 1 97.75 335 PHE A C 1
ATOM 2650 O O . PHE A 1 335 ? 14.914 4.219 -0.261 1 97.75 335 PHE A O 1
ATOM 2657 N N . VAL A 1 336 ? 12.711 4.473 -0.357 1 97.88 336 VAL A N 1
ATOM 2658 C CA . VAL A 1 336 ? 12.766 5.652 -1.214 1 97.88 336 VAL A CA 1
ATOM 2659 C C . VAL A 1 336 ? 13.469 6.793 -0.481 1 97.88 336 VAL A C 1
ATOM 2661 O O . VAL A 1 336 ? 14.344 7.457 -1.045 1 97.88 336 VAL A O 1
ATOM 2664 N N . ARG A 1 337 ? 13.062 6.996 0.749 1 97.19 337 ARG A N 1
ATOM 2665 C CA . ARG A 1 337 ? 13.656 8.047 1.568 1 97.19 337 ARG A CA 1
ATOM 2666 C C . ARG A 1 337 ? 15.164 7.863 1.689 1 97.19 337 ARG A C 1
ATOM 2668 O O . ARG A 1 337 ? 15.93 8.797 1.45 1 97.19 337 ARG A O 1
ATOM 2675 N N . ASN A 1 338 ? 15.547 6.641 2.045 1 96.56 338 ASN A N 1
ATOM 2676 C CA . ASN A 1 338 ? 16.969 6.355 2.229 1 96.56 338 ASN A CA 1
ATOM 2677 C C . ASN A 1 338 ? 17.75 6.504 0.924 1 96.56 338 ASN A C 1
ATOM 2679 O O . ASN A 1 338 ? 18.891 6.961 0.925 1 96.56 338 ASN A O 1
ATOM 2683 N N . SER A 1 339 ? 17.141 6.09 -0.162 1 95.5 339 SER A N 1
ATOM 2684 C CA . SER A 1 339 ? 17.766 6.238 -1.472 1 95.5 339 SER A CA 1
ATOM 2685 C C . SER A 1 339 ? 17.984 7.707 -1.816 1 95.5 339 SER A C 1
ATOM 2687 O O . SER A 1 339 ? 19.031 8.078 -2.352 1 95.5 339 SER A O 1
ATOM 2689 N N . ALA A 1 340 ? 17.016 8.5 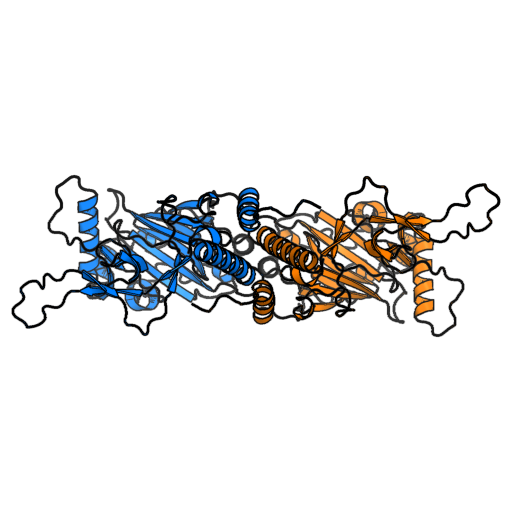-1.526 1 94.38 340 ALA A N 1
ATOM 2690 C CA . ALA A 1 340 ? 17.094 9.93 -1.802 1 94.38 340 ALA A CA 1
ATOM 2691 C C . ALA A 1 340 ? 18.172 10.594 -0.953 1 94.38 340 ALA A C 1
ATOM 2693 O O . ALA A 1 340 ? 18.938 11.438 -1.443 1 94.38 340 ALA A O 1
ATOM 2694 N N . LEU A 1 341 ? 18.219 10.234 0.289 1 95 341 LEU A N 1
ATOM 2695 C CA . LEU A 1 341 ? 19.203 10.805 1.202 1 95 341 LEU A CA 1
ATOM 2696 C C . LEU A 1 341 ? 20.609 10.422 0.789 1 95 341 LEU A C 1
ATOM 2698 O O . LEU A 1 341 ? 21.547 11.227 0.894 1 95 341 LEU A O 1
ATOM 2702 N N . LYS A 1 342 ? 20.781 9.211 0.345 1 92.38 342 LYS A N 1
ATOM 2703 C CA . LYS A 1 342 ? 22.094 8.766 -0.14 1 92.38 342 LYS A CA 1
ATOM 2704 C C . LYS A 1 342 ? 22.516 9.547 -1.385 1 92.38 342 LYS A C 1
ATOM 2706 O O . LYS A 1 342 ? 23.672 9.938 -1.519 1 92.38 342 LYS A O 1
ATOM 2711 N N . ALA A 1 343 ? 21.594 9.719 -2.26 1 89.44 343 ALA A N 1
ATOM 2712 C CA . ALA A 1 343 ? 21.859 10.484 -3.471 1 89.44 343 ALA A CA 1
ATOM 2713 C C . ALA A 1 343 ? 22.25 11.922 -3.135 1 89.44 343 ALA A C 1
ATOM 2715 O O . ALA A 1 343 ? 23.141 12.492 -3.773 1 89.44 343 ALA A O 1
ATOM 2716 N N . GLN A 1 344 ? 21.562 12.492 -2.215 1 89.5 344 GLN A N 1
ATOM 2717 C CA . GLN A 1 344 ? 21.844 13.859 -1.77 1 89.5 344 GLN A CA 1
ATOM 2718 C C . GLN A 1 344 ? 23.234 13.953 -1.159 1 89.5 344 GLN A C 1
ATOM 2720 O O . GLN A 1 344 ? 23.969 14.914 -1.417 1 89.5 344 GLN A O 1
ATOM 2725 N N . ALA A 1 345 ? 23.594 12.992 -0.351 1 87.75 345 ALA A N 1
ATOM 2726 C CA . ALA A 1 345 ? 24.906 12.969 0.296 1 87.75 345 ALA A CA 1
ATOM 2727 C C . ALA A 1 345 ? 26.031 12.844 -0.734 1 87.75 345 ALA A C 1
ATOM 2729 O O . ALA A 1 345 ? 27.078 13.469 -0.593 1 87.75 345 ALA A O 1
ATOM 2730 N N . GLU A 1 346 ? 25.828 12.039 -1.695 1 84.12 346 GLU A N 1
ATOM 2731 C CA . GLU A 1 346 ? 26.828 11.836 -2.748 1 84.12 346 GLU A CA 1
ATOM 2732 C C . GLU A 1 346 ? 27.016 13.109 -3.572 1 84.12 346 GLU A C 1
ATOM 2734 O O . GLU A 1 346 ? 28.125 13.438 -3.971 1 84.12 346 GLU A O 1
ATOM 2739 N N . ALA A 1 347 ? 25.953 13.781 -3.857 1 82 347 ALA A N 1
ATOM 2740 C CA . ALA A 1 347 ? 26.031 15.023 -4.625 1 82 347 ALA A CA 1
ATOM 2741 C C . ALA A 1 347 ? 26.766 16.109 -3.85 1 82 347 ALA A C 1
ATOM 2743 O O . ALA A 1 347 ? 27.5 16.906 -4.43 1 82 347 ALA A O 1
ATOM 2744 N N . GLU A 1 348 ? 26.531 16.203 -2.559 1 78.94 348 GLU A N 1
ATOM 2745 C CA . GLU A 1 348 ? 27.172 17.203 -1.717 1 78.94 348 GLU A CA 1
ATOM 2746 C C . GLU A 1 348 ? 28.656 16.875 -1.526 1 78.94 348 GLU A C 1
ATOM 2748 O O . GLU A 1 348 ? 29.469 17.781 -1.34 1 78.94 348 GLU A O 1
ATOM 2753 N N . GLY A 1 349 ? 28.969 15.594 -1.441 1 71.56 349 GLY A N 1
ATOM 2754 C CA . GLY A 1 349 ? 30.359 15.203 -1.339 1 71.56 349 GLY A CA 1
ATOM 2755 C C . GLY A 1 349 ? 31.172 15.531 -2.58 1 71.56 349 GLY A C 1
ATOM 2756 O O . GLY A 1 349 ? 32.375 15.797 -2.492 1 71.56 349 GLY A O 1
ATOM 2757 N N . HIS A 1 350 ? 30.578 15.492 -3.668 1 63.75 350 HIS A N 1
ATOM 2758 C CA . HIS A 1 350 ? 31.281 15.828 -4.902 1 63.75 350 HIS A CA 1
ATOM 2759 C C . HIS A 1 350 ? 31.469 17.344 -5.035 1 63.75 350 HIS A C 1
ATOM 2761 O O . HIS A 1 350 ? 32.344 17.797 -5.777 1 63.75 350 HIS A O 1
ATOM 2767 N N . GLU A 1 351 ? 30.641 18.078 -4.52 1 51.31 351 GLU A N 1
ATOM 2768 C CA . GLU A 1 351 ? 30.781 19.531 -4.582 1 51.31 351 GLU A CA 1
ATOM 2769 C C . GLU A 1 351 ? 31.875 20.031 -3.639 1 51.31 351 GLU A C 1
ATOM 2771 O O . GLU A 1 351 ? 32.375 21.141 -3.779 1 51.31 351 GLU A O 1
ATOM 2776 N N . VAL A 1 352 ? 32.531 19.203 -2.816 1 44.12 352 VAL A N 1
ATOM 2777 C CA . VAL A 1 352 ? 33.688 19.578 -2.037 1 44.12 352 VAL A CA 1
ATOM 2778 C C . VAL A 1 352 ? 34.969 19.109 -2.75 1 44.12 352 VAL A C 1
ATOM 2780 O O . VAL A 1 352 ? 35.031 17.969 -3.215 1 44.12 352 VAL A O 1
ATOM 2783 N N . MET B 1 1 ? 19.109 10.891 14.344 1 43.16 1 MET B N 1
ATOM 2784 C CA . MET B 1 1 ? 18.797 10.523 12.969 1 43.16 1 MET B CA 1
ATOM 2785 C C . MET B 1 1 ? 19.406 9.172 12.617 1 43.16 1 MET B C 1
ATOM 2787 O O . MET B 1 1 ? 20.609 8.969 12.75 1 43.16 1 MET B O 1
ATOM 2791 N N . GLY B 1 2 ? 18.719 8.172 12.766 1 56.16 2 GLY B N 1
ATOM 2792 C CA . GLY B 1 2 ? 19.531 6.961 12.656 1 56.16 2 GLY B CA 1
ATOM 2793 C C . GLY B 1 2 ? 20.391 6.926 11.414 1 56.16 2 GLY B C 1
ATOM 2794 O O . GLY B 1 2 ? 20.094 7.605 10.43 1 56.16 2 GLY B O 1
ATOM 2795 N N . ALA B 1 3 ? 21.594 6.621 11.477 1 70.31 3 ALA B N 1
ATOM 2796 C CA . ALA B 1 3 ? 22.562 6.441 10.406 1 70.31 3 ALA B CA 1
ATOM 2797 C C . ALA B 1 3 ? 21.938 5.711 9.219 1 70.31 3 ALA B C 1
ATOM 2799 O O . ALA B 1 3 ? 21.094 4.828 9.391 1 70.31 3 ALA B O 1
ATOM 2800 N N . LEU B 1 4 ? 22 6.379 7.992 1 87.94 4 LEU B N 1
ATOM 2801 C CA . LEU B 1 4 ? 21.594 5.688 6.773 1 87.94 4 LEU B CA 1
ATOM 2802 C C . LEU B 1 4 ? 22.141 4.266 6.746 1 87.94 4 LEU B C 1
ATOM 2804 O O . LEU B 1 4 ? 23.281 4.027 7.156 1 87.94 4 LEU B O 1
ATOM 2808 N N . PRO B 1 5 ? 21.344 3.422 6.367 1 91.12 5 PRO B N 1
ATOM 2809 C CA . PRO B 1 5 ? 21.844 2.049 6.301 1 91.12 5 PRO B CA 1
ATOM 2810 C C . PRO B 1 5 ? 22.984 1.892 5.309 1 91.12 5 PRO B C 1
ATOM 2812 O O . PRO B 1 5 ? 23.031 2.572 4.281 1 91.12 5 PRO B O 1
ATOM 2815 N N . GLU B 1 6 ? 23.906 1.043 5.656 1 90.38 6 GLU B N 1
ATOM 2816 C CA . GLU B 1 6 ? 25.031 0.745 4.777 1 90.38 6 GLU B CA 1
ATOM 2817 C C . GLU B 1 6 ? 24.547 0.146 3.457 1 90.38 6 GLU B C 1
ATOM 2819 O O . GLU B 1 6 ? 25.031 0.533 2.387 1 90.38 6 GLU B O 1
ATOM 2824 N N . ASP B 1 7 ? 23.625 -0.787 3.512 1 95.12 7 ASP B N 1
ATOM 2825 C CA . ASP B 1 7 ? 23 -1.436 2.361 1 95.12 7 ASP B CA 1
ATOM 2826 C C . ASP B 1 7 ? 21.484 -1.226 2.365 1 95.12 7 ASP B C 1
ATOM 2828 O O . ASP B 1 7 ? 20.766 -1.934 3.062 1 95.12 7 ASP B O 1
ATOM 2832 N N . ASN B 1 8 ? 21.078 -0.275 1.551 1 96.25 8 ASN B N 1
ATOM 2833 C CA . ASN B 1 8 ? 19.688 0.169 1.546 1 96.25 8 ASN B CA 1
ATOM 2834 C C . ASN B 1 8 ? 18.75 -0.952 1.124 1 96.25 8 ASN B C 1
ATOM 2836 O O . ASN B 1 8 ? 17.641 -1.065 1.65 1 96.25 8 ASN B O 1
ATOM 2840 N N . ILE B 1 9 ? 19.156 -1.771 0.184 1 97.44 9 ILE B N 1
ATOM 2841 C CA . ILE B 1 9 ? 18.328 -2.881 -0.28 1 97.44 9 ILE B CA 1
ATOM 2842 C C . ILE B 1 9 ? 18.172 -3.914 0.834 1 97.44 9 ILE B C 1
ATOM 2844 O O . ILE B 1 9 ? 17.078 -4.383 1.109 1 97.44 9 ILE B O 1
ATOM 2848 N N . ALA B 1 10 ? 19.266 -4.266 1.47 1 98 10 ALA B N 1
ATOM 2849 C CA . ALA B 1 10 ? 19.219 -5.203 2.588 1 98 10 ALA B CA 1
ATOM 2850 C C . ALA B 1 10 ? 18.312 -4.68 3.697 1 98 10 ALA B C 1
ATOM 2852 O O . ALA B 1 10 ? 17.531 -5.438 4.285 1 98 10 ALA B O 1
ATOM 2853 N N . ASP B 1 11 ? 18.438 -3.402 4.008 1 97.88 11 ASP B N 1
ATOM 2854 C CA . ASP B 1 11 ? 17.641 -2.793 5.062 1 97.88 11 ASP B CA 1
ATOM 2855 C C . ASP B 1 11 ? 16.141 -2.885 4.742 1 97.88 11 ASP B C 1
ATOM 2857 O O . ASP B 1 11 ? 15.328 -3.1 5.637 1 97.88 11 ASP B O 1
ATOM 2861 N N . LEU B 1 12 ? 15.797 -2.629 3.477 1 98.25 12 LEU B N 1
ATOM 2862 C CA . LEU B 1 12 ? 14.414 -2.76 3.033 1 98.25 12 LEU B CA 1
ATOM 2863 C C . LEU B 1 12 ? 13.859 -4.141 3.369 1 98.25 12 LEU B C 1
ATOM 2865 O O . LEU B 1 12 ? 12.797 -4.258 3.984 1 98.25 12 LEU B O 1
ATOM 2869 N N . ILE B 1 13 ? 14.562 -5.207 2.977 1 98.38 13 ILE B N 1
ATOM 2870 C CA . ILE B 1 13 ? 14.102 -6.582 3.139 1 98.38 13 ILE B CA 1
ATOM 2871 C C . ILE B 1 13 ? 14.023 -6.926 4.625 1 98.38 13 ILE B C 1
ATOM 2873 O O . ILE B 1 13 ? 13.031 -7.492 5.086 1 98.38 13 ILE B O 1
ATOM 2877 N N . LYS B 1 14 ? 15.039 -6.539 5.402 1 97.94 14 LYS B N 1
ATOM 2878 C CA . LYS B 1 14 ? 15.078 -6.82 6.836 1 97.94 14 LYS B CA 1
ATOM 2879 C C . LYS B 1 14 ? 13.938 -6.109 7.566 1 97.94 14 LYS B C 1
ATOM 2881 O O . LYS B 1 14 ? 13.312 -6.684 8.453 1 97.94 14 LYS B O 1
ATOM 2886 N N . THR B 1 15 ? 13.719 -4.852 7.23 1 97.5 15 THR B N 1
ATOM 2887 C CA . THR B 1 15 ? 12.648 -4.074 7.852 1 97.5 15 THR B CA 1
ATOM 2888 C C . THR B 1 15 ? 11.289 -4.73 7.609 1 97.5 15 THR B C 1
ATOM 2890 O O . THR B 1 15 ? 10.492 -4.871 8.531 1 97.5 15 THR B O 1
ATOM 2893 N N . TYR B 1 16 ? 11.016 -5.133 6.383 1 98 16 TYR B N 1
ATOM 2894 C CA . TYR B 1 16 ? 9.766 -5.816 6.09 1 98 16 TYR B CA 1
ATOM 2895 C C . TYR B 1 16 ? 9.633 -7.094 6.914 1 98 16 TYR B C 1
ATOM 2897 O O . TYR B 1 16 ? 8.586 -7.359 7.5 1 98 16 TYR B O 1
ATOM 2905 N N . ASN B 1 17 ? 10.711 -7.891 6.961 1 97.94 17 ASN B N 1
ATOM 2906 C CA . ASN B 1 17 ? 10.688 -9.164 7.672 1 97.94 17 ASN B CA 1
ATOM 2907 C C . ASN B 1 17 ? 10.43 -8.977 9.164 1 97.94 17 ASN B C 1
ATOM 2909 O O . ASN B 1 17 ? 9.805 -9.82 9.805 1 97.94 17 ASN B O 1
ATOM 2913 N N . GLU B 1 18 ? 10.883 -7.895 9.68 1 97.44 18 GLU B N 1
ATOM 2914 C CA . GLU B 1 18 ? 10.688 -7.602 11.102 1 97.44 18 GLU B CA 1
ATOM 2915 C C . GLU B 1 18 ? 9.242 -7.195 11.383 1 97.44 18 GLU B C 1
ATOM 2917 O O . GLU B 1 18 ? 8.719 -7.484 12.461 1 97.44 18 GLU B O 1
ATOM 2922 N N . LEU B 1 19 ? 8.609 -6.598 10.422 1 97.38 19 LEU B N 1
ATOM 2923 C CA . LEU B 1 19 ? 7.289 -6.02 10.625 1 97.38 19 LEU B CA 1
ATOM 2924 C C . LEU B 1 19 ? 6.199 -6.984 10.164 1 97.38 19 LEU B C 1
ATOM 2926 O O . LEU B 1 19 ? 5.012 -6.746 10.398 1 97.38 19 LEU B O 1
ATOM 2930 N N . ASN B 1 20 ? 6.516 -8.062 9.461 1 97.06 20 ASN B N 1
ATOM 2931 C CA . ASN B 1 20 ? 5.539 -8.984 8.891 1 97.06 20 ASN B CA 1
ATOM 2932 C C . ASN B 1 20 ? 5.898 -10.438 9.188 1 97.06 20 ASN B C 1
ATOM 2934 O O . ASN B 1 20 ? 7.074 -10.805 9.18 1 97.06 20 ASN B O 1
ATOM 2938 N N . SER B 1 21 ? 4.887 -11.25 9.398 1 94.81 21 SER B N 1
ATOM 2939 C CA . SER B 1 21 ? 5.078 -12.68 9.594 1 94.81 21 SER B CA 1
ATOM 2940 C C . SER B 1 21 ? 5.305 -13.398 8.266 1 94.81 21 SER B C 1
ATOM 2942 O O . SER B 1 21 ? 4.77 -12.992 7.238 1 94.81 21 SER B O 1
ATOM 2944 N N . ASN B 1 22 ? 6.129 -14.438 8.328 1 94.31 22 ASN B N 1
ATOM 2945 C CA . ASN B 1 22 ? 6.289 -15.281 7.148 1 94.31 22 ASN B CA 1
ATOM 2946 C C . ASN B 1 22 ? 5.383 -16.5 7.207 1 94.31 22 ASN B C 1
ATOM 2948 O O . ASN B 1 22 ? 5.555 -17.453 6.43 1 94.31 22 ASN B O 1
ATOM 2952 N N . ARG B 1 23 ? 4.531 -16.5 8.141 1 96.94 23 ARG B N 1
ATOM 2953 C CA . ARG B 1 23 ? 3.498 -17.531 8.211 1 96.94 23 ARG B CA 1
ATOM 2954 C C . ARG B 1 23 ? 2.182 -17.031 7.637 1 96.94 23 ARG B C 1
ATOM 2956 O O . ARG B 1 23 ? 1.739 -15.922 7.961 1 96.94 23 ARG B O 1
ATOM 2963 N N . ILE B 1 24 ? 1.61 -17.859 6.871 1 98 24 ILE B N 1
ATOM 2964 C CA . ILE B 1 24 ? 0.375 -17.438 6.219 1 98 24 ILE B CA 1
ATOM 2965 C C . ILE B 1 24 ? -0.784 -17.516 7.211 1 98 24 ILE B C 1
ATOM 2967 O O . ILE B 1 24 ? -0.854 -18.438 8.023 1 98 24 ILE B O 1
ATOM 2971 N N . GLU B 1 25 ? -1.608 -16.547 7.203 1 98.06 25 GLU B N 1
ATOM 2972 C CA . GLU B 1 25 ? -2.809 -16.578 8.039 1 98.06 25 GLU B CA 1
ATOM 2973 C C . GLU B 1 25 ? -3.848 -17.547 7.48 1 98.06 25 GLU B C 1
ATOM 2975 O O . GLU B 1 25 ? -4.09 -17.578 6.273 1 98.06 25 GLU B O 1
ATOM 2980 N N . GLU B 1 26 ? -4.441 -18.375 8.32 1 98.56 26 GLU B N 1
ATOM 2981 C CA . GLU B 1 26 ? -5.512 -19.297 7.949 1 98.56 26 GLU B CA 1
ATOM 2982 C C . GLU B 1 26 ? -6.848 -18.859 8.531 1 98.56 26 GLU B C 1
ATOM 2984 O O . GLU B 1 26 ? -6.957 -18.594 9.734 1 98.56 26 GLU B O 1
ATOM 2989 N N . LEU B 1 27 ? -7.777 -18.719 7.648 1 98.38 27 LEU B N 1
ATOM 2990 C CA . LEU B 1 27 ? -9.125 -18.328 8.047 1 98.38 27 LEU B CA 1
ATOM 2991 C C . LEU B 1 27 ? -10.055 -19.547 8.078 1 98.38 27 LEU B C 1
ATOM 2993 O O . LEU B 1 27 ? -9.93 -20.438 7.242 1 98.38 27 LEU B O 1
ATOM 2997 N N . ALA B 1 28 ? -10.977 -19.5 8.969 1 95.69 28 ALA B N 1
ATOM 2998 C CA . ALA B 1 28 ? -11.938 -20.594 9.086 1 95.69 28 ALA B CA 1
ATOM 2999 C C . ALA B 1 28 ? -13.047 -20.469 8.039 1 95.69 28 ALA B C 1
ATOM 3001 O O . ALA B 1 28 ? -13.586 -21.484 7.566 1 95.69 28 ALA B O 1
ATOM 3002 N N . ASP B 1 29 ? -13.359 -19.203 7.754 1 97.38 29 ASP B N 1
ATOM 3003 C CA . ASP B 1 29 ? -14.398 -18.906 6.773 1 97.38 29 ASP B CA 1
ATOM 3004 C C . ASP B 1 29 ? -13.953 -17.797 5.824 1 97.38 29 ASP B C 1
ATOM 3006 O O . ASP B 1 29 ? -12.992 -17.078 6.098 1 97.38 29 ASP B O 1
ATOM 3010 N N . GLU B 1 30 ? -14.688 -17.766 4.773 1 98.12 30 GLU B N 1
ATOM 3011 C CA . GLU B 1 30 ? -14.453 -16.641 3.865 1 98.12 30 GLU B CA 1
ATOM 3012 C C . GLU B 1 30 ? -14.602 -15.305 4.586 1 98.12 30 GLU B C 1
ATOM 3014 O O . GLU B 1 30 ? -15.492 -15.133 5.422 1 98.12 30 GLU B O 1
ATOM 3019 N N . PRO B 1 31 ? -13.789 -14.398 4.281 1 98.75 31 PRO B N 1
ATOM 3020 C CA . PRO B 1 31 ? -13.906 -13.086 4.922 1 98.75 31 PRO B CA 1
ATOM 3021 C C . PRO B 1 31 ? -15.078 -12.273 4.379 1 98.75 31 PRO B C 1
ATOM 3023 O O . PRO B 1 31 ? -15.594 -12.562 3.295 1 98.75 31 PRO B O 1
ATOM 3026 N N . SER B 1 32 ? -15.516 -11.297 5.172 1 98.62 32 SER B N 1
ATOM 3027 C CA . SER B 1 32 ? -16.375 -10.266 4.605 1 98.62 32 SER B CA 1
ATOM 3028 C C . SER B 1 32 ? -15.633 -9.414 3.588 1 98.62 32 SER B C 1
ATOM 3030 O O . SER B 1 32 ? -14.406 -9.469 3.508 1 98.62 32 SER B O 1
ATOM 3032 N N . ALA B 1 33 ? -16.344 -8.633 2.811 1 98.81 33 ALA B N 1
ATOM 3033 C CA . ALA B 1 33 ? -15.719 -7.727 1.854 1 98.81 33 ALA B CA 1
ATOM 3034 C C . ALA B 1 33 ? -14.758 -6.77 2.555 1 98.81 33 ALA B C 1
ATOM 3036 O O . ALA B 1 33 ? -13.656 -6.508 2.055 1 98.81 33 ALA B O 1
ATOM 3037 N N . LEU B 1 34 ? -15.117 -6.285 3.689 1 98.88 34 LEU B N 1
ATOM 3038 C CA . LEU B 1 34 ? -14.273 -5.363 4.445 1 98.88 34 LEU B CA 1
ATOM 3039 C C . LEU B 1 34 ? -13.023 -6.062 4.953 1 98.88 34 LEU B C 1
ATOM 3041 O O . LEU B 1 34 ? -11.914 -5.52 4.855 1 98.88 34 LEU B O 1
ATOM 3045 N N . GLU B 1 35 ? -13.203 -7.227 5.516 1 98.62 35 GLU B N 1
ATOM 3046 C CA . GLU B 1 35 ? -12.055 -7.992 5.988 1 98.62 35 GLU B CA 1
ATOM 3047 C C . GLU B 1 35 ? -11.078 -8.281 4.852 1 98.62 35 GLU B C 1
ATOM 3049 O O . GLU B 1 35 ? -9.867 -8.148 5.016 1 98.62 35 GLU B O 1
ATOM 3054 N N . PHE B 1 36 ? -11.656 -8.688 3.73 1 98.88 36 PHE B N 1
ATOM 3055 C CA . PHE B 1 36 ? -10.82 -8.961 2.566 1 98.88 36 PHE B CA 1
ATOM 3056 C C . PHE B 1 36 ? -10.062 -7.711 2.133 1 98.88 36 PHE B C 1
ATOM 3058 O O . PHE B 1 36 ? -8.883 -7.777 1.805 1 98.88 36 PHE B O 1
ATOM 3065 N N . MET B 1 37 ? -10.727 -6.562 2.129 1 98.69 37 MET B N 1
ATOM 3066 C CA . MET B 1 37 ? -10.094 -5.316 1.711 1 98.69 37 MET B CA 1
ATOM 3067 C C . MET B 1 37 ? -8.938 -4.957 2.631 1 98.69 37 MET B C 1
ATOM 3069 O O . MET B 1 37 ? -7.969 -4.328 2.201 1 98.69 37 MET B O 1
ATOM 3073 N N . ARG B 1 38 ? -9 -5.352 3.916 1 98.38 38 ARG B N 1
ATOM 3074 C CA . ARG B 1 38 ? -7.879 -5.137 4.824 1 98.38 38 ARG B CA 1
ATOM 3075 C C . ARG B 1 38 ? -6.656 -5.93 4.379 1 98.38 38 ARG B C 1
ATOM 3077 O O . ARG B 1 38 ? -5.527 -5.449 4.488 1 98.38 38 ARG B O 1
ATOM 3084 N N . TYR B 1 39 ? -6.875 -7.141 3.873 1 98.5 39 TYR B N 1
ATOM 3085 C CA . TYR B 1 39 ? -5.77 -7.945 3.361 1 98.5 39 TYR B CA 1
ATOM 3086 C C . TYR B 1 39 ? -5.207 -7.344 2.08 1 98.5 39 TYR B C 1
ATOM 3088 O O . TYR B 1 39 ? -3.992 -7.344 1.868 1 98.5 39 TYR B O 1
ATOM 3096 N N . VAL B 1 40 ? -6.129 -6.836 1.217 1 98.44 40 VAL B N 1
ATOM 3097 C CA . VAL B 1 40 ? -5.695 -6.176 -0.01 1 98.44 40 VAL B CA 1
ATOM 3098 C C . VAL B 1 40 ? -4.852 -4.949 0.332 1 98.44 40 VAL B C 1
ATOM 3100 O O . VAL B 1 40 ? -3.797 -4.727 -0.27 1 98.44 40 VAL B O 1
ATOM 3103 N N . ALA B 1 41 ? -5.27 -4.203 1.368 1 97.62 41 ALA B N 1
ATOM 3104 C CA . ALA B 1 41 ? -4.57 -2.99 1.789 1 97.62 41 ALA B CA 1
ATOM 3105 C C . ALA B 1 41 ? -3.176 -3.314 2.314 1 97.62 41 ALA B C 1
ATOM 3107 O O . ALA B 1 41 ? -2.232 -2.547 2.105 1 97.62 41 ALA B O 1
ATOM 3108 N N . ARG B 1 42 ? -3.062 -4.449 2.955 1 97 42 ARG B N 1
ATOM 3109 C CA . ARG B 1 42 ? -1.78 -4.863 3.516 1 97 42 ARG B CA 1
ATOM 3110 C C . ARG B 1 42 ? -0.985 -5.688 2.51 1 97 42 ARG B C 1
ATOM 3112 O O . ARG B 1 42 ? 0.166 -6.047 2.766 1 97 42 ARG B O 1
ATOM 3119 N N . ASN B 1 43 ? -1.617 -5.984 1.378 1 98 43 ASN B N 1
ATOM 3120 C CA . ASN B 1 43 ? -0.969 -6.812 0.365 1 98 43 ASN B CA 1
ATOM 3121 C C . ASN B 1 43 ? -0.395 -8.094 0.969 1 98 43 ASN B C 1
ATOM 3123 O O . ASN B 1 43 ? 0.791 -8.383 0.803 1 98 43 ASN B O 1
ATOM 3127 N N . THR B 1 44 ? -1.226 -8.805 1.691 1 98.12 44 THR B N 1
ATOM 3128 C CA . THR B 1 44 ? -0.784 -10.016 2.383 1 98.12 44 THR B CA 1
ATOM 3129 C C . THR B 1 44 ? -1.704 -11.188 2.064 1 98.12 44 THR B C 1
ATOM 3131 O O . THR B 1 44 ? -2.924 -11.023 1.988 1 98.12 44 THR B O 1
ATOM 3134 N N . PRO B 1 45 ? -1.157 -12.359 1.825 1 98.75 45 PRO B N 1
ATOM 3135 C CA . PRO B 1 45 ? -1.968 -13.523 1.466 1 98.75 45 PRO B CA 1
ATOM 3136 C C . PRO B 1 45 ? -2.643 -14.172 2.674 1 98.75 45 PRO B C 1
ATOM 3138 O O . PRO B 1 45 ? -2.268 -13.891 3.816 1 98.75 45 PRO B O 1
ATOM 3141 N N . PHE B 1 46 ? -3.66 -14.953 2.408 1 98.88 46 PHE B N 1
ATOM 3142 C CA . PHE B 1 46 ? -4.281 -15.812 3.406 1 98.88 46 PHE B CA 1
ATOM 3143 C C . PHE B 1 46 ? -4.828 -17.078 2.762 1 98.88 46 PHE B C 1
ATOM 3145 O O . PHE B 1 46 ? -4.891 -17.188 1.534 1 98.88 46 PHE B O 1
ATOM 3152 N N . VAL B 1 47 ? -5.141 -18.062 3.523 1 98.88 47 VAL B N 1
ATOM 3153 C CA . VAL B 1 47 ? -5.785 -19.297 3.068 1 98.88 47 VAL B CA 1
ATOM 3154 C C . VAL B 1 47 ? -7.09 -19.5 3.834 1 98.88 47 VAL B C 1
ATOM 3156 O O . VAL B 1 47 ? -7.137 -19.312 5.055 1 98.88 47 VAL B O 1
ATOM 3159 N N . VAL B 1 48 ? -8.141 -19.75 3.162 1 98.88 48 VAL B N 1
ATOM 3160 C CA . VAL B 1 48 ? -9.367 -20.25 3.775 1 98.88 48 VAL B CA 1
ATOM 3161 C C . VAL B 1 48 ? -9.43 -21.781 3.643 1 98.88 48 VAL B C 1
ATOM 3163 O O . VAL B 1 48 ? -9.633 -22.297 2.545 1 98.88 48 VAL B O 1
ATOM 3166 N N . ARG B 1 49 ? -9.312 -22.453 4.746 1 98.62 49 ARG B N 1
ATOM 3167 C CA . ARG B 1 49 ? -9.383 -23.922 4.719 1 98.62 49 ARG B CA 1
ATOM 3168 C C . ARG B 1 49 ? -10.805 -24.391 4.461 1 98.62 49 ARG B C 1
ATOM 3170 O O . ARG B 1 49 ? -11.758 -23.859 5.031 1 98.62 49 ARG B O 1
ATOM 3177 N N . ASN B 1 50 ? -11 -25.297 3.484 1 98.38 50 ASN B N 1
ATOM 3178 C CA . ASN B 1 50 ? -12.266 -25.953 3.156 1 98.38 50 ASN B CA 1
ATOM 3179 C C . ASN B 1 50 ? -13.273 -24.953 2.596 1 98.38 50 ASN B C 1
ATOM 3181 O O . ASN B 1 50 ? -14.484 -25.109 2.77 1 98.38 50 ASN B O 1
ATOM 3185 N N . ALA B 1 51 ? -12.82 -23.938 2.018 1 98.38 51 ALA B N 1
ATOM 3186 C CA . ALA B 1 51 ? -13.664 -22.859 1.508 1 98.38 51 ALA B CA 1
ATOM 3187 C C . ALA B 1 51 ? -14.633 -23.375 0.45 1 98.38 51 ALA B C 1
ATOM 3189 O O . ALA B 1 51 ? -15.773 -22.906 0.362 1 98.38 51 ALA B O 1
ATOM 3190 N N . ALA B 1 52 ? -14.234 -24.344 -0.358 1 98.44 52 ALA B N 1
ATOM 3191 C CA . ALA B 1 52 ? -14.992 -24.719 -1.552 1 98.44 52 ALA B CA 1
ATOM 3192 C C . ALA B 1 52 ? -15.664 -26.078 -1.372 1 98.44 52 ALA B C 1
ATOM 3194 O O . ALA B 1 52 ? -16.188 -26.641 -2.332 1 98.44 52 ALA B O 1
ATOM 3195 N N . THR B 1 53 ? -15.68 -26.625 -0.193 1 98.06 53 THR B N 1
ATOM 3196 C CA . THR B 1 53 ? -16.188 -27.984 0.026 1 98.06 53 THR B CA 1
ATOM 3197 C C . THR B 1 53 ? -17.672 -28.062 -0.27 1 98.06 53 THR B C 1
ATOM 3199 O O . THR B 1 53 ? -18.219 -29.141 -0.483 1 98.06 53 THR B O 1
ATOM 3202 N N . SER B 1 54 ? -18.359 -26.891 -0.254 1 97.62 54 SER B N 1
ATOM 3203 C CA . SER B 1 54 ? -19.781 -26.875 -0.56 1 97.62 54 SER B CA 1
ATOM 3204 C C . SER B 1 54 ? -20.031 -26.75 -2.061 1 97.62 54 SER B C 1
ATOM 3206 O O . SER B 1 54 ? -21.156 -26.906 -2.527 1 97.62 54 SER B O 1
ATOM 3208 N N . TRP B 1 55 ? -19.047 -26.453 -2.844 1 98.56 55 TRP B N 1
ATOM 3209 C CA . TRP B 1 55 ? -19.188 -26.297 -4.285 1 98.56 55 TRP B CA 1
ATOM 3210 C C . TRP B 1 55 ? -19.516 -27.625 -4.953 1 98.56 55 TRP B C 1
ATOM 3212 O O . TRP B 1 55 ? -18.953 -28.672 -4.582 1 98.56 55 TRP B O 1
ATOM 3222 N N . GLU B 1 56 ? -20.375 -27.609 -5.91 1 98.69 56 GLU B N 1
ATOM 3223 C CA . GLU B 1 56 ? -20.625 -28.812 -6.691 1 98.69 56 GLU B CA 1
ATOM 3224 C C . GLU B 1 56 ? -19.359 -29.281 -7.41 1 98.69 56 GLU B C 1
ATOM 3226 O O . GLU B 1 56 ? -19.156 -30.484 -7.59 1 98.69 56 GLU B O 1
ATOM 3231 N N . ALA B 1 57 ? -18.531 -28.359 -7.828 1 98.75 57 ALA B N 1
ATOM 3232 C CA . ALA B 1 57 ? -17.266 -28.703 -8.484 1 98.75 57 ALA B CA 1
ATOM 3233 C C . ALA B 1 57 ? -16.406 -29.578 -7.582 1 98.75 57 ALA B C 1
ATOM 3235 O O . ALA B 1 57 ? -15.797 -30.547 -8.039 1 98.75 57 ALA B O 1
ATOM 3236 N N . TYR B 1 58 ? -16.328 -29.25 -6.332 1 98.56 58 TYR B N 1
ATOM 3237 C CA . TYR B 1 58 ? -15.578 -30.016 -5.359 1 98.56 58 TYR B CA 1
ATOM 3238 C C . TYR B 1 58 ? -16.156 -31.422 -5.207 1 98.56 58 TYR B C 1
ATOM 3240 O O . TYR B 1 58 ? -15.414 -32.406 -5.156 1 98.56 58 TYR B O 1
ATOM 3248 N N . LYS B 1 59 ? -17.422 -31.516 -5.219 1 98.38 59 LYS B N 1
ATOM 3249 C CA . LYS B 1 59 ? -18.109 -32.781 -4.941 1 98.38 59 LYS B CA 1
ATOM 3250 C C . LYS B 1 59 ? -18.094 -33.688 -6.164 1 98.38 59 LYS B C 1
ATOM 3252 O O . LYS B 1 59 ? -18 -34.906 -6.027 1 98.38 59 LYS B O 1
ATOM 3257 N N . ARG B 1 60 ? -18.109 -33.062 -7.332 1 98.44 60 ARG B N 1
ATOM 3258 C CA . ARG B 1 60 ? -18.484 -33.906 -8.477 1 98.44 60 ARG B CA 1
ATOM 3259 C C . ARG B 1 60 ? -17.328 -34.031 -9.469 1 98.44 60 ARG B C 1
ATOM 3261 O O . ARG B 1 60 ? -17.297 -34.938 -10.273 1 98.44 60 ARG B O 1
ATOM 3268 N N . TRP B 1 61 ? -16.391 -33.062 -9.531 1 98.56 61 TRP B N 1
ATOM 3269 C CA . TRP B 1 61 ? -15.406 -33.031 -10.602 1 98.56 61 TRP B CA 1
ATOM 3270 C C . TRP B 1 61 ? -14.336 -34.125 -10.383 1 98.56 61 TRP B C 1
ATOM 3272 O O . TRP B 1 61 ? -13.148 -33.812 -10.312 1 98.56 61 TRP B O 1
ATOM 3282 N N . ASP B 1 62 ? -14.75 -35.344 -10.344 1 98 62 ASP B N 1
ATOM 3283 C CA . ASP B 1 62 ? -13.844 -36.5 -10.328 1 98 62 ASP B CA 1
ATOM 3284 C C . ASP B 1 62 ? -13.547 -36.969 -11.75 1 98 62 ASP B C 1
ATOM 3286 O O . ASP B 1 62 ? -14.023 -36.406 -12.719 1 98 62 ASP B O 1
ATOM 3290 N N . LYS B 1 63 ? -12.703 -37.969 -11.828 1 98.25 63 LYS B N 1
ATOM 3291 C CA . LYS B 1 63 ? -12.258 -38.469 -13.117 1 98.25 63 LYS B CA 1
ATOM 3292 C C . LYS B 1 63 ? -13.445 -38.812 -14.016 1 98.25 63 LYS B C 1
ATOM 3294 O O . LYS B 1 63 ? -13.523 -38.344 -15.156 1 98.25 63 LYS B O 1
ATOM 3299 N N . ASP B 1 64 ? -14.352 -39.625 -13.539 1 98.38 64 ASP B N 1
ATOM 3300 C CA . ASP B 1 64 ? -15.469 -40.094 -14.344 1 98.38 64 ASP B CA 1
ATOM 3301 C C . ASP B 1 64 ? -16.344 -38.938 -14.805 1 98.38 64 ASP B C 1
ATOM 3303 O O . ASP B 1 64 ? -16.766 -38.906 -15.961 1 98.38 64 ASP B O 1
ATOM 3307 N N . PHE B 1 65 ? -16.688 -38.062 -13.938 1 98.69 65 PHE B N 1
ATOM 3308 C CA . PHE B 1 65 ? -17.516 -36.906 -14.258 1 98.69 65 PHE B CA 1
ATOM 3309 C C . PHE B 1 65 ? -16.875 -36.062 -15.352 1 98.69 65 PHE B C 1
ATOM 3311 O O . PHE B 1 65 ? -17.531 -35.656 -16.312 1 98.69 65 PHE B O 1
ATOM 3318 N N . LEU B 1 66 ? -15.578 -35.781 -15.203 1 98.69 66 LEU B N 1
ATOM 3319 C CA . LEU B 1 66 ? -14.867 -34.938 -16.156 1 98.69 66 LEU B CA 1
ATOM 3320 C C . LEU B 1 66 ? -14.805 -35.594 -17.531 1 98.69 66 LEU B C 1
ATOM 3322 O O . LEU B 1 66 ? -15.016 -34.938 -18.547 1 98.69 66 LEU B O 1
ATOM 3326 N N . LEU B 1 67 ? -14.508 -36.906 -17.562 1 98.38 67 LEU B N 1
ATOM 3327 C CA . LEU B 1 67 ? -14.43 -37.625 -18.828 1 98.38 67 LEU B CA 1
ATOM 3328 C C . LEU B 1 67 ? -15.773 -37.625 -19.547 1 98.38 67 LEU B C 1
ATOM 3330 O O . LEU B 1 67 ? -15.836 -37.5 -20.766 1 98.38 67 LEU B O 1
ATOM 3334 N N . ASN B 1 68 ? -16.75 -37.75 -18.766 1 98.38 68 ASN B N 1
ATOM 3335 C CA . ASN B 1 68 ? -18.094 -37.75 -19.359 1 98.38 68 ASN B CA 1
ATOM 3336 C C . ASN B 1 68 ? -18.469 -36.375 -19.859 1 98.38 68 ASN B C 1
ATOM 3338 O O . ASN B 1 68 ? -19 -36.219 -20.953 1 98.38 68 ASN B O 1
ATOM 3342 N N . THR B 1 69 ? -18.281 -35.344 -19.094 1 98.38 69 THR B N 1
ATOM 3343 C CA . THR B 1 69 ? -18.688 -33.969 -19.406 1 98.38 69 THR B CA 1
ATOM 3344 C C . THR B 1 69 ? -17.891 -33.438 -20.594 1 98.38 69 THR B C 1
ATOM 3346 O O . THR B 1 69 ? -18.422 -32.656 -21.406 1 98.38 69 THR B O 1
ATOM 3349 N N . LEU B 1 70 ? -16.641 -33.812 -20.672 1 98.25 70 LEU B N 1
ATOM 3350 C CA . LEU B 1 70 ? -15.781 -33.281 -21.719 1 98.25 70 LEU B CA 1
ATOM 3351 C C . LEU B 1 70 ? -15.555 -34.344 -22.812 1 98.25 70 LEU B C 1
ATOM 3353 O O . LEU B 1 70 ? -14.539 -34.281 -23.516 1 98.25 70 LEU B O 1
ATOM 3357 N N . GLU B 1 71 ? -16.406 -35.25 -22.891 1 96.88 71 GLU B N 1
ATOM 3358 C CA . GLU B 1 71 ? -16.312 -36.281 -23.922 1 96.88 71 GLU B CA 1
ATOM 3359 C C . GLU B 1 71 ? -16.234 -35.656 -25.328 1 96.88 71 GLU B C 1
ATOM 3361 O O . GLU B 1 71 ? -17.047 -34.781 -25.656 1 96.88 71 GLU B O 1
ATOM 3366 N N . GLY B 1 72 ? -15.258 -36.125 -26.078 1 94.81 72 GLY B N 1
ATOM 3367 C CA . GLY B 1 72 ? -15.117 -35.656 -27.453 1 94.81 72 GLY B CA 1
ATOM 3368 C C . GLY B 1 72 ? -14.461 -34.312 -27.578 1 94.81 72 GLY B C 1
ATOM 3369 O O . GLY B 1 72 ? -14.227 -33.812 -28.688 1 94.81 72 GLY B O 1
ATOM 3370 N N . GLN B 1 73 ? -14.148 -33.656 -26.484 1 96 73 GLN B N 1
ATOM 3371 C CA . GLN B 1 73 ? -13.516 -32.344 -26.5 1 96 73 GLN B CA 1
ATOM 3372 C C . GLN B 1 73 ? -11.992 -32.438 -26.531 1 96 73 GLN B C 1
ATOM 3374 O O . GLN B 1 73 ? -11.438 -33.438 -26.031 1 96 73 GLN B O 1
ATOM 3379 N N . SER B 1 74 ? -11.406 -31.484 -27.203 1 97.19 74 SER B N 1
ATOM 3380 C CA . SER B 1 74 ? -9.953 -31.328 -27.125 1 97.19 74 SER B CA 1
ATOM 3381 C C . SER B 1 74 ? -9.555 -30.156 -26.266 1 97.19 74 SER B C 1
ATOM 3383 O O . SER B 1 74 ? -10.297 -29.172 -26.156 1 97.19 74 SER B O 1
ATOM 3385 N N . VAL B 1 75 ? -8.477 -30.281 -25.625 1 97 75 VAL B N 1
ATOM 3386 C CA . VAL B 1 75 ? -7.941 -29.203 -24.797 1 97 75 VAL B CA 1
ATOM 3387 C C . VAL B 1 75 ? -6.492 -28.922 -25.188 1 97 75 VAL B C 1
ATOM 3389 O O . VAL B 1 75 ? -5.801 -29.797 -25.703 1 97 75 VAL B O 1
ATOM 3392 N N . ASN B 1 76 ? -6.07 -27.688 -24.969 1 97.75 76 ASN B N 1
ATOM 3393 C CA . ASN B 1 76 ? -4.68 -27.312 -25.203 1 97.75 76 ASN B CA 1
ATOM 3394 C C . ASN B 1 76 ? -3.768 -27.797 -24.094 1 97.75 76 ASN B C 1
ATOM 3396 O O . ASN B 1 76 ? -3.998 -27.5 -22.922 1 97.75 76 ASN B O 1
ATOM 3400 N N . VAL B 1 77 ? -2.738 -28.547 -24.438 1 97.81 77 VAL B N 1
ATOM 3401 C CA . VAL B 1 77 ? -1.838 -29.141 -23.453 1 97.81 77 VAL B CA 1
ATOM 3402 C C . VAL B 1 77 ? -0.418 -28.625 -23.672 1 97.81 77 VAL B C 1
ATOM 3404 O O . VAL B 1 77 ? 0.089 -28.656 -24.797 1 97.81 77 VAL B O 1
ATOM 3407 N N . ALA B 1 78 ? 0.15 -28.078 -22.656 1 97.94 78 ALA B N 1
ATOM 3408 C CA . ALA B 1 78 ? 1.579 -27.766 -22.641 1 97.94 78 ALA B CA 1
ATOM 3409 C C . ALA B 1 78 ? 2.404 -29.031 -22.406 1 97.94 78 ALA B C 1
ATOM 3411 O O . ALA B 1 78 ? 2.221 -29.719 -21.391 1 97.94 78 ALA B O 1
ATOM 3412 N N . VAL B 1 79 ? 3.314 -29.344 -23.266 1 97.44 79 VAL B N 1
ATOM 3413 C CA . VAL B 1 79 ? 4.133 -30.562 -23.188 1 97.44 79 VAL B CA 1
ATOM 3414 C C . VAL B 1 79 ? 5.602 -30.172 -23.047 1 97.44 79 VAL B C 1
ATOM 3416 O O . VAL B 1 79 ? 6.125 -29.375 -23.812 1 97.44 79 VAL B O 1
ATOM 3419 N N . THR B 1 80 ? 6.223 -30.672 -22.047 1 97.06 80 THR B N 1
ATOM 3420 C CA . THR B 1 80 ? 7.648 -30.469 -21.797 1 97.06 80 THR B CA 1
ATOM 3421 C C . THR B 1 80 ? 8.312 -31.781 -21.391 1 97.06 80 THR B C 1
ATOM 3423 O O . THR B 1 80 ? 7.637 -32.719 -20.938 1 97.06 80 THR B O 1
ATOM 3426 N N . PRO B 1 81 ? 9.617 -31.828 -21.578 1 94.69 81 PRO B N 1
ATOM 3427 C CA . PRO B 1 81 ? 10.297 -33.062 -21.156 1 94.69 81 PRO B CA 1
ATOM 3428 C C . PRO B 1 81 ? 10.406 -33.156 -19.625 1 94.69 81 PRO B C 1
ATOM 3430 O O . PRO B 1 81 ? 10.398 -34.25 -19.078 1 94.69 81 PRO B O 1
ATOM 3433 N N . HIS B 1 82 ? 10.477 -32 -18.953 1 92.44 82 HIS B N 1
ATOM 3434 C CA . HIS B 1 82 ? 10.844 -32.062 -17.547 1 92.44 82 HIS B CA 1
ATOM 3435 C C . HIS B 1 82 ? 9.867 -31.266 -16.688 1 92.44 82 HIS B C 1
ATOM 3437 O O . HIS B 1 82 ? 10.156 -30.984 -15.523 1 92.44 82 HIS B O 1
ATOM 3443 N N . GLY B 1 83 ? 8.797 -30.797 -17.25 1 94.44 83 GLY B N 1
ATOM 3444 C CA . GLY B 1 83 ? 7.734 -30.188 -16.453 1 94.44 83 GLY B CA 1
ATOM 3445 C C . GLY B 1 83 ? 7.945 -28.719 -16.203 1 94.44 83 GLY B C 1
ATOM 3446 O O . GLY B 1 83 ? 7.266 -28.109 -15.367 1 94.44 83 GLY B O 1
ATOM 3447 N N . ASN B 1 84 ? 8.852 -28.094 -16.891 1 89.25 84 ASN B N 1
ATOM 3448 C CA . ASN B 1 84 ? 9.203 -26.688 -16.672 1 89.25 84 ASN B CA 1
ATOM 3449 C C . ASN B 1 84 ? 8.719 -25.812 -17.828 1 89.25 84 ASN B C 1
ATOM 3451 O O . ASN B 1 84 ? 9.531 -25.203 -18.531 1 89.25 84 ASN B O 1
ATOM 3455 N N . ALA B 1 85 ? 7.41 -25.609 -17.875 1 90.81 85 ALA B N 1
ATOM 3456 C CA . ALA B 1 85 ? 6.852 -24.672 -18.844 1 90.81 85 ALA B CA 1
ATOM 3457 C C . ALA B 1 85 ? 7.051 -23.234 -18.406 1 90.81 85 ALA B C 1
ATOM 3459 O O . ALA B 1 85 ? 6.844 -22.906 -17.234 1 90.81 85 ALA B O 1
ATOM 3460 N N . ASP B 1 86 ? 7.535 -22.375 -19.328 1 92.75 86 ASP B N 1
ATOM 3461 C CA . ASP B 1 86 ? 7.809 -20.984 -19.031 1 92.75 86 ASP B CA 1
ATOM 3462 C C . ASP B 1 86 ? 8.742 -20.844 -17.828 1 92.75 86 ASP B C 1
ATOM 3464 O O . ASP B 1 86 ? 8.383 -20.219 -16.828 1 92.75 86 ASP B O 1
ATOM 3468 N N . ALA B 1 87 ? 9.906 -21.406 -18 1 95.75 87 ALA B N 1
ATOM 3469 C CA . ALA B 1 87 ? 10.883 -21.469 -16.922 1 95.75 87 ALA B CA 1
ATOM 3470 C C . ALA B 1 87 ? 12.297 -21.234 -17.438 1 95.75 87 ALA B C 1
ATOM 3472 O O . ALA B 1 87 ? 12.602 -21.547 -18.594 1 95.75 87 ALA B O 1
ATOM 3473 N N . PRO B 1 88 ? 13.125 -20.688 -16.578 1 95.75 88 PRO B N 1
ATOM 3474 C CA . PRO B 1 88 ? 14.539 -20.641 -16.969 1 95.75 88 PRO B CA 1
ATOM 3475 C C . PRO B 1 88 ? 15.117 -22.031 -17.234 1 95.75 88 PRO B C 1
ATOM 3477 O O . PRO B 1 88 ? 15.07 -22.906 -16.359 1 95.75 88 PRO B O 1
ATOM 3480 N N . THR B 1 89 ? 15.594 -22.234 -18.453 1 94.75 89 THR B N 1
ATOM 3481 C CA . THR B 1 89 ? 16.109 -23.516 -18.891 1 94.75 89 THR B CA 1
ATOM 3482 C C . THR B 1 89 ? 17.328 -23.344 -19.781 1 94.75 89 THR B C 1
ATOM 3484 O O . THR B 1 89 ? 17.297 -22.562 -20.75 1 94.75 89 THR B O 1
ATOM 3487 N N . PRO B 1 90 ? 18.344 -24.062 -19.484 1 92.12 90 PRO B N 1
ATOM 3488 C CA . PRO B 1 90 ? 19.516 -23.938 -20.359 1 92.12 90 PRO B CA 1
ATOM 3489 C C . PRO B 1 90 ? 19.297 -24.578 -21.734 1 92.12 90 PRO B C 1
ATOM 3491 O O . PRO B 1 90 ? 18.719 -25.672 -21.828 1 92.12 90 PRO B O 1
ATOM 3494 N N . LEU B 1 91 ? 19.766 -23.891 -22.703 1 90.56 91 LEU B N 1
ATOM 3495 C CA . LEU B 1 91 ? 19.859 -24.469 -24.047 1 90.56 91 LEU B CA 1
ATOM 3496 C C . LEU B 1 91 ? 21 -25.484 -24.109 1 90.56 91 LEU B C 1
ATOM 3498 O O . LEU B 1 91 ? 21.828 -25.547 -23.219 1 90.56 91 LEU B O 1
ATOM 3502 N N . PRO B 1 92 ? 20.953 -26.234 -25.203 1 84.38 92 PRO B N 1
ATOM 3503 C CA . PRO B 1 92 ? 22.094 -27.156 -25.359 1 84.38 92 PRO B CA 1
ATOM 3504 C C . PRO B 1 92 ? 23.438 -26.438 -25.344 1 84.38 92 PRO B C 1
ATOM 3506 O O . PRO B 1 92 ? 24.438 -27 -24.922 1 84.38 92 PRO B O 1
ATOM 3509 N N . THR B 1 93 ? 23.469 -25.188 -25.688 1 87.25 93 THR B N 1
ATOM 3510 C CA . THR B 1 93 ? 24.672 -24.375 -25.703 1 87.25 93 THR B CA 1
ATOM 3511 C C . THR B 1 93 ? 25.078 -23.953 -24.297 1 87.25 93 THR B C 1
ATOM 3513 O O . THR B 1 93 ? 26.172 -23.453 -24.078 1 87.25 93 THR B O 1
ATOM 3516 N N . GLY B 1 94 ? 24.172 -24.125 -23.344 1 88.62 94 GLY B N 1
ATOM 3517 C CA . GLY B 1 94 ? 24.469 -23.734 -21.969 1 88.62 94 GLY B CA 1
ATOM 3518 C C . GLY B 1 94 ? 23.859 -22.391 -21.594 1 88.62 94 GLY B C 1
ATOM 3519 O O . GLY B 1 94 ? 23.797 -22.047 -20.406 1 88.62 94 GLY B O 1
ATOM 3520 N N . ILE B 1 95 ? 23.438 -21.703 -22.562 1 89.12 95 ILE B N 1
ATOM 3521 C CA . ILE B 1 95 ? 22.875 -20.375 -22.328 1 89.12 95 ILE B CA 1
ATOM 3522 C C . ILE B 1 95 ? 21.484 -20.5 -21.734 1 89.12 95 ILE B C 1
ATOM 3524 O O . ILE B 1 95 ? 20.641 -21.234 -22.266 1 89.12 95 ILE B O 1
ATOM 3528 N N . LEU B 1 96 ? 21.281 -19.828 -20.641 1 92.81 96 LEU B N 1
ATOM 3529 C CA . LEU B 1 96 ? 19.984 -19.844 -19.984 1 92.81 96 LEU B CA 1
ATOM 3530 C C . LEU B 1 96 ? 18.922 -19.141 -20.844 1 92.81 96 LEU B C 1
ATOM 3532 O O . LEU B 1 96 ? 19.188 -18.078 -21.391 1 92.81 96 LEU B O 1
ATOM 3536 N N . SER B 1 97 ? 17.797 -19.75 -20.984 1 94.56 97 SER B N 1
ATOM 3537 C CA . SER B 1 97 ? 16.672 -19.219 -21.766 1 94.56 97 SER B CA 1
ATOM 3538 C C . SER B 1 97 ? 15.352 -19.375 -21.016 1 94.56 97 SER B C 1
ATOM 3540 O O . SER B 1 97 ? 15.297 -20.016 -19.969 1 94.56 97 SER B O 1
ATOM 3542 N N . LEU B 1 98 ? 14.383 -18.656 -21.531 1 96.25 98 LEU B N 1
ATOM 3543 C CA . LEU B 1 98 ? 13.023 -18.891 -21.062 1 96.25 98 LEU B CA 1
ATOM 3544 C C . LEU B 1 98 ? 12.305 -19.906 -21.938 1 96.25 98 LEU B C 1
ATOM 3546 O O . LEU B 1 98 ? 11.914 -19.594 -23.062 1 96.25 98 LEU B O 1
ATOM 3550 N N . SER B 1 99 ? 12.133 -21.078 -21.438 1 95.62 99 SER B N 1
ATOM 3551 C CA . SER B 1 99 ? 11.57 -22.172 -22.234 1 95.62 99 SER B CA 1
ATOM 3552 C C . SER B 1 99 ? 10.055 -22.078 -22.297 1 95.62 99 SER B C 1
ATOM 3554 O O . SER B 1 99 ? 9.383 -22.078 -21.266 1 95.62 99 SER B O 1
ATOM 3556 N N . LYS B 1 100 ? 9.539 -22.031 -23.406 1 95.88 100 LYS B N 1
ATOM 3557 C CA . LYS B 1 100 ? 8.109 -22.203 -23.641 1 95.88 100 LYS B CA 1
ATOM 3558 C C . LYS B 1 100 ? 7.773 -23.641 -24 1 95.88 100 LYS B C 1
ATOM 3560 O O . LYS B 1 100 ? 8.562 -24.328 -24.672 1 95.88 100 LYS B O 1
ATOM 3565 N N . PRO B 1 101 ? 6.66 -24.156 -23.547 1 97.38 101 PRO B N 1
ATOM 3566 C CA . PRO B 1 101 ? 6.301 -25.547 -23.844 1 97.38 101 PRO B CA 1
ATOM 3567 C C . PRO B 1 101 ? 5.883 -25.75 -25.297 1 97.38 101 PRO B C 1
ATOM 3569 O O . PRO B 1 101 ? 5.602 -24.781 -26.016 1 97.38 101 PRO B O 1
ATOM 3572 N N . HIS B 1 102 ? 5.988 -26.953 -25.719 1 96.38 102 HIS B N 1
ATOM 3573 C CA . HIS B 1 102 ? 5.25 -27.359 -26.922 1 96.38 102 HIS B CA 1
ATOM 3574 C C . HIS B 1 102 ? 3.752 -27.438 -26.641 1 96.38 102 HIS B C 1
ATOM 3576 O O . HIS B 1 102 ? 3.32 -28.234 -25.797 1 96.38 102 HIS B O 1
ATOM 3582 N N . GLU B 1 103 ? 2.996 -26.656 -27.312 1 96.75 103 GLU B N 1
ATOM 3583 C CA . GLU B 1 103 ? 1.55 -26.672 -27.109 1 96.75 103 GLU B CA 1
ATOM 3584 C C . GLU B 1 103 ? 0.852 -27.453 -28.219 1 96.75 103 GLU B C 1
ATOM 3586 O O . GLU B 1 103 ? 1.158 -27.281 -29.406 1 96.75 103 GLU B O 1
ATOM 3591 N N . GLU B 1 104 ? -0.056 -28.328 -27.859 1 95.81 104 GLU B N 1
ATOM 3592 C CA . GLU B 1 104 ? -0.834 -29.078 -28.844 1 95.81 104 GLU B CA 1
ATOM 3593 C C . GLU B 1 104 ? -2.215 -29.438 -28.297 1 95.81 104 GLU B C 1
ATOM 3595 O O . GLU B 1 104 ? -2.385 -29.625 -27.094 1 95.81 104 GLU B O 1
ATOM 3600 N N . PRO B 1 105 ? -3.164 -29.547 -29.219 1 96.88 105 PRO B N 1
ATOM 3601 C CA . PRO B 1 105 ? -4.461 -30.078 -28.797 1 96.88 105 PRO B CA 1
ATOM 3602 C C . PRO B 1 105 ? -4.43 -31.578 -28.547 1 96.88 105 PRO B C 1
ATOM 3604 O O . PRO B 1 105 ? -3.816 -32.312 -29.312 1 96.88 105 PRO B O 1
ATOM 3607 N N . GLN B 1 106 ? -4.98 -32.031 -27.484 1 97.31 106 GLN B N 1
ATOM 3608 C CA . GLN B 1 106 ? -5.195 -33.438 -27.188 1 97.31 106 GLN B CA 1
ATOM 3609 C C . GLN B 1 106 ? -6.645 -33.688 -26.781 1 97.31 106 GLN B C 1
ATOM 3611 O O . GLN B 1 106 ? -7.289 -32.844 -26.172 1 97.31 106 GLN B O 1
ATOM 3616 N N . ARG B 1 107 ? -7.066 -34.906 -27.172 1 97.94 107 ARG B N 1
ATOM 3617 C CA . ARG B 1 107 ? -8.352 -35.281 -26.609 1 97.94 107 ARG B CA 1
ATOM 3618 C C . ARG B 1 107 ? -8.297 -35.312 -25.094 1 97.94 107 ARG B C 1
ATOM 3620 O O . ARG B 1 107 ? -7.32 -35.812 -24.5 1 97.94 107 ARG B O 1
ATOM 3627 N N . PHE B 1 108 ? -9.383 -34.844 -24.5 1 98.31 108 PHE B N 1
ATOM 3628 C CA . PHE B 1 108 ? -9.367 -34.719 -23.047 1 98.31 108 PHE B CA 1
ATOM 3629 C C . PHE B 1 108 ? -9.164 -36.062 -22.375 1 98.31 108 PHE B C 1
ATOM 3631 O O . PHE B 1 108 ? -8.438 -36.156 -21.375 1 98.31 108 PHE B O 1
ATOM 3638 N N . ASP B 1 109 ? -9.852 -37.094 -22.828 1 98 109 ASP B N 1
ATOM 3639 C CA . ASP B 1 109 ? -9.742 -38.406 -22.219 1 98 109 ASP B CA 1
ATOM 3640 C C . ASP B 1 109 ? -8.312 -38.938 -22.312 1 98 109 ASP B C 1
ATOM 3642 O O . ASP B 1 109 ? -7.789 -39.5 -21.344 1 98 109 ASP B O 1
ATOM 3646 N N . THR B 1 110 ? -7.652 -38.719 -23.469 1 97.38 110 THR B N 1
ATOM 3647 C CA . THR B 1 110 ? -6.266 -39.156 -23.625 1 97.38 110 THR B CA 1
ATOM 3648 C C . THR B 1 110 ? -5.352 -38.375 -22.672 1 97.38 110 THR B C 1
ATOM 3650 O O . THR B 1 110 ? -4.516 -39 -21.984 1 97.38 110 THR B O 1
ATOM 3653 N N . PHE B 1 111 ? -5.512 -37.156 -22.641 1 97.75 111 PHE B N 1
ATOM 3654 C CA . PHE B 1 111 ? -4.727 -36.312 -21.766 1 97.75 111 PHE B CA 1
ATOM 3655 C C . PHE B 1 111 ? -4.871 -36.719 -20.312 1 97.75 111 PHE B C 1
ATOM 3657 O O . PHE B 1 111 ? -3.875 -37 -19.641 1 97.75 111 PHE B O 1
ATOM 3664 N N . LEU B 1 112 ? -6.105 -36.781 -19.781 1 98.25 112 LEU B N 1
ATOM 3665 C CA . LEU B 1 112 ? -6.355 -37.062 -18.375 1 98.25 112 LEU B CA 1
ATOM 3666 C C . LEU B 1 112 ? -5.863 -38.469 -18 1 98.25 112 LEU B C 1
ATOM 3668 O O . LEU B 1 112 ? -5.234 -38.625 -16.953 1 98.25 112 LEU B O 1
ATOM 3672 N N . ASN B 1 113 ? -6.109 -39.438 -18.844 1 97.25 113 ASN B N 1
ATOM 3673 C CA . ASN B 1 113 ? -5.688 -40.781 -18.562 1 97.25 113 ASN B CA 1
ATOM 3674 C C . ASN B 1 113 ? -4.164 -40.906 -18.531 1 97.25 113 ASN B C 1
ATOM 3676 O O . ASN B 1 113 ? -3.615 -41.688 -17.75 1 97.25 113 ASN B O 1
ATOM 3680 N N . THR B 1 114 ? -3.543 -40.156 -19.422 1 96.94 114 THR B N 1
ATOM 3681 C CA . THR B 1 114 ? -2.084 -40.188 -19.438 1 96.94 114 THR B CA 1
ATOM 3682 C C . THR B 1 114 ? -1.517 -39.656 -18.125 1 96.94 114 THR B C 1
ATOM 3684 O O . THR B 1 114 ? -0.628 -40.25 -17.531 1 96.94 114 THR B O 1
ATOM 3687 N N . ILE B 1 115 ? -2.035 -38.562 -17.656 1 97 115 ILE B N 1
ATOM 3688 C CA . ILE B 1 115 ? -1.535 -37.938 -16.438 1 97 115 ILE B CA 1
ATOM 3689 C C . ILE B 1 115 ? -1.798 -38.844 -15.242 1 97 115 ILE B C 1
ATOM 3691 O O . ILE B 1 115 ? -0.956 -38.969 -14.352 1 97 115 ILE B O 1
ATOM 3695 N N . ILE B 1 116 ? -2.895 -39.469 -15.211 1 96.88 116 ILE B N 1
ATOM 3696 C CA . ILE B 1 116 ? -3.24 -40.375 -14.117 1 96.88 116 ILE B CA 1
ATOM 3697 C C . ILE B 1 116 ? -2.309 -41.594 -14.133 1 96.88 116 ILE B C 1
ATOM 3699 O O . ILE B 1 116 ? -1.835 -42.031 -13.078 1 96.88 116 ILE B O 1
ATOM 3703 N N . ALA B 1 117 ? -2.098 -42.094 -15.312 1 95.38 117 ALA B N 1
ATOM 3704 C CA . ALA B 1 117 ? -1.184 -43.219 -15.438 1 95.38 117 ALA B CA 1
ATOM 3705 C C . ALA B 1 117 ? 0.22 -42.844 -14.977 1 95.38 117 ALA B C 1
ATOM 3707 O O . ALA B 1 117 ? 0.903 -43.656 -14.328 1 95.38 117 ALA B O 1
ATOM 3708 N N . GLN B 1 118 ? 0.642 -41.719 -15.344 1 95.5 118 GLN B N 1
ATOM 3709 C CA . GLN B 1 118 ? 1.944 -41.219 -14.906 1 95.5 118 GLN B CA 1
ATOM 3710 C C . GLN B 1 118 ? 2.016 -41.125 -13.383 1 95.5 118 GLN B C 1
ATOM 3712 O O . GLN B 1 118 ? 3.021 -41.531 -12.781 1 95.5 118 GLN B O 1
ATOM 3717 N N . THR B 1 119 ? 0.981 -40.594 -12.789 1 96.19 119 THR B N 1
ATOM 3718 C CA . THR B 1 119 ? 0.93 -40.5 -11.336 1 96.19 119 THR B CA 1
ATOM 3719 C C . THR B 1 119 ? 1.016 -41.875 -10.688 1 96.19 119 THR B C 1
ATOM 3721 O O . THR B 1 119 ? 1.727 -42.031 -9.695 1 96.19 119 THR B O 1
ATOM 3724 N N . ALA B 1 120 ? 0.268 -42.812 -11.219 1 94.06 120 ALA B N 1
ATOM 3725 C CA . ALA B 1 120 ? 0.304 -44.156 -10.703 1 94.06 120 ALA B CA 1
ATOM 3726 C C . ALA B 1 120 ? 1.717 -44.75 -10.766 1 94.06 120 ALA B C 1
ATOM 3728 O O . ALA B 1 120 ? 2.16 -45.438 -9.836 1 94.06 120 ALA B O 1
ATOM 3729 N N . GLU B 1 121 ? 2.314 -44.5 -11.852 1 93.25 121 GLU B N 1
ATOM 3730 C CA . GLU B 1 121 ? 3.689 -44.938 -12.016 1 93.25 121 GLU B CA 1
ATOM 3731 C C . GLU B 1 121 ? 4.609 -44.312 -10.969 1 93.25 121 GLU B C 1
ATOM 3733 O O . GLU B 1 121 ? 5.438 -45 -10.367 1 93.25 121 GLU B O 1
ATOM 3738 N N . ASP B 1 122 ? 4.504 -43.062 -10.789 1 92.88 122 ASP B N 1
ATOM 3739 C CA . ASP B 1 122 ? 5.367 -42.312 -9.875 1 92.88 122 ASP B CA 1
ATOM 3740 C C . ASP B 1 122 ? 5.156 -42.781 -8.43 1 92.88 122 ASP B C 1
ATOM 3742 O O . ASP B 1 122 ? 6.094 -42.781 -7.629 1 92.88 122 ASP B O 1
ATOM 3746 N N . LEU B 1 123 ? 3.963 -43.125 -8.117 1 92 123 LEU B N 1
ATOM 3747 C CA . LEU B 1 123 ? 3.645 -43.5 -6.746 1 92 123 LEU B CA 1
ATOM 3748 C C . LEU B 1 123 ? 3.914 -45 -6.52 1 92 123 LEU B C 1
ATOM 3750 O O . LEU B 1 123 ? 3.924 -45.469 -5.379 1 92 123 LEU B O 1
ATOM 3754 N N . SER B 1 124 ? 4.066 -45.625 -7.637 1 85.44 124 SER B N 1
ATOM 3755 C CA . SER B 1 124 ? 4.312 -47.062 -7.516 1 85.44 124 SER B CA 1
ATOM 3756 C C . SER B 1 124 ? 5.805 -47.344 -7.398 1 85.44 124 SER B C 1
ATOM 3758 O O . SER B 1 124 ? 6.633 -46.594 -7.887 1 85.44 124 SER B O 1
ATOM 3760 N N . SER B 1 125 ? 6.227 -48.188 -6.602 1 70.88 125 SER B N 1
ATOM 3761 C CA . SER B 1 125 ? 7.598 -48.656 -6.457 1 70.88 125 SER B CA 1
ATOM 3762 C C . SER B 1 125 ? 7.977 -49.594 -7.605 1 70.88 125 SER B C 1
ATOM 3764 O O . SER B 1 125 ? 9.117 -50.062 -7.684 1 70.88 125 SER B O 1
ATOM 3766 N N . SER B 1 126 ? 7.098 -49.781 -8.5 1 66.38 126 SER B N 1
ATOM 3767 C CA . SER B 1 126 ? 7.355 -50.75 -9.562 1 66.38 126 SER B CA 1
ATOM 3768 C C . SER B 1 126 ? 8.125 -50.125 -10.719 1 66.38 126 SER B C 1
ATOM 3770 O O . SER B 1 126 ? 8.094 -48.906 -10.891 1 66.38 126 SER B O 1
ATOM 3772 N N . PRO B 1 127 ? 8.828 -50.875 -11.422 1 63.19 127 PRO B N 1
ATOM 3773 C CA . PRO B 1 127 ? 9.609 -50.344 -12.555 1 63.19 127 PRO B CA 1
ATOM 3774 C C . PRO B 1 127 ? 8.758 -49.531 -13.531 1 63.19 127 PRO B C 1
ATOM 3776 O O . PRO B 1 127 ? 7.566 -49.812 -13.688 1 63.19 127 PRO B O 1
ATOM 3779 N N . PRO B 1 128 ? 9.352 -48.406 -14.008 1 62.22 128 PRO B N 1
ATOM 3780 C CA . PRO B 1 128 ? 8.625 -47.5 -14.906 1 62.22 128 PRO B CA 1
ATOM 3781 C C . PRO B 1 128 ? 7.934 -48.219 -16.047 1 62.22 128 PRO B C 1
ATOM 3783 O O . PRO B 1 128 ? 8.492 -49.188 -16.594 1 62.22 128 PRO B O 1
ATOM 3786 N N . THR B 1 129 ? 6.547 -48.125 -16.219 1 65.88 129 THR B N 1
ATOM 3787 C CA . THR B 1 129 ? 5.73 -48.688 -17.297 1 65.88 129 THR B CA 1
ATOM 3788 C C . THR B 1 129 ? 5.91 -47.875 -18.578 1 65.88 129 THR B C 1
ATOM 3790 O O . THR B 1 129 ? 6.637 -46.875 -18.578 1 65.88 129 THR B O 1
ATOM 3793 N N . ALA B 1 130 ? 5.379 -48.25 -19.703 1 71.62 130 ALA B N 1
ATOM 3794 C CA . ALA B 1 130 ? 5.398 -47.75 -21.062 1 71.62 130 ALA B CA 1
ATOM 3795 C C . ALA B 1 130 ? 4.703 -46.375 -21.172 1 71.62 130 ALA B C 1
ATOM 3797 O O . ALA B 1 130 ? 4.41 -45.906 -22.266 1 71.62 130 ALA B O 1
ATOM 3798 N N . VAL B 1 131 ? 4.531 -45.719 -19.953 1 76.75 131 VAL B N 1
ATOM 3799 C CA . VAL B 1 131 ? 3.832 -44.438 -20.062 1 76.75 131 VAL B CA 1
ATOM 3800 C C . VAL B 1 131 ? 4.793 -43.344 -20.562 1 76.75 131 VAL B C 1
ATOM 3802 O O . VAL B 1 131 ? 5.988 -43.406 -20.281 1 76.75 131 VAL B O 1
ATOM 3805 N N . SER B 1 132 ? 4.203 -42.5 -21.375 1 82.06 132 SER B N 1
ATOM 3806 C CA . SER B 1 132 ? 4.992 -41.406 -21.938 1 82.06 132 SER B CA 1
ATOM 3807 C C . SER B 1 132 ? 5.746 -40.625 -20.859 1 82.06 132 SER B C 1
ATOM 3809 O O . SER B 1 132 ? 5.172 -40.312 -19.812 1 82.06 132 SER B O 1
ATOM 3811 N N . PRO B 1 133 ? 7 -40.375 -21.094 1 87.94 133 PRO B N 1
ATOM 3812 C CA . PRO B 1 133 ? 7.789 -39.625 -20.109 1 87.94 133 PRO B CA 1
ATOM 3813 C C . PRO B 1 133 ? 7.543 -38.094 -20.188 1 87.94 133 PRO B C 1
ATOM 3815 O O . PRO B 1 133 ? 8.016 -37.344 -19.328 1 87.94 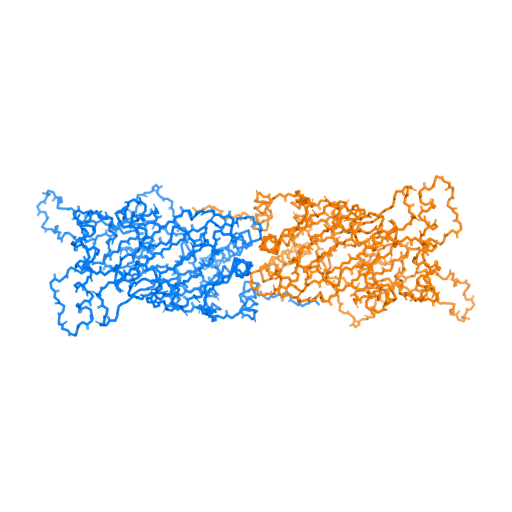133 PRO B O 1
ATOM 3818 N N . GLU B 1 134 ? 6.797 -37.688 -21.188 1 94.31 134 GLU B N 1
ATOM 3819 C CA . GLU B 1 134 ? 6.547 -36.281 -21.375 1 94.31 134 GLU B CA 1
ATOM 3820 C C . GLU B 1 134 ? 5.629 -35.719 -20.281 1 94.31 134 GLU B C 1
ATOM 3822 O O . GLU B 1 134 ? 4.691 -36.406 -19.844 1 94.31 134 GLU B O 1
ATOM 3827 N N . VAL B 1 135 ? 5.965 -34.562 -19.875 1 97.25 135 VAL B N 1
ATOM 3828 C CA . VAL B 1 135 ? 5.156 -33.938 -18.828 1 97.25 135 VAL B CA 1
ATOM 3829 C C . VAL B 1 135 ? 4.043 -33.125 -19.469 1 97.25 135 VAL B C 1
ATOM 3831 O O . VAL B 1 135 ? 4.305 -32.25 -20.328 1 97.25 135 VAL B O 1
ATOM 3834 N N . LEU B 1 136 ? 2.834 -33.406 -19.109 1 97.75 136 LEU B N 1
ATOM 3835 C CA . LEU B 1 136 ? 1.653 -32.719 -19.656 1 97.75 136 LEU B CA 1
ATOM 3836 C C . LEU B 1 136 ? 1.018 -31.812 -18.609 1 97.75 136 LEU B C 1
ATOM 3838 O O . LEU B 1 136 ? 0.912 -32.188 -17.438 1 97.75 136 LEU B O 1
ATOM 3842 N N . TYR B 1 137 ? 0.663 -30.625 -19.031 1 98.12 137 TYR B N 1
ATOM 3843 C CA . TYR B 1 137 ? 0 -29.656 -18.141 1 98.12 137 TYR B CA 1
ATOM 3844 C C . TYR B 1 137 ? -0.987 -28.797 -18.922 1 98.12 137 TYR B C 1
ATOM 3846 O O . TYR B 1 137 ? -0.601 -28.078 -19.844 1 98.12 137 TYR B O 1
ATOM 3854 N N . ALA B 1 138 ? -2.275 -28.906 -18.641 1 97.56 138 ALA B N 1
ATOM 3855 C CA . ALA B 1 138 ? -3.273 -27.984 -19.172 1 97.56 138 ALA B CA 1
ATOM 3856 C C . ALA B 1 138 ? -3.32 -26.703 -18.359 1 97.56 138 ALA B C 1
ATOM 3858 O O . ALA B 1 138 ? -3.891 -26.656 -17.266 1 97.56 138 ALA B O 1
ATOM 3859 N N . GLN B 1 139 ? -2.766 -25.625 -18.969 1 94.31 139 GLN B N 1
ATOM 3860 C CA . GLN B 1 139 ? -2.498 -24.453 -18.141 1 94.31 139 GLN B CA 1
ATOM 3861 C C . GLN B 1 139 ? -2.754 -23.156 -18.922 1 94.31 139 GLN B C 1
ATOM 3863 O O . GLN B 1 139 ? -2.113 -22.141 -18.672 1 94.31 139 GLN B O 1
ATOM 3868 N N . THR B 1 140 ? -3.596 -23.203 -19.938 1 93.19 140 THR B N 1
ATOM 3869 C CA . THR B 1 140 ? -3.904 -21.969 -20.641 1 93.19 140 THR B CA 1
ATOM 3870 C C . THR B 1 140 ? -4.457 -20.922 -19.688 1 93.19 140 THR B C 1
ATOM 3872 O O . THR B 1 140 ? -5.25 -21.25 -18.797 1 93.19 140 THR B O 1
ATOM 3875 N N . GLN B 1 141 ? -3.977 -19.688 -19.875 1 91.81 141 GLN B N 1
ATOM 3876 C CA . GLN B 1 141 ? -4.316 -18.625 -18.953 1 91.81 141 GLN B CA 1
ATOM 3877 C C . GLN B 1 141 ? -5.109 -17.516 -19.641 1 91.81 141 GLN B C 1
ATOM 3879 O O . GLN B 1 141 ? -4.793 -16.328 -19.516 1 91.81 141 GLN B O 1
ATOM 3884 N N . ASN B 1 142 ? -6.098 -17.859 -20.359 1 94.88 142 ASN B N 1
ATOM 3885 C CA . ASN B 1 142 ? -6.898 -16.938 -21.156 1 94.88 142 ASN B CA 1
ATOM 3886 C C . ASN B 1 142 ? -8.383 -17.047 -20.812 1 94.88 142 ASN B C 1
ATOM 3888 O O . ASN B 1 142 ? -9.234 -17.047 -21.703 1 94.88 142 ASN B O 1
ATOM 3892 N N . SER B 1 143 ? -8.602 -17.156 -19.531 1 96.88 143 SER B N 1
ATOM 3893 C CA . SER B 1 143 ? -9.961 -17.391 -19.062 1 96.88 143 SER B CA 1
ATOM 3894 C C . SER B 1 143 ? -10.539 -18.656 -19.703 1 96.88 143 SER B C 1
ATOM 3896 O O . SER B 1 143 ? -11.625 -18.625 -20.297 1 96.88 143 SER B O 1
ATOM 3898 N N . ASN B 1 144 ? -9.875 -19.75 -19.609 1 97.69 144 ASN B N 1
ATOM 3899 C CA . ASN B 1 144 ? -10.125 -20.969 -20.375 1 97.69 144 ASN B CA 1
ATOM 3900 C C . ASN B 1 144 ? -11.406 -21.656 -19.906 1 97.69 144 ASN B C 1
ATOM 3902 O O . ASN B 1 144 ? -11.984 -22.469 -20.656 1 97.69 144 ASN B O 1
ATOM 3906 N N . LEU B 1 145 ? -11.875 -21.406 -18.734 1 97.12 145 LEU B N 1
ATOM 3907 C CA . LEU B 1 145 ? -13.141 -21.984 -18.281 1 97.12 145 LEU B CA 1
ATOM 3908 C C . LEU B 1 145 ? -14.297 -21.516 -19.172 1 97.12 145 LEU B C 1
ATOM 3910 O O . LEU B 1 145 ? -15.273 -22.234 -19.344 1 97.12 145 LEU B O 1
ATOM 3914 N N . HIS B 1 146 ? -14.133 -20.328 -19.719 1 95.81 146 HIS B N 1
ATOM 3915 C CA . HIS B 1 146 ? -15.188 -19.766 -20.562 1 95.81 146 HIS B CA 1
ATOM 3916 C C . HIS B 1 146 ? -15.086 -20.297 -22 1 95.81 146 HIS B C 1
ATOM 3918 O O . HIS B 1 146 ? -16.031 -20.172 -22.781 1 95.81 146 HIS B O 1
ATOM 3924 N N . THR B 1 147 ? -13.938 -20.859 -22.359 1 95.06 147 THR B N 1
ATOM 3925 C CA . THR B 1 147 ? -13.711 -21.25 -23.75 1 95.06 147 THR B CA 1
ATOM 3926 C C . THR B 1 147 ? -13.445 -22.734 -23.859 1 95.06 147 THR B C 1
ATOM 3928 O O . THR B 1 147 ? -14.375 -23.531 -23.969 1 95.06 147 THR B O 1
ATOM 3931 N N . GLU B 1 148 ? -12.234 -23.141 -23.5 1 94.81 148 GLU B N 1
ATOM 3932 C CA . GLU B 1 148 ? -11.766 -24.516 -23.625 1 94.81 148 GLU B CA 1
ATOM 3933 C C . GLU B 1 148 ? -12.578 -25.453 -22.75 1 94.81 148 GLU B C 1
ATOM 3935 O O . GLU B 1 148 ? -12.797 -26.609 -23.094 1 94.81 148 GLU B O 1
ATOM 3940 N N . TYR B 1 149 ? -13.039 -25 -21.672 1 97.62 149 TYR B N 1
ATOM 3941 C CA . TYR B 1 149 ? -13.75 -25.812 -20.703 1 97.62 149 TYR B CA 1
ATOM 3942 C C . TYR B 1 149 ? -15.18 -25.312 -20.516 1 97.62 149 TYR B C 1
ATOM 3944 O O . TYR B 1 149 ? -15.758 -25.453 -19.438 1 97.62 149 TYR B O 1
ATOM 3952 N N . ALA B 1 150 ? -15.805 -24.781 -21.531 1 96.5 150 ALA B N 1
ATOM 3953 C CA . ALA B 1 150 ? -17.125 -24.172 -21.531 1 96.5 150 ALA B CA 1
ATOM 3954 C C . ALA B 1 150 ? -18.188 -25.172 -21.047 1 96.5 150 ALA B C 1
ATOM 3956 O O . ALA B 1 150 ? -19.125 -24.797 -20.328 1 96.5 150 ALA B O 1
ATOM 3957 N N . PRO B 1 151 ? -18.109 -26.453 -21.422 1 97.44 151 PRO B N 1
ATOM 3958 C CA . PRO B 1 151 ? -19.109 -27.406 -20.953 1 97.44 151 PRO B CA 1
ATOM 3959 C C . PRO B 1 151 ? -19.141 -27.516 -19.422 1 97.44 151 PRO B C 1
ATOM 3961 O O . PRO B 1 151 ? -20.203 -27.75 -18.844 1 97.44 151 PRO B O 1
ATOM 3964 N N . LEU B 1 152 ? -18.031 -27.359 -18.781 1 97.88 152 LEU B N 1
ATOM 3965 C CA . LEU B 1 152 ? -17.984 -27.344 -17.312 1 97.88 152 LEU B CA 1
ATOM 3966 C C . LEU B 1 152 ? -18.547 -26.047 -16.766 1 97.88 152 LEU B C 1
ATOM 3968 O O . LEU B 1 152 ? -19.312 -26.062 -15.789 1 97.88 152 LEU B O 1
ATOM 3972 N N . PHE B 1 153 ? -18.203 -24.938 -17.469 1 97.12 153 PHE B N 1
ATOM 3973 C CA . PHE B 1 153 ? -18.609 -23.625 -17 1 97.12 153 PHE B CA 1
ATOM 3974 C C . PHE B 1 153 ? -20.125 -23.5 -17 1 97.12 153 PHE B C 1
ATOM 3976 O O . PHE B 1 153 ? -20.703 -22.875 -16.094 1 97.12 153 PHE B O 1
ATOM 3983 N N . HIS B 1 154 ? -20.75 -24.109 -17.922 1 96.81 154 HIS B N 1
ATOM 3984 C CA . HIS B 1 154 ? -22.188 -23.938 -18.125 1 96.81 154 HIS B CA 1
ATOM 3985 C C . HIS B 1 154 ? -22.984 -24.703 -17.078 1 96.81 154 HIS B C 1
ATOM 3987 O O . HIS B 1 154 ? -24.172 -24.469 -16.906 1 96.81 154 HIS B O 1
ATOM 3993 N N . LEU B 1 155 ? -22.344 -25.531 -16.297 1 97.88 155 LEU B N 1
ATOM 3994 C CA . LEU B 1 155 ? -23.031 -26.344 -15.297 1 97.88 155 LEU B CA 1
ATOM 3995 C C . LEU B 1 155 ? -23.266 -25.547 -14.023 1 97.88 155 LEU B C 1
ATOM 3997 O O . LEU B 1 155 ? -24.016 -25.984 -13.141 1 97.88 155 LEU B O 1
ATOM 4001 N N . ASP B 1 156 ? -22.547 -24.406 -13.859 1 97.5 156 ASP B N 1
ATOM 4002 C CA . ASP B 1 156 ? -22.656 -23.547 -12.688 1 97.5 156 ASP B CA 1
ATOM 4003 C C . ASP B 1 156 ? -22.281 -24.297 -11.414 1 97.5 156 ASP B C 1
ATOM 4005 O O . ASP B 1 156 ? -22.969 -24.188 -10.398 1 97.5 156 ASP B O 1
ATOM 4009 N N . HIS B 1 157 ? -21.234 -25.156 -11.484 1 98.44 157 HIS B N 1
ATOM 4010 C CA . HIS B 1 157 ? -20.766 -25.953 -10.352 1 98.44 157 HIS B CA 1
ATOM 4011 C C . HIS B 1 157 ? -19.828 -25.141 -9.469 1 98.44 157 HIS B C 1
ATOM 4013 O O . HIS B 1 157 ? -19.438 -25.609 -8.391 1 98.44 157 HIS B O 1
ATOM 4019 N N . LEU B 1 158 ? -19.391 -23.969 -9.93 1 97 158 LEU B N 1
ATOM 4020 C CA . LEU B 1 158 ? -18.625 -23.031 -9.125 1 97 158 LEU B CA 1
ATOM 4021 C C . LEU B 1 158 ? -19.141 -21.609 -9.305 1 97 158 LEU B C 1
ATOM 4023 O O . LEU B 1 158 ? -19.766 -21.297 -10.32 1 97 158 LEU B O 1
ATOM 4027 N N . PRO B 1 159 ? -18.922 -20.766 -8.289 1 97.44 159 PRO B N 1
ATOM 4028 C CA . PRO B 1 159 ? -19.391 -19.391 -8.422 1 97.44 159 PRO B CA 1
ATOM 4029 C C . PRO B 1 159 ? -18.703 -18.641 -9.57 1 97.44 159 PRO B C 1
ATOM 4031 O O . PRO B 1 159 ? -17.5 -18.812 -9.789 1 97.44 159 PRO B O 1
ATOM 4034 N N . ARG B 1 160 ? -19.422 -17.922 -10.258 1 96.44 160 ARG B N 1
ATOM 4035 C CA . ARG B 1 160 ? -18.891 -17.125 -11.359 1 96.44 160 ARG B CA 1
ATOM 4036 C C . ARG B 1 160 ? -18.031 -15.977 -10.852 1 96.44 160 ARG B C 1
ATOM 4038 O O . ARG B 1 160 ? -17.203 -15.43 -11.586 1 96.44 160 ARG B O 1
ATOM 4045 N N . SER B 1 161 ? -18.375 -15.586 -9.641 1 97 161 SER B N 1
ATOM 4046 C CA . SER B 1 161 ? -17.578 -14.625 -8.883 1 97 161 SER B CA 1
ATOM 4047 C C . SER B 1 161 ? -17.656 -14.914 -7.387 1 97 161 SER B C 1
ATOM 4049 O O . SER B 1 161 ? -18.531 -15.648 -6.93 1 97 161 SER B O 1
ATOM 4051 N N . LEU B 1 162 ? -16.734 -14.453 -6.684 1 98 162 LEU B N 1
ATOM 4052 C CA . LEU B 1 162 ? -16.719 -14.57 -5.23 1 98 162 LEU B CA 1
ATOM 4053 C C . LEU B 1 162 ? -17.219 -13.289 -4.578 1 98 162 LEU B C 1
ATOM 4055 O O . LEU B 1 162 ? -16.609 -12.227 -4.719 1 98 162 LEU B O 1
ATOM 4059 N N . PRO B 1 163 ? -18.266 -13.312 -3.838 1 97.88 163 PRO B N 1
ATOM 4060 C CA . PRO B 1 163 ? -18.938 -12.102 -3.357 1 97.88 163 PRO B CA 1
ATOM 4061 C C . PRO B 1 163 ? -18 -11.18 -2.574 1 97.88 163 PRO B C 1
ATOM 4063 O O . PRO B 1 163 ? -18 -9.969 -2.793 1 97.88 163 PRO B O 1
ATOM 4066 N N . PHE B 1 164 ? -17.219 -11.742 -1.631 1 98.56 164 PHE B N 1
ATOM 4067 C CA . PHE B 1 164 ? -16.359 -10.883 -0.826 1 98.56 164 PHE B CA 1
ATOM 4068 C C . PHE B 1 164 ? -15.344 -10.164 -1.701 1 98.56 164 PHE B C 1
ATOM 4070 O O . PHE B 1 164 ? -15.031 -8.992 -1.476 1 98.56 164 PHE B O 1
ATOM 4077 N N . ALA B 1 165 ? -14.867 -10.781 -2.764 1 98.69 165 ALA B N 1
ATOM 4078 C CA . ALA B 1 165 ? -13.859 -10.188 -3.643 1 98.69 165 ALA B CA 1
ATOM 4079 C C . ALA B 1 165 ? -14.484 -9.172 -4.59 1 98.69 165 ALA B C 1
ATOM 4081 O O . ALA B 1 165 ? -13.977 -8.055 -4.738 1 98.69 165 ALA B O 1
ATOM 4082 N N . ARG B 1 166 ? -15.562 -9.586 -5.219 1 98.06 166 ARG B N 1
ATOM 4083 C CA . ARG B 1 166 ? -16.219 -8.703 -6.184 1 98.06 166 ARG B CA 1
ATOM 4084 C C . ARG B 1 166 ? -16.672 -7.41 -5.516 1 98.06 166 ARG B C 1
ATOM 4086 O O . ARG B 1 166 ? -16.562 -6.332 -6.102 1 98.06 166 ARG B O 1
ATOM 4093 N N . ILE B 1 167 ? -17.188 -7.473 -4.273 1 98.56 167 ILE B N 1
ATOM 4094 C CA . ILE B 1 167 ? -17.688 -6.32 -3.535 1 98.56 167 ILE B CA 1
ATOM 4095 C C . ILE B 1 167 ? -16.531 -5.461 -3.059 1 98.56 167 ILE B C 1
ATOM 4097 O O . ILE B 1 167 ? -16.531 -4.242 -3.238 1 98.56 167 ILE B O 1
ATOM 4101 N N . ALA B 1 168 ? -15.523 -6.094 -2.494 1 98.69 168 ALA B N 1
ATOM 4102 C CA . ALA B 1 168 ? -14.375 -5.375 -1.948 1 98.69 168 ALA B CA 1
ATOM 4103 C C . ALA B 1 168 ? -13.633 -4.613 -3.043 1 98.69 168 ALA B C 1
ATOM 4105 O O . ALA B 1 168 ? -13.312 -3.436 -2.879 1 98.69 168 ALA B O 1
ATOM 4106 N N . LEU B 1 169 ? -13.445 -5.258 -4.176 1 98.56 169 LEU B N 1
ATOM 4107 C CA . LEU B 1 169 ? -12.617 -4.715 -5.246 1 98.56 169 LEU B CA 1
ATOM 4108 C C . LEU B 1 169 ? -13.453 -3.887 -6.215 1 98.56 169 LEU B C 1
ATOM 4110 O O . LEU B 1 169 ? -12.914 -3.268 -7.137 1 98.56 169 LEU B O 1
ATOM 4114 N N . ASP B 1 170 ? -14.766 -3.902 -5.973 1 97.81 170 ASP B N 1
ATOM 4115 C CA . ASP B 1 170 ? -15.695 -3.197 -6.844 1 97.81 170 ASP B CA 1
ATOM 4116 C C . ASP B 1 170 ? -15.523 -3.631 -8.297 1 97.81 170 ASP B C 1
ATOM 4118 O O . ASP B 1 170 ? -15.352 -2.793 -9.188 1 97.81 170 ASP B O 1
ATOM 4122 N N . GLN B 1 171 ? -15.453 -4.953 -8.477 1 97.75 171 GLN B N 1
ATOM 4123 C CA . GLN B 1 171 ? -15.359 -5.625 -9.766 1 97.75 171 GLN B CA 1
ATOM 4124 C C . GLN B 1 171 ? -16.391 -6.742 -9.883 1 97.75 171 GLN B C 1
ATOM 4126 O O . GLN B 1 171 ? -16.203 -7.836 -9.352 1 97.75 171 GLN B O 1
ATOM 4131 N N . PRO B 1 172 ? -17.422 -6.523 -10.594 1 97.25 172 PRO B N 1
ATOM 4132 C CA . PRO B 1 172 ? -18.562 -7.438 -10.602 1 97.25 172 PRO B CA 1
ATOM 4133 C C . PRO B 1 172 ? -18.203 -8.844 -11.062 1 97.25 172 PRO B C 1
ATOM 4135 O O . PRO B 1 172 ? -18.828 -9.82 -10.656 1 97.25 172 PRO B O 1
ATOM 4138 N N . GLN B 1 173 ? -17.172 -8.914 -11.953 1 97.19 173 GLN B N 1
ATOM 4139 C CA . GLN B 1 173 ? -16.703 -10.195 -12.453 1 97.19 173 GLN B CA 1
ATOM 4140 C C . GLN B 1 173 ? -15.172 -10.242 -12.5 1 97.19 173 GLN B C 1
ATOM 4142 O O . GLN B 1 173 ? -14.523 -9.203 -12.633 1 97.19 173 GLN B O 1
ATOM 4147 N N . PRO B 1 174 ? -14.68 -11.461 -12.281 1 97.81 174 PRO B N 1
ATOM 4148 C CA . PRO B 1 174 ? -13.234 -11.555 -12.508 1 97.81 174 PRO B CA 1
ATOM 4149 C C . PRO B 1 174 ? -12.844 -11.312 -13.961 1 97.81 174 PRO B C 1
ATOM 4151 O O . PRO B 1 174 ? -13.656 -11.539 -14.867 1 97.81 174 PRO B O 1
ATOM 4154 N N . ASP B 1 175 ? -11.68 -10.789 -14.109 1 97.5 175 ASP B N 1
ATOM 4155 C CA . ASP B 1 175 ? -11.125 -10.586 -15.445 1 97.5 175 ASP B CA 1
ATOM 4156 C C . ASP B 1 175 ? -10.922 -11.914 -16.172 1 97.5 175 ASP B C 1
ATOM 4158 O O . ASP B 1 175 ? -11.086 -11.992 -17.391 1 97.5 175 ASP B O 1
ATOM 4162 N N . ALA B 1 176 ? -10.531 -12.898 -15.383 1 97.75 176 ALA B N 1
ATOM 4163 C CA . ALA B 1 176 ? -10.305 -14.227 -15.961 1 97.75 176 ALA B CA 1
ATOM 4164 C C . ALA B 1 176 ? -10.617 -15.32 -14.953 1 97.75 176 ALA B C 1
ATOM 4166 O O . ALA B 1 176 ? -10.414 -15.148 -13.75 1 97.75 176 ALA B O 1
ATOM 4167 N N . LEU B 1 177 ? -11.148 -16.375 -15.43 1 97.94 177 LEU B N 1
ATOM 4168 C CA . LEU B 1 177 ? -11.375 -17.625 -14.719 1 97.94 177 LEU B CA 1
ATOM 4169 C C . LEU B 1 177 ? -10.68 -18.781 -15.43 1 97.94 177 LEU B C 1
ATOM 4171 O O . LEU B 1 177 ? -11.008 -19.109 -16.578 1 97.94 177 LEU B O 1
ATOM 4175 N N . ASN B 1 178 ? -9.711 -19.375 -14.742 1 98.38 178 ASN B N 1
ATOM 4176 C CA . ASN B 1 178 ? -8.922 -20.406 -15.383 1 98.38 178 ASN B CA 1
ATOM 4177 C C . ASN B 1 178 ? -8.992 -21.719 -14.609 1 98.38 178 ASN B C 1
ATOM 4179 O O . ASN B 1 178 ? -9.125 -21.719 -13.383 1 98.38 178 ASN B O 1
ATOM 4183 N N . LEU B 1 179 ? -8.906 -22.766 -15.352 1 98.31 179 LEU B N 1
ATOM 4184 C CA . LEU B 1 179 ? -8.781 -24.125 -14.852 1 98.31 179 LEU B CA 1
ATOM 4185 C C . LEU B 1 179 ? -7.387 -24.688 -15.133 1 98.31 179 LEU B C 1
ATOM 4187 O O . LEU B 1 179 ? -6.836 -24.469 -16.219 1 98.31 179 LEU B O 1
ATOM 4191 N N . TRP B 1 180 ? -6.824 -25.359 -14.125 1 98.25 180 TRP B N 1
ATOM 4192 C CA . TRP B 1 180 ? -5.504 -25.969 -14.211 1 98.25 180 TRP B CA 1
ATOM 4193 C C . TRP B 1 180 ? -5.582 -27.469 -13.938 1 98.25 180 TRP B C 1
ATOM 4195 O O . TRP B 1 180 ? -6.105 -27.891 -12.906 1 98.25 180 TRP B O 1
ATOM 4205 N N . ILE B 1 181 ? -5.016 -28.328 -14.812 1 98.56 181 ILE B N 1
ATOM 4206 C CA . ILE B 1 181 ? -5.012 -29.781 -14.609 1 98.56 181 ILE B CA 1
ATOM 4207 C C . ILE B 1 181 ? -3.621 -30.344 -14.906 1 98.56 181 ILE B C 1
ATOM 4209 O O . ILE B 1 181 ? -3.059 -30.078 -15.977 1 98.56 181 ILE B O 1
ATOM 4213 N N . GLY B 1 182 ? -3.07 -31.047 -14.023 1 98.25 182 GLY B N 1
ATOM 4214 C CA . GLY B 1 182 ? -1.773 -31.672 -14.211 1 98.25 182 GLY B CA 1
ATOM 4215 C C . GLY B 1 182 ? -1.441 -32.688 -13.133 1 98.25 182 GLY B C 1
ATOM 4216 O O . GLY B 1 182 ? -2.334 -33.344 -12.594 1 98.25 182 GLY B O 1
ATOM 4217 N N . ASN B 1 183 ? -0.194 -33.031 -13.008 1 97 183 ASN B N 1
ATOM 4218 C CA . ASN B 1 183 ? 0.292 -33.906 -11.953 1 97 183 ASN B CA 1
ATOM 4219 C C . ASN B 1 183 ? 1.636 -33.438 -11.398 1 97 183 ASN B C 1
ATOM 4221 O O . ASN B 1 183 ? 2.043 -32.312 -11.633 1 97 183 ASN B O 1
ATOM 4225 N N . ALA B 1 184 ? 2.238 -34.219 -10.609 1 96.69 184 ALA B N 1
ATOM 4226 C CA . ALA B 1 184 ? 3.387 -33.844 -9.789 1 96.69 184 ALA B CA 1
ATOM 4227 C C . ALA B 1 184 ? 4.594 -33.531 -10.664 1 96.69 184 ALA B C 1
ATOM 4229 O O . ALA B 1 184 ? 5.559 -32.906 -10.195 1 96.69 184 ALA B O 1
ATOM 4230 N N . ARG B 1 185 ? 4.59 -33.906 -11.883 1 96.44 185 ARG B N 1
ATOM 4231 C CA . ARG B 1 185 ? 5.742 -33.719 -12.758 1 96.44 185 ARG B CA 1
ATOM 4232 C C . ARG B 1 185 ? 5.84 -32.25 -13.211 1 96.44 185 ARG B C 1
ATOM 4234 O O . ARG B 1 185 ? 6.902 -31.812 -13.633 1 96.44 185 ARG B O 1
ATOM 4241 N N . ALA B 1 186 ? 4.742 -31.516 -13.172 1 96.12 186 ALA B N 1
ATOM 4242 C CA . ALA B 1 186 ? 4.707 -30.125 -13.641 1 96.12 186 ALA B CA 1
ATOM 4243 C C . ALA B 1 186 ? 4.996 -29.156 -12.5 1 96.12 186 ALA B C 1
ATOM 4245 O O . ALA B 1 186 ? 4.477 -29.328 -11.391 1 96.12 186 ALA B O 1
ATOM 4246 N N . THR B 1 187 ? 5.836 -28.203 -12.734 1 95.81 187 THR B N 1
ATOM 4247 C CA . THR B 1 187 ? 6.168 -27.141 -11.789 1 95.81 187 THR B CA 1
ATOM 4248 C C . THR B 1 187 ? 6.176 -25.781 -12.492 1 95.81 187 THR B C 1
ATOM 4250 O O . THR B 1 187 ? 6.617 -25.672 -13.633 1 95.81 187 THR B O 1
ATOM 4253 N N . THR B 1 188 ? 5.652 -24.781 -11.875 1 96.62 188 THR B N 1
ATOM 4254 C CA . THR B 1 188 ? 5.703 -23.422 -12.391 1 96.62 188 THR B CA 1
ATOM 4255 C C . THR B 1 188 ? 6.816 -22.625 -11.703 1 96.62 188 THR B C 1
ATOM 4257 O O . THR B 1 188 ? 6.871 -22.562 -10.477 1 96.62 188 THR B O 1
ATOM 4260 N N . ALA B 1 189 ? 7.656 -22.047 -12.484 1 97.38 189 ALA B N 1
ATOM 4261 C CA . ALA B 1 189 ? 8.805 -21.297 -11.984 1 97.38 189 ALA B CA 1
ATOM 4262 C C . ALA B 1 189 ? 8.352 -20.031 -11.258 1 97.38 189 ALA B C 1
ATOM 4264 O O . ALA B 1 189 ? 7.227 -19.578 -11.438 1 97.38 189 ALA B O 1
ATOM 4265 N N . LEU B 1 190 ? 9.281 -19.531 -10.43 1 98.38 190 LEU B N 1
ATOM 4266 C CA . LEU B 1 190 ? 9.023 -18.312 -9.664 1 98.38 190 LEU B CA 1
ATOM 4267 C C . LEU B 1 190 ? 8.68 -17.156 -10.586 1 98.38 190 LEU B C 1
ATOM 4269 O O . LEU B 1 190 ? 9.414 -16.875 -11.539 1 98.38 190 LEU B O 1
ATOM 4273 N N . HIS B 1 191 ? 7.543 -16.516 -10.359 1 98.06 191 HIS B N 1
ATOM 4274 C CA . HIS B 1 191 ? 7.082 -15.359 -11.133 1 98.06 191 HIS B CA 1
ATOM 4275 C C . HIS B 1 191 ? 6.062 -14.539 -10.344 1 98.06 191 HIS B C 1
ATOM 4277 O O . HIS B 1 191 ? 5.707 -14.898 -9.227 1 98.06 191 HIS B O 1
ATOM 4283 N N . LYS B 1 192 ? 5.699 -13.406 -10.844 1 97.56 192 LYS B N 1
ATOM 4284 C CA . LYS B 1 192 ? 4.668 -12.57 -10.234 1 97.56 192 LYS B CA 1
ATOM 4285 C C . LYS B 1 192 ? 3.623 -12.141 -11.258 1 97.56 192 LYS B C 1
ATOM 4287 O O . LYS B 1 192 ? 3.885 -12.164 -12.461 1 97.56 192 LYS B O 1
ATOM 4292 N N . ASP B 1 193 ? 2.455 -11.875 -10.773 1 96 193 ASP B N 1
ATOM 4293 C CA . ASP B 1 193 ? 1.362 -11.398 -11.617 1 96 193 ASP B CA 1
ATOM 4294 C C . ASP B 1 193 ? 0.795 -10.078 -11.094 1 96 193 ASP B C 1
ATOM 4296 O O . ASP B 1 193 ? 0.999 -9.734 -9.93 1 96 193 ASP B O 1
ATOM 4300 N N . ASN B 1 194 ? 0.074 -9.367 -11.977 1 96.62 194 ASN B N 1
ATOM 4301 C CA . ASN B 1 194 ? -0.577 -8.109 -11.617 1 96.62 194 ASN B CA 1
ATOM 4302 C C . ASN B 1 194 ? -2.076 -8.297 -11.398 1 96.62 194 ASN B C 1
ATOM 4304 O O . ASN B 1 194 ? -2.887 -7.551 -11.945 1 96.62 194 ASN B O 1
ATOM 4308 N N . TYR B 1 195 ? -2.432 -9.352 -10.609 1 98.19 195 TYR B N 1
ATOM 4309 C CA . TYR B 1 195 ? -3.822 -9.664 -10.297 1 98.19 195 TYR B CA 1
ATOM 4310 C C . TYR B 1 195 ? -4 -9.938 -8.812 1 98.19 195 TYR B C 1
ATOM 4312 O O . TYR B 1 195 ? -3.086 -10.438 -8.148 1 98.19 195 TYR B O 1
ATOM 4320 N N . GLU B 1 196 ? -5.152 -9.516 -8.344 1 98.81 196 GLU B N 1
ATOM 4321 C CA . GLU B 1 196 ? -5.645 -10.133 -7.117 1 98.81 196 GLU B CA 1
ATOM 4322 C C . GLU B 1 196 ? -6.18 -11.539 -7.379 1 98.81 196 GLU B C 1
ATOM 4324 O O . GLU B 1 196 ? -7.262 -11.695 -7.953 1 98.81 196 GLU B O 1
ATOM 4329 N N . ASN B 1 197 ? -5.387 -12.539 -6.969 1 98.88 197 ASN B N 1
ATOM 4330 C CA . ASN B 1 197 ? -5.637 -13.922 -7.375 1 98.88 197 ASN B CA 1
ATOM 4331 C C . ASN B 1 197 ? -6.289 -14.719 -6.25 1 98.88 197 ASN B C 1
ATOM 4333 O O . ASN B 1 197 ? -5.75 -14.805 -5.145 1 98.88 197 ASN B O 1
ATOM 4337 N N . LEU B 1 198 ? -7.453 -15.258 -6.496 1 98.94 198 LEU B N 1
ATOM 4338 C CA . LEU B 1 198 ? -8.086 -16.234 -5.617 1 98.94 198 LEU B CA 1
ATOM 4339 C C . LEU B 1 198 ? -8.016 -17.625 -6.219 1 98.94 198 LEU B C 1
ATOM 4341 O O . LEU B 1 198 ? -8.742 -17.938 -7.164 1 98.94 198 LEU B O 1
ATOM 4345 N N . TYR B 1 199 ? -7.172 -18.391 -5.633 1 98.88 199 TYR B N 1
ATOM 4346 C CA . TYR B 1 199 ? -6.824 -19.719 -6.148 1 98.88 199 TYR B CA 1
ATOM 4347 C C . TYR B 1 199 ? -7.492 -20.812 -5.332 1 98.88 199 TYR B C 1
ATOM 4349 O O . TYR B 1 199 ? -7.336 -20.875 -4.113 1 98.88 199 TYR B O 1
ATOM 4357 N N . VAL B 1 200 ? -8.203 -21.75 -5.98 1 98.94 200 VAL B N 1
ATOM 4358 C CA . VAL B 1 200 ? -8.961 -22.781 -5.273 1 98.94 200 VAL B CA 1
ATOM 4359 C C . VAL B 1 200 ? -8.5 -24.156 -5.707 1 98.94 200 VAL B C 1
ATOM 4361 O O . VAL B 1 200 ? -8.523 -24.484 -6.895 1 98.94 200 VAL B O 1
ATOM 4364 N N . GLN B 1 201 ? -8.133 -24.922 -4.738 1 98.88 201 GLN B N 1
ATOM 4365 C CA . GLN B 1 201 ? -7.711 -26.297 -4.984 1 98.88 201 GLN B CA 1
ATOM 4366 C C . GLN B 1 201 ? -8.898 -27.25 -4.93 1 98.88 201 GLN B C 1
ATOM 4368 O O . GLN B 1 201 ? -9.602 -27.328 -3.918 1 98.88 201 GLN B O 1
ATOM 4373 N N . LEU B 1 202 ? -9.141 -28.062 -5.988 1 98.75 202 LEU B N 1
ATOM 4374 C CA . LEU B 1 202 ? -10.297 -28.953 -6.016 1 98.75 202 LEU B CA 1
ATOM 4375 C C . LEU B 1 202 ? -9.867 -30.406 -5.891 1 98.75 202 LEU B C 1
ATOM 4377 O O . LEU B 1 202 ? -10.531 -31.203 -5.219 1 98.75 202 LEU B O 1
ATOM 4381 N N . ARG B 1 203 ? -8.82 -30.844 -6.629 1 98.69 203 ARG B N 1
ATOM 4382 C CA . ARG B 1 203 ? -8.242 -32.188 -6.551 1 98.69 203 ARG B CA 1
ATOM 4383 C C . ARG B 1 203 ? -6.723 -32.125 -6.398 1 98.69 203 ARG B C 1
ATOM 4385 O O . ARG B 1 203 ? -6.078 -31.219 -6.945 1 98.69 203 ARG B O 1
ATOM 4392 N N . GLY B 1 204 ? -6.184 -33.125 -5.719 1 98.62 204 GLY B N 1
ATOM 4393 C CA . GLY B 1 204 ? -4.75 -33.062 -5.477 1 98.62 204 GLY B CA 1
ATOM 4394 C C . GLY B 1 204 ? -4.324 -31.859 -4.648 1 98.62 204 GLY B C 1
ATOM 4395 O O . GLY B 1 204 ? -5.156 -31.234 -3.998 1 98.62 204 GLY B O 1
ATOM 4396 N N . ARG B 1 205 ? -3.045 -31.625 -4.648 1 98.81 205 ARG B N 1
ATOM 4397 C CA . ARG B 1 205 ? -2.502 -30.578 -3.791 1 98.81 205 ARG B CA 1
ATOM 4398 C C . ARG B 1 205 ? -1.505 -29.719 -4.551 1 98.81 205 ARG B C 1
ATOM 4400 O O . ARG B 1 205 ? -0.812 -30.188 -5.449 1 98.81 205 ARG B O 1
ATOM 4407 N N . LYS B 1 206 ? -1.445 -28.469 -4.219 1 98.75 206 LYS B N 1
ATOM 4408 C CA . LYS B 1 206 ? -0.426 -27.531 -4.703 1 98.75 206 LYS B CA 1
ATOM 4409 C C . LYS B 1 206 ? 0.364 -26.938 -3.547 1 98.75 206 LYS B C 1
ATOM 4411 O O . LYS B 1 206 ? -0.202 -26.625 -2.496 1 98.75 206 LYS B O 1
ATOM 4416 N N . ARG B 1 207 ? 1.622 -26.891 -3.725 1 98.75 207 ARG B N 1
ATOM 4417 C CA . ARG B 1 207 ? 2.535 -26.219 -2.801 1 98.75 207 ARG B CA 1
ATOM 4418 C C . ARG B 1 207 ? 3.021 -24.891 -3.375 1 98.75 207 ARG B C 1
ATOM 4420 O O . ARG B 1 207 ? 3.551 -24.844 -4.488 1 98.75 207 ARG B O 1
ATOM 4427 N N . PHE B 1 208 ? 2.844 -23.828 -2.629 1 98.81 208 PHE B N 1
ATOM 4428 C CA . PHE B 1 208 ? 3.277 -22.5 -3.031 1 98.81 208 PHE B CA 1
ATOM 4429 C C . PHE B 1 208 ? 4.441 -22.016 -2.17 1 98.81 208 PHE B C 1
ATOM 4431 O O . PHE B 1 208 ? 4.453 -22.234 -0.957 1 98.81 208 PHE B O 1
ATOM 4438 N N . ALA B 1 209 ? 5.414 -21.469 -2.777 1 98.69 209 ALA B N 1
ATOM 4439 C CA . ALA B 1 209 ? 6.379 -20.578 -2.131 1 98.69 209 ALA B CA 1
ATOM 4440 C C . ALA B 1 209 ? 6.137 -19.125 -2.518 1 98.69 209 ALA B C 1
ATOM 4442 O O . ALA B 1 209 ? 6.289 -18.75 -3.684 1 98.69 209 ALA B O 1
ATOM 4443 N N . LEU B 1 210 ? 5.781 -18.344 -1.56 1 98.81 210 LEU B N 1
ATOM 4444 C CA . LEU B 1 210 ? 5.348 -16.969 -1.804 1 98.81 210 LEU B CA 1
ATOM 4445 C C . LEU B 1 210 ? 6.379 -15.969 -1.282 1 98.81 210 LEU B C 1
ATOM 4447 O O . LEU B 1 210 ? 6.949 -16.172 -0.208 1 98.81 210 LEU B O 1
ATOM 4451 N N . LEU B 1 211 ? 6.68 -14.961 -2.025 1 98.62 211 LEU B N 1
ATOM 4452 C CA . LEU B 1 211 ? 7.543 -13.859 -1.627 1 98.62 211 LEU B CA 1
ATOM 4453 C C . LEU B 1 211 ? 6.867 -12.516 -1.893 1 98.62 211 LEU B C 1
ATOM 4455 O O . LEU B 1 211 ? 6.289 -12.305 -2.963 1 98.62 211 LEU B O 1
ATOM 4459 N N . PRO B 1 212 ? 6.918 -11.594 -0.985 1 98 212 PRO B N 1
ATOM 4460 C CA . PRO B 1 212 ? 6.32 -10.273 -1.201 1 98 212 PRO B CA 1
ATOM 4461 C C . PRO B 1 212 ? 7.078 -9.445 -2.238 1 98 212 PRO B C 1
ATOM 4463 O O . PRO B 1 212 ? 8.211 -9.781 -2.59 1 98 212 PRO B O 1
ATOM 4466 N N . PRO B 1 213 ? 6.508 -8.367 -2.695 1 95.69 213 PRO B N 1
ATOM 4467 C CA . PRO B 1 213 ? 7.078 -7.59 -3.801 1 95.69 213 PRO B CA 1
ATOM 4468 C C . PRO B 1 213 ? 8.438 -6.98 -3.457 1 95.69 213 PRO B C 1
ATOM 4470 O O . PRO B 1 213 ? 9.258 -6.762 -4.348 1 95.69 213 PRO B O 1
ATOM 4473 N N . HIS B 1 214 ? 8.664 -6.762 -2.201 1 94.69 214 HIS B N 1
ATOM 4474 C CA . HIS B 1 214 ? 9.93 -6.145 -1.812 1 94.69 214 HIS B CA 1
ATOM 4475 C C . HIS B 1 214 ? 11.102 -7.09 -2.061 1 94.69 214 HIS B C 1
ATOM 4477 O O . HIS B 1 214 ? 12.258 -6.672 -2.014 1 94.69 214 HIS B O 1
ATOM 4483 N N . CYS B 1 215 ? 10.859 -8.328 -2.451 1 97.69 215 CYS B N 1
ATOM 4484 C CA . CYS B 1 215 ? 11.891 -9.328 -2.645 1 97.69 215 CYS B CA 1
ATOM 4485 C C . CYS B 1 215 ? 12.422 -9.305 -4.074 1 97.69 215 CYS B C 1
ATOM 4487 O O . CYS B 1 215 ? 13.172 -10.195 -4.477 1 97.69 215 CYS B O 1
ATOM 4489 N N . HIS B 1 216 ? 12.078 -8.32 -4.855 1 97.44 216 HIS B N 1
ATOM 4490 C CA . HIS B 1 216 ? 12.602 -8.18 -6.211 1 97.44 216 HIS B CA 1
ATOM 4491 C C . HIS B 1 216 ? 14.117 -8.344 -6.238 1 97.44 216 HIS B C 1
ATOM 4493 O O . HIS B 1 216 ? 14.656 -9.016 -7.117 1 97.44 216 HIS B O 1
ATOM 4499 N N . PRO B 1 217 ? 14.828 -7.816 -5.254 1 98.06 217 PRO B N 1
ATOM 4500 C CA . PRO B 1 217 ? 16.281 -7.941 -5.277 1 98.06 217 PRO B CA 1
ATOM 4501 C C . PRO B 1 217 ? 16.766 -9.375 -5.027 1 98.06 217 PRO B C 1
ATOM 4503 O O . PRO B 1 217 ? 17.922 -9.688 -5.273 1 98.06 217 PRO B O 1
ATOM 4506 N N . CYS B 1 218 ? 15.883 -10.203 -4.586 1 98.56 218 CYS B N 1
ATOM 4507 C CA . CYS B 1 218 ? 16.281 -11.539 -4.16 1 98.56 218 CYS B CA 1
ATOM 4508 C C . CYS B 1 218 ? 16.172 -12.531 -5.316 1 98.56 218 CYS B C 1
ATOM 4510 O O . CYS B 1 218 ? 16.781 -13.602 -5.277 1 98.56 218 CYS B O 1
ATOM 4512 N N . VAL B 1 219 ? 15.445 -12.195 -6.379 1 98.44 219 VAL B N 1
ATOM 4513 C CA . VAL B 1 219 ? 14.945 -13.258 -7.234 1 98.44 219 VAL B CA 1
ATOM 4514 C C . VAL B 1 219 ? 15.836 -13.391 -8.469 1 98.44 219 VAL B C 1
ATOM 4516 O O . VAL B 1 219 ? 15.609 -14.258 -9.32 1 98.44 219 VAL B O 1
ATOM 4519 N N . ASN B 1 220 ? 16.828 -12.508 -8.602 1 97.62 220 ASN B N 1
ATOM 4520 C CA . ASN B 1 220 ? 17.797 -12.547 -9.703 1 97.62 220 ASN B CA 1
ATOM 4521 C C . ASN B 1 220 ? 17.094 -12.5 -11.062 1 97.62 220 ASN B C 1
ATOM 4523 O O . ASN B 1 220 ? 17.328 -13.375 -11.898 1 97.62 220 ASN B O 1
ATOM 4527 N N . GLU B 1 221 ? 16.281 -11.484 -11.242 1 97.25 221 GLU B N 1
ATOM 4528 C CA . GLU B 1 221 ? 15.648 -11.25 -12.531 1 97.25 221 GLU B CA 1
ATOM 4529 C C . GLU B 1 221 ? 16.688 -10.961 -13.617 1 97.25 221 GLU B C 1
ATOM 4531 O O . GLU B 1 221 ? 17.578 -10.148 -13.422 1 97.25 221 GLU B O 1
ATOM 4536 N N . ARG B 1 222 ? 16.562 -11.633 -14.742 1 94.31 222 ARG B N 1
ATOM 4537 C CA . ARG B 1 222 ? 17.453 -11.477 -15.883 1 94.31 222 ARG B CA 1
ATOM 4538 C C . ARG B 1 222 ? 16.672 -11.5 -17.203 1 94.31 222 ARG B C 1
ATOM 4540 O O . ARG B 1 222 ? 15.641 -12.148 -17.297 1 94.31 222 ARG B O 1
ATOM 4547 N N . PRO B 1 223 ? 17.188 -10.703 -18.109 1 93.56 223 PRO B N 1
ATOM 4548 C CA . PRO B 1 223 ? 16.609 -10.883 -19.453 1 93.56 223 PRO B CA 1
ATOM 4549 C C . PRO B 1 223 ? 16.938 -12.234 -20.062 1 93.56 223 PRO B C 1
ATOM 4551 O O . PRO B 1 223 ? 18.109 -12.586 -20.188 1 93.56 223 PRO B O 1
ATOM 4554 N N . LEU B 1 224 ? 15.953 -12.984 -20.438 1 94.69 224 LEU B N 1
ATOM 4555 C CA . LEU B 1 224 ? 16.156 -14.305 -21.031 1 94.69 224 LEU B CA 1
ATOM 4556 C C . LEU B 1 224 ? 15.594 -14.359 -22.453 1 94.69 224 LEU B C 1
ATOM 4558 O O . LEU B 1 224 ? 14.492 -13.867 -22.703 1 94.69 224 LEU B O 1
ATOM 4562 N N . ARG B 1 225 ? 16.391 -14.969 -23.312 1 92.94 225 ARG B N 1
ATOM 4563 C CA . ARG B 1 225 ? 15.875 -15.242 -24.641 1 92.94 225 ARG B CA 1
ATOM 4564 C C . ARG B 1 225 ? 14.836 -16.359 -24.609 1 92.94 225 ARG B C 1
ATOM 4566 O O . ARG B 1 225 ? 15.039 -17.375 -23.953 1 92.94 225 ARG B O 1
ATOM 4573 N N . SER B 1 226 ? 13.797 -16.125 -25.312 1 94.81 226 SER B N 1
ATOM 4574 C CA . SER B 1 226 ? 12.75 -17.141 -25.328 1 94.81 226 SER B CA 1
ATOM 4575 C C . SER B 1 226 ? 13.133 -18.312 -26.234 1 94.81 226 SER B C 1
ATOM 4577 O O . SER B 1 226 ? 13.797 -18.125 -27.266 1 94.81 226 SER B O 1
ATOM 4579 N N . ALA B 1 227 ? 12.805 -19.453 -25.859 1 95.44 227 ALA B N 1
ATOM 4580 C CA . ALA B 1 227 ? 12.945 -20.688 -26.625 1 95.44 227 ALA B CA 1
ATOM 4581 C C . ALA B 1 227 ? 11.695 -21.562 -26.5 1 95.44 227 ALA B C 1
ATOM 4583 O O . ALA B 1 227 ? 11.008 -21.516 -25.469 1 95.44 227 ALA B O 1
ATOM 4584 N N . THR B 1 228 ? 11.406 -22.266 -27.516 1 95.62 228 THR B N 1
ATOM 4585 C CA . THR B 1 228 ? 10.188 -23.062 -27.516 1 95.62 228 THR B CA 1
ATOM 4586 C C . THR B 1 228 ? 10.508 -24.531 -27.797 1 95.62 228 THR B C 1
ATOM 4588 O O . THR B 1 228 ? 11.312 -24.844 -28.672 1 95.62 228 THR B O 1
ATOM 4591 N N . TYR B 1 229 ? 9.961 -25.438 -27 1 95.69 229 TYR B N 1
ATOM 4592 C CA . TYR B 1 229 ? 10.047 -26.859 -27.297 1 95.69 229 TYR B CA 1
ATOM 4593 C C . TYR B 1 229 ? 9.258 -27.203 -28.562 1 95.69 229 TYR B C 1
ATOM 4595 O O . TYR B 1 229 ? 8.102 -26.797 -28.703 1 95.69 229 TYR B O 1
ATOM 4603 N N . ARG B 1 230 ? 9.883 -27.906 -29.422 1 93.94 230 ARG B N 1
ATOM 4604 C CA . ARG B 1 230 ? 9.266 -28.359 -30.672 1 93.94 230 ARG B CA 1
ATOM 4605 C C . ARG B 1 230 ? 9.523 -29.859 -30.891 1 93.94 230 ARG B C 1
ATOM 4607 O O . ARG B 1 230 ? 10.586 -30.359 -30.531 1 93.94 230 ARG B O 1
ATOM 4614 N N . ARG B 1 231 ? 8.492 -30.469 -31.438 1 91.38 231 ARG B N 1
ATOM 4615 C CA . ARG B 1 231 ? 8.672 -31.875 -31.766 1 91.38 231 ARG B CA 1
ATOM 4616 C C . ARG B 1 231 ? 9.555 -32.062 -33 1 91.38 231 ARG B C 1
ATOM 4618 O O . ARG B 1 231 ? 9.336 -31.406 -34 1 91.38 231 ARG B O 1
ATOM 4625 N N . ARG B 1 232 ? 10.469 -32.781 -32.875 1 84.44 232 ARG B N 1
ATOM 4626 C CA . ARG B 1 232 ? 11.344 -33.062 -34 1 84.44 232 ARG B CA 1
ATOM 4627 C C . ARG B 1 232 ? 10.586 -33.812 -35.094 1 84.44 232 ARG B C 1
ATOM 4629 O O . ARG B 1 232 ? 9.914 -34.812 -34.844 1 84.44 232 ARG B O 1
ATOM 4636 N N . CYS B 1 233 ? 10.109 -33 -36.281 1 70.81 233 CYS B N 1
ATOM 4637 C CA . CYS B 1 233 ? 9.406 -33.562 -37.438 1 70.81 233 CYS B CA 1
ATOM 4638 C C . CYS B 1 233 ? 10.328 -34.469 -38.25 1 70.81 233 CYS B C 1
ATOM 4640 O O . CYS B 1 233 ? 11.547 -34.281 -38.25 1 70.81 233 CYS B O 1
ATOM 4642 N N . ALA B 1 234 ? 9.742 -35.656 -38.75 1 53.12 234 ALA B N 1
ATOM 4643 C CA . ALA B 1 234 ? 10.367 -36.531 -39.75 1 53.12 234 ALA B CA 1
ATOM 4644 C C . ALA B 1 234 ? 10.812 -35.75 -40.969 1 53.12 234 ALA B C 1
ATOM 4646 O O . ALA B 1 234 ? 9.984 -35.281 -41.75 1 53.12 234 ALA B O 1
ATOM 4647 N N . GLY B 1 235 ? 11.5 -34.719 -41.062 1 47.69 235 GLY B N 1
ATOM 4648 C CA . GLY B 1 235 ? 11.953 -34.312 -42.375 1 47.69 235 GLY B CA 1
ATOM 4649 C C . GLY B 1 235 ? 12.289 -35.5 -43.281 1 47.69 235 GLY B C 1
ATOM 4650 O O . GLY B 1 235 ? 12.445 -36.625 -42.812 1 47.69 235 GLY B O 1
ATOM 4651 N N . GLY B 1 236 ? 11.93 -35.375 -44.688 1 45.09 236 GLY B N 1
ATOM 4652 C CA . GLY B 1 236 ? 12.125 -36.312 -45.781 1 45.09 236 GLY B CA 1
ATOM 4653 C C . GLY B 1 236 ? 13.469 -37.031 -45.719 1 45.09 236 GLY B C 1
ATOM 4654 O O . GLY B 1 236 ? 13.766 -37.844 -46.562 1 45.09 236 GLY B O 1
ATOM 4655 N N . GLY B 1 237 ? 14.648 -36.25 -45.594 1 44.06 237 GLY B N 1
ATOM 4656 C CA . GLY B 1 237 ? 15.828 -37 -45.969 1 44.06 237 GLY B CA 1
ATOM 4657 C C . GLY B 1 237 ? 16.031 -38.219 -45.062 1 44.06 237 GLY B C 1
ATOM 4658 O O . GLY B 1 237 ? 15.32 -38.406 -44.094 1 44.06 237 GLY B O 1
ATOM 4659 N N . ALA B 1 238 ? 16.891 -39.219 -45.469 1 43.44 238 ALA B N 1
ATOM 4660 C CA . ALA B 1 238 ? 17.297 -40.531 -45 1 43.44 238 ALA B CA 1
ATOM 4661 C C . ALA B 1 238 ? 17.531 -40.5 -43.469 1 43.44 238 ALA B C 1
ATOM 4663 O O . ALA B 1 238 ? 17.969 -41.5 -42.906 1 43.44 238 ALA B O 1
ATOM 4664 N N . ASP B 1 239 ? 17.797 -39.312 -42.875 1 42.16 239 ASP B N 1
ATOM 4665 C CA . ASP B 1 239 ? 18.312 -39.469 -41.531 1 42.16 239 ASP B CA 1
ATOM 4666 C C . ASP B 1 239 ? 17.188 -39.875 -40.562 1 42.16 239 ASP B C 1
ATOM 4668 O O . ASP B 1 239 ? 16.125 -39.25 -40.562 1 42.16 239 ASP B O 1
ATOM 4672 N N . ALA B 1 240 ? 17 -41.031 -40.031 1 46.88 240 ALA B N 1
ATOM 4673 C CA . ALA B 1 240 ? 16.328 -42.031 -39.188 1 46.88 240 ALA B CA 1
ATOM 4674 C C . ALA B 1 240 ? 15.844 -41.406 -37.875 1 46.88 240 ALA B C 1
ATOM 4676 O O . ALA B 1 240 ? 15.188 -42.062 -37.094 1 46.88 240 ALA B O 1
ATOM 4677 N N . ASP B 1 241 ? 16.297 -40.156 -37.406 1 49.97 241 ASP B N 1
ATOM 4678 C CA . ASP B 1 241 ? 16.125 -39.938 -35.969 1 49.97 241 ASP B CA 1
ATOM 4679 C C . ASP B 1 241 ? 14.781 -39.281 -35.688 1 49.97 241 ASP B C 1
ATOM 4681 O O . ASP B 1 241 ? 14.664 -38.531 -34.719 1 49.97 241 ASP B O 1
ATOM 4685 N N . ASN B 1 242 ? 13.734 -39.25 -36.5 1 59.16 242 ASN B N 1
ATOM 4686 C CA . ASN B 1 242 ? 12.445 -38.719 -36.062 1 59.16 242 ASN B CA 1
ATOM 4687 C C . ASN B 1 242 ? 11.828 -39.531 -34.938 1 59.16 242 ASN B C 1
ATOM 4689 O O . ASN B 1 242 ? 11.047 -40.438 -35.188 1 59.16 242 ASN B O 1
ATOM 4693 N N . ASP B 1 243 ? 12.25 -39.375 -33.844 1 70.44 243 ASP B N 1
ATOM 4694 C CA . ASP B 1 243 ? 11.766 -40.188 -32.75 1 70.44 243 ASP B CA 1
ATOM 4695 C C . ASP B 1 243 ? 10.703 -39.469 -31.938 1 70.44 243 ASP B C 1
ATOM 4697 O O . ASP B 1 243 ? 10.281 -39.938 -30.875 1 70.44 243 ASP B O 1
ATOM 4701 N N . GLY B 1 244 ? 10.195 -38.125 -32.562 1 80.81 244 GLY B N 1
ATOM 4702 C CA . GLY B 1 244 ? 9.125 -37.406 -31.859 1 80.81 244 GLY B CA 1
ATOM 4703 C C . GLY B 1 244 ? 9.578 -36.75 -30.562 1 80.81 244 GLY B C 1
ATOM 4704 O O . GLY B 1 244 ? 8.75 -36.25 -29.797 1 80.81 244 GLY B O 1
ATOM 4705 N N . THR B 1 245 ? 10.844 -36.688 -30.438 1 87.62 245 THR B N 1
ATOM 4706 C CA . THR B 1 245 ? 11.383 -36.156 -29.188 1 87.62 245 THR B CA 1
ATOM 4707 C C . THR B 1 245 ? 11.297 -34.625 -29.172 1 87.62 245 THR B C 1
ATOM 4709 O O . THR B 1 245 ? 11.375 -33.969 -30.234 1 87.62 245 THR B O 1
ATOM 4712 N N . LEU B 1 246 ? 11.07 -34.031 -28.062 1 93.31 246 LEU B N 1
ATOM 4713 C CA .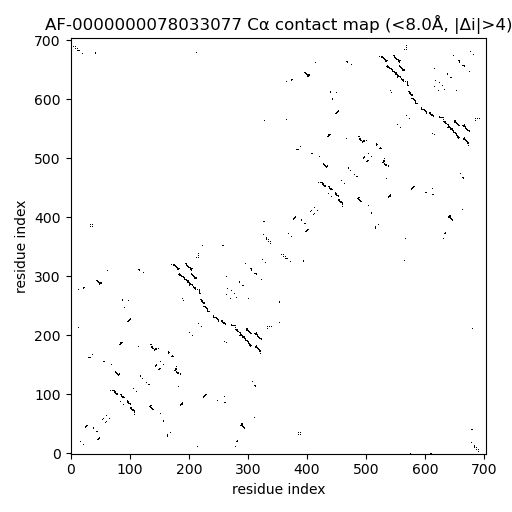 LEU B 1 246 ? 10.992 -32.594 -27.906 1 93.31 246 LEU B CA 1
ATOM 4714 C C . LEU B 1 246 ? 12.391 -31.984 -27.828 1 93.31 246 LEU B C 1
ATOM 4716 O O . LEU B 1 246 ? 13.25 -32.469 -27.094 1 93.31 246 LEU B O 1
ATOM 4720 N N . VAL B 1 247 ? 12.578 -30.922 -28.625 1 91.94 247 VAL B N 1
ATOM 4721 C CA . VAL B 1 247 ? 13.844 -30.188 -28.609 1 91.94 247 VAL B CA 1
ATOM 4722 C C . VAL B 1 247 ? 13.586 -28.703 -28.359 1 91.94 247 VAL B C 1
ATOM 4724 O O . VAL B 1 247 ? 12.656 -28.125 -28.922 1 91.94 247 VAL B O 1
ATOM 4727 N N . LEU B 1 248 ? 14.391 -28.156 -27.516 1 93.81 248 LEU B N 1
ATOM 4728 C CA . LEU B 1 248 ? 14.266 -26.734 -27.203 1 93.81 248 LEU B CA 1
ATOM 4729 C C . LEU B 1 248 ? 15.008 -25.891 -28.234 1 93.81 248 LEU B C 1
ATOM 4731 O O . LEU B 1 248 ? 16.219 -26.016 -28.391 1 93.81 248 LEU B O 1
ATOM 4735 N N . GLU B 1 249 ? 14.297 -25.047 -28.891 1 91.88 249 GLU B N 1
ATOM 4736 C CA . GLU B 1 249 ? 14.875 -24.203 -29.938 1 91.88 249 GLU B CA 1
ATOM 4737 C C . GLU B 1 249 ? 14.664 -22.734 -29.625 1 91.88 249 GLU B C 1
ATOM 4739 O O . GLU B 1 249 ? 13.555 -22.312 -29.312 1 91.88 249 GLU B O 1
ATOM 4744 N N . PRO B 1 250 ? 15.734 -22 -29.734 1 91.62 250 PRO B N 1
ATOM 4745 C CA . PRO B 1 250 ? 15.562 -20.562 -29.547 1 91.62 250 PRO B CA 1
ATOM 4746 C C . PRO B 1 250 ? 14.531 -19.938 -30.484 1 91.62 250 PRO B C 1
ATOM 4748 O O . PRO B 1 250 ? 14.453 -20.328 -31.656 1 91.62 250 PRO B O 1
ATOM 4751 N N . ASP B 1 251 ? 13.922 -19.031 -29.859 1 91.12 251 ASP B N 1
ATOM 4752 C CA . ASP B 1 251 ? 13 -18.297 -30.719 1 91.12 251 ASP B CA 1
ATOM 4753 C C . ASP B 1 251 ? 13.742 -17.281 -31.578 1 91.12 251 ASP B C 1
ATOM 4755 O O . ASP B 1 251 ? 14.797 -16.781 -31.188 1 91.12 251 ASP B O 1
ATOM 4759 N N . GLY B 1 252 ? 13.367 -17.031 -32.812 1 79.25 252 GLY B N 1
ATOM 4760 C CA . GLY B 1 252 ? 14.047 -16.25 -33.844 1 79.25 252 GLY B CA 1
ATOM 4761 C C . GLY B 1 252 ? 14.508 -14.898 -33.344 1 79.25 252 GLY B C 1
ATOM 4762 O O . GLY B 1 252 ? 14.094 -14.445 -32.281 1 79.25 252 GLY B O 1
ATOM 4763 N N . ASP B 1 253 ? 15.445 -14.242 -33.938 1 72.56 253 ASP B N 1
ATOM 4764 C CA . ASP B 1 253 ? 16.172 -13.023 -33.625 1 72.56 253 ASP B CA 1
ATOM 4765 C C . ASP B 1 253 ? 15.227 -11.852 -33.406 1 72.56 253 ASP B C 1
ATOM 4767 O O . ASP B 1 253 ? 15.539 -10.914 -32.688 1 72.56 253 ASP B O 1
ATOM 4771 N N . GLY B 1 254 ? 14.094 -11.922 -33.75 1 76.31 254 GLY B N 1
ATOM 4772 C CA . GLY B 1 254 ? 13.172 -10.805 -33.656 1 76.31 254 GLY B CA 1
ATOM 4773 C C . GLY B 1 254 ? 12.414 -10.781 -32.344 1 76.31 254 GLY B C 1
ATOM 4774 O O . GLY B 1 254 ? 11.68 -9.828 -32.062 1 76.31 254 GLY B O 1
ATOM 4775 N N . THR B 1 255 ? 12.82 -11.703 -31.531 1 79.06 255 THR B N 1
ATOM 4776 C CA . THR B 1 255 ? 12.078 -11.742 -30.281 1 79.06 255 THR B CA 1
ATOM 4777 C C . THR B 1 255 ? 12.852 -11.047 -29.172 1 79.06 255 THR B C 1
ATOM 4779 O O . THR B 1 255 ? 14.07 -11.211 -29.062 1 79.06 255 THR B O 1
ATOM 4782 N N . GLU B 1 256 ? 12.258 -10.203 -28.453 1 84.88 256 GLU B N 1
ATOM 4783 C CA . GLU B 1 256 ? 12.867 -9.484 -27.328 1 84.88 256 GLU B CA 1
ATOM 4784 C C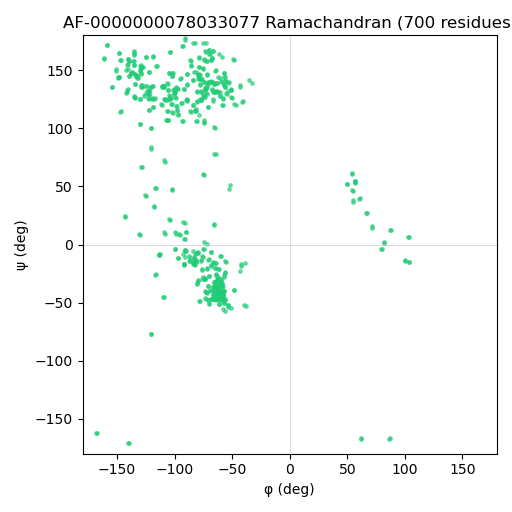 . GLU B 1 256 ? 13.031 -10.391 -26.109 1 84.88 256 GLU B C 1
ATOM 4786 O O . GLU B 1 256 ? 12.211 -11.281 -25.891 1 84.88 256 GLU B O 1
ATOM 4791 N N . ASP B 1 257 ? 14.164 -10.25 -25.438 1 91.38 257 ASP B N 1
ATOM 4792 C CA . ASP B 1 257 ? 14.375 -10.961 -24.188 1 91.38 257 ASP B CA 1
ATOM 4793 C C . ASP B 1 257 ? 13.281 -10.625 -23.172 1 91.38 257 ASP B C 1
ATOM 4795 O O . ASP B 1 257 ? 12.727 -9.516 -23.203 1 91.38 257 ASP B O 1
ATOM 4799 N N . VAL B 1 258 ? 12.953 -11.547 -22.359 1 92.19 258 VAL B N 1
ATOM 4800 C CA . VAL B 1 258 ? 11.898 -11.391 -21.359 1 92.19 258 VAL B CA 1
ATOM 4801 C C . VAL B 1 258 ? 12.516 -11.367 -19.953 1 92.19 258 VAL B C 1
ATOM 4803 O O . VAL B 1 258 ? 13.234 -12.297 -19.578 1 92.19 258 VAL B O 1
ATOM 4806 N N . PRO B 1 259 ? 12.297 -10.25 -19.234 1 94.56 259 PRO B N 1
ATOM 4807 C CA . PRO B 1 259 ? 12.75 -10.289 -17.828 1 94.56 259 PRO B CA 1
ATOM 4808 C C . PRO B 1 259 ? 12.07 -11.391 -17.016 1 94.56 259 PRO B C 1
ATOM 4810 O O . PRO B 1 259 ? 10.844 -11.516 -17.047 1 94.56 259 PRO B O 1
ATOM 4813 N N . PHE B 1 260 ? 12.883 -12.227 -16.344 1 96.69 260 PHE B N 1
ATOM 4814 C CA . PHE B 1 260 ? 12.328 -13.352 -15.602 1 96.69 260 PHE B CA 1
ATOM 4815 C C . PHE B 1 260 ? 13.188 -13.68 -14.391 1 96.69 260 PHE B C 1
ATOM 4817 O O . PHE B 1 260 ? 14.422 -13.594 -14.453 1 96.69 260 PHE B O 1
ATOM 4824 N N . ALA B 1 261 ? 12.539 -14.062 -13.305 1 97.69 261 ALA B N 1
ATOM 4825 C CA . ALA B 1 261 ? 13.258 -14.508 -12.109 1 97.69 261 ALA B CA 1
ATOM 4826 C C . ALA B 1 261 ? 14.031 -15.789 -12.391 1 97.69 261 ALA B C 1
ATOM 4828 O O . ALA B 1 261 ? 13.477 -16.766 -12.891 1 97.69 261 ALA B O 1
ATOM 4829 N N . THR B 1 262 ? 15.266 -15.828 -12.008 1 97.38 262 THR B N 1
ATOM 4830 C CA . THR B 1 262 ? 16.078 -17.016 -12.273 1 97.38 262 THR B CA 1
ATOM 4831 C C . THR B 1 262 ? 16.453 -17.719 -10.977 1 97.38 262 THR B C 1
ATOM 4833 O O . THR B 1 262 ? 16.969 -18.844 -11 1 97.38 262 THR B O 1
ATOM 4836 N N . TRP B 1 263 ? 16.172 -17.094 -9.867 1 97.75 263 TRP B N 1
ATOM 4837 C CA . TRP B 1 263 ? 16.391 -17.703 -8.562 1 97.75 263 TRP B CA 1
ATOM 4838 C C . TRP B 1 263 ? 15.211 -18.594 -8.172 1 97.75 263 TRP B C 1
ATOM 4840 O O . TRP B 1 263 ? 14.062 -18.281 -8.477 1 97.75 263 TRP B O 1
ATOM 4850 N N . ASP B 1 264 ? 15.547 -19.719 -7.539 1 97.12 264 ASP B N 1
ATOM 4851 C CA . ASP B 1 264 ? 14.562 -20.672 -7.043 1 97.12 264 ASP B CA 1
ATOM 4852 C C . ASP B 1 264 ? 14.656 -20.828 -5.527 1 97.12 264 ASP B C 1
ATOM 4854 O O . ASP B 1 264 ? 15.672 -21.297 -5.008 1 97.12 264 ASP B O 1
ATOM 4858 N N . PRO B 1 265 ? 13.586 -20.484 -4.832 1 97.38 265 PRO B N 1
ATOM 4859 C CA . PRO B 1 265 ? 13.633 -20.594 -3.371 1 97.38 265 PRO B CA 1
ATOM 4860 C C . PRO B 1 265 ? 13.859 -22.016 -2.881 1 97.38 265 PRO B C 1
ATOM 4862 O O . PRO B 1 265 ? 14.289 -22.219 -1.743 1 97.38 265 PRO B O 1
ATOM 4865 N N . ASP B 1 266 ? 13.594 -23.047 -3.648 1 95.88 266 ASP B N 1
ATOM 4866 C CA . ASP B 1 266 ? 13.812 -24.438 -3.264 1 95.88 266 ASP B CA 1
ATOM 4867 C C . ASP B 1 266 ? 15.273 -24.828 -3.471 1 95.88 266 ASP B C 1
ATOM 4869 O O . ASP B 1 266 ? 15.703 -25.891 -3.006 1 95.88 266 ASP B O 1
ATOM 4873 N N . ARG B 1 267 ? 16 -24.062 -4.188 1 96.19 267 ARG B N 1
ATOM 4874 C CA . ARG B 1 267 ? 17.438 -24.188 -4.391 1 96.19 267 ARG B CA 1
ATOM 4875 C C . ARG B 1 267 ? 18.156 -22.875 -4.113 1 96.19 267 ARG B C 1
ATOM 4877 O O . ARG B 1 267 ? 18.797 -22.312 -5.004 1 96.19 267 ARG B O 1
ATOM 4884 N N . PRO B 1 268 ? 18.125 -22.5 -2.914 1 96.44 268 PRO B N 1
ATOM 4885 C CA . PRO B 1 268 ? 18.469 -21.125 -2.559 1 96.44 268 PRO B CA 1
ATOM 4886 C C . PRO B 1 268 ? 19.922 -20.781 -2.859 1 96.44 268 PRO B C 1
ATOM 4888 O O . PRO B 1 268 ? 20.281 -19.609 -2.953 1 96.44 268 PRO B O 1
ATOM 4891 N N . ASP B 1 269 ? 20.781 -21.781 -3.088 1 96.25 269 ASP B N 1
ATOM 4892 C CA . ASP B 1 269 ? 22.188 -21.516 -3.307 1 96.25 269 ASP B CA 1
ATOM 4893 C C . ASP B 1 269 ? 22.5 -21.359 -4.793 1 96.25 269 ASP B C 1
ATOM 4895 O O . ASP B 1 269 ? 23.578 -20.891 -5.164 1 96.25 269 ASP B O 1
ATOM 4899 N N . GLU B 1 270 ? 21.516 -21.656 -5.617 1 95.5 270 GLU B N 1
ATOM 4900 C CA . GLU B 1 270 ? 21.703 -21.547 -7.062 1 95.5 270 GLU B CA 1
ATOM 4901 C C . GLU B 1 270 ? 21.125 -20.234 -7.59 1 95.5 270 GLU B C 1
ATOM 4903 O O . GLU B 1 270 ? 20.047 -19.828 -7.195 1 95.5 270 GLU B O 1
ATOM 4908 N N . ASN B 1 271 ? 21.938 -19.562 -8.453 1 95.62 271 ASN B N 1
ATOM 4909 C CA . ASN B 1 271 ? 21.516 -18.312 -9.078 1 95.62 271 ASN B CA 1
ATOM 4910 C C . ASN B 1 271 ? 21.094 -17.281 -8.039 1 95.62 271 ASN B C 1
ATOM 4912 O O . ASN B 1 271 ? 20.094 -16.594 -8.227 1 95.62 271 ASN B O 1
ATOM 4916 N N . ALA B 1 272 ? 21.781 -17.266 -6.941 1 97 272 ALA B N 1
ATOM 4917 C CA . ALA B 1 272 ? 21.453 -16.359 -5.848 1 97 272 ALA B CA 1
ATOM 4918 C C . ALA B 1 272 ? 22.031 -14.969 -6.09 1 97 272 ALA B C 1
ATOM 4920 O O . ALA B 1 272 ? 23.062 -14.828 -6.762 1 97 272 ALA B O 1
ATOM 4921 N N . THR B 1 273 ? 21.375 -13.969 -5.625 1 97.06 273 THR B N 1
ATOM 4922 C CA . THR B 1 273 ? 21.906 -12.617 -5.52 1 97.06 273 THR B CA 1
ATOM 4923 C C . THR B 1 273 ? 22.516 -12.383 -4.141 1 97.06 273 THR B C 1
ATOM 4925 O O . THR B 1 273 ? 22.391 -13.227 -3.252 1 97.06 273 THR B O 1
ATOM 4928 N N . PRO B 1 274 ? 23.188 -11.289 -3.971 1 96.25 274 PRO B N 1
ATOM 4929 C CA . PRO B 1 274 ? 23.672 -10.969 -2.627 1 96.25 274 PRO B CA 1
ATOM 4930 C C . PRO B 1 274 ? 22.531 -10.828 -1.609 1 96.25 274 PRO B C 1
ATOM 4932 O O . PRO B 1 274 ? 22.781 -10.789 -0.402 1 96.25 274 PRO B O 1
ATOM 4935 N N . TYR B 1 275 ? 21.266 -10.805 -2.1 1 97.94 275 TYR B N 1
ATOM 4936 C CA . TYR B 1 275 ? 20.141 -10.523 -1.204 1 97.94 275 TYR B CA 1
ATOM 4937 C C . TYR B 1 275 ? 19.25 -11.742 -1.049 1 97.94 275 TYR B C 1
ATOM 4939 O O . TYR B 1 275 ? 18.344 -11.758 -0.213 1 97.94 275 TYR B O 1
ATOM 4947 N N . SER B 1 276 ? 19.453 -12.805 -1.818 1 98.44 276 SER B N 1
ATOM 4948 C CA . SER B 1 276 ? 18.578 -13.977 -1.823 1 98.44 276 SER B CA 1
ATOM 4949 C C . SER B 1 276 ? 18.484 -14.609 -0.438 1 98.44 276 SER B C 1
ATOM 4951 O O . SER B 1 276 ? 17.438 -15.102 -0.04 1 98.44 276 SER B O 1
ATOM 4953 N N . HIS B 1 277 ? 19.531 -14.586 0.298 1 97.94 277 HIS B N 1
ATOM 4954 C CA . HIS B 1 277 ? 19.594 -15.219 1.611 1 97.94 277 HIS B CA 1
ATOM 4955 C C . HIS B 1 277 ? 18.703 -14.484 2.609 1 97.94 277 HIS B C 1
ATOM 4957 O O . HIS B 1 277 ? 18.375 -15.023 3.672 1 97.94 277 HIS B O 1
ATOM 4963 N N . LEU B 1 278 ? 18.297 -13.227 2.334 1 98.19 278 LEU B N 1
ATOM 4964 C CA . LEU B 1 278 ? 17.438 -12.445 3.223 1 98.19 278 LEU B CA 1
ATOM 4965 C C . LEU B 1 278 ? 15.969 -12.773 3.004 1 98.19 278 LEU B C 1
ATOM 4967 O O . LEU B 1 278 ? 15.117 -12.422 3.824 1 98.19 278 LEU B O 1
ATOM 4971 N N . ALA B 1 279 ? 15.648 -13.461 1.886 1 98.12 279 ALA B N 1
ATOM 4972 C CA . ALA B 1 279 ? 14.266 -13.82 1.588 1 98.12 279 ALA B CA 1
ATOM 4973 C C . ALA B 1 279 ? 13.727 -14.82 2.609 1 98.12 279 ALA B C 1
ATOM 4975 O O . ALA B 1 279 ? 14.453 -15.711 3.062 1 98.12 279 ALA B O 1
ATOM 4976 N N . ARG B 1 280 ? 12.492 -14.641 3.021 1 97.81 280 ARG B N 1
ATOM 4977 C CA . ARG B 1 280 ? 11.766 -15.562 3.885 1 97.81 280 ARG B CA 1
ATOM 4978 C C . ARG B 1 280 ? 10.5 -16.078 3.197 1 97.81 280 ARG B C 1
ATOM 4980 O O . ARG B 1 280 ? 9.406 -15.586 3.467 1 97.81 280 ARG B O 1
ATOM 4987 N N . PRO B 1 281 ? 10.633 -17.078 2.365 1 97.94 281 PRO B N 1
ATOM 4988 C CA . PRO B 1 281 ? 9.477 -17.578 1.619 1 97.94 281 PRO B CA 1
ATOM 4989 C C . PRO B 1 281 ? 8.367 -18.094 2.529 1 97.94 281 PRO B C 1
ATOM 4991 O O . PRO B 1 281 ? 8.641 -18.812 3.498 1 97.94 281 PRO B O 1
ATOM 4994 N N . MET B 1 282 ? 7.18 -17.688 2.289 1 98.06 282 MET B N 1
ATOM 4995 C CA . MET B 1 282 ? 5.992 -18.25 2.916 1 98.06 282 MET B CA 1
ATOM 4996 C C . MET B 1 282 ? 5.551 -19.516 2.191 1 98.06 282 MET B C 1
ATOM 4998 O O . MET B 1 282 ? 5.168 -19.469 1.021 1 98.06 282 MET B O 1
ATOM 5002 N N . ILE B 1 283 ? 5.598 -20.672 2.887 1 98.38 283 ILE B N 1
ATOM 5003 C CA . ILE B 1 283 ? 5.258 -21.938 2.266 1 98.38 283 ILE B CA 1
ATOM 5004 C C . ILE B 1 283 ? 3.832 -22.344 2.648 1 98.38 283 ILE B C 1
ATOM 5006 O O . ILE B 1 283 ? 3.475 -22.328 3.83 1 98.38 283 ILE B O 1
ATOM 5010 N N . VAL B 1 284 ? 3.029 -22.688 1.643 1 98.56 284 VAL B N 1
ATOM 5011 C CA . VAL B 1 284 ? 1.662 -23.125 1.924 1 98.56 284 VAL B CA 1
ATOM 5012 C C . VAL B 1 284 ? 1.283 -24.281 1.01 1 98.56 284 VAL B C 1
ATOM 5014 O O . VAL B 1 284 ? 1.63 -24.281 -0.174 1 98.56 284 VAL B O 1
ATOM 5017 N N . VAL B 1 285 ? 0.723 -25.281 1.547 1 98.81 285 VAL B N 1
ATOM 5018 C CA . VAL B 1 285 ? 0.141 -26.391 0.793 1 98.81 285 VAL B CA 1
ATOM 5019 C C . VAL B 1 285 ? -1.382 -26.281 0.795 1 98.81 285 VAL B C 1
ATOM 5021 O O . VAL B 1 285 ? -1.998 -26.141 1.854 1 98.81 285 VAL B O 1
ATOM 5024 N N . LEU B 1 286 ? -1.938 -26.281 -0.334 1 98.88 286 LEU B N 1
ATOM 5025 C CA . LEU B 1 286 ? -3.393 -26.25 -0.46 1 98.88 286 LEU B CA 1
ATOM 5026 C C . LEU B 1 286 ? -3.947 -27.672 -0.591 1 98.88 286 LEU B C 1
ATOM 5028 O O . LEU B 1 286 ? -3.566 -28.406 -1.502 1 98.88 286 LEU B O 1
ATOM 5032 N N . GLU B 1 287 ? -4.801 -27.984 0.319 1 98.62 287 GLU B N 1
ATOM 5033 C CA . GLU B 1 287 ? -5.57 -29.219 0.244 1 98.62 287 GLU B CA 1
ATOM 5034 C C . GLU B 1 287 ? -6.832 -29.047 -0.588 1 98.62 287 GLU B C 1
ATOM 5036 O O . GLU B 1 287 ? -7.301 -27.922 -0.777 1 98.62 287 GLU B O 1
ATOM 5041 N N . PRO B 1 288 ? -7.363 -30.219 -1.104 1 98.69 288 PRO B N 1
ATOM 5042 C CA . PRO B 1 288 ? -8.641 -30.062 -1.801 1 98.69 288 PRO B CA 1
ATOM 5043 C C . PRO B 1 288 ? -9.672 -29.297 -0.98 1 98.69 288 PRO B C 1
ATOM 5045 O O . PRO B 1 288 ? -9.875 -29.594 0.199 1 98.69 288 PRO B O 1
ATOM 5048 N N . GLY B 1 289 ? -10.234 -28.234 -1.585 1 98.69 289 GLY B N 1
ATOM 5049 C CA . GLY B 1 289 ? -11.242 -27.422 -0.917 1 98.69 289 GLY B CA 1
ATOM 5050 C C . GLY B 1 289 ? -10.711 -26.094 -0.402 1 98.69 289 GLY B C 1
ATOM 5051 O O . GLY B 1 289 ? -11.484 -25.203 -0.084 1 98.69 289 GLY B O 1
ATOM 5052 N N . ASP B 1 290 ? -9.398 -25.984 -0.344 1 98.88 290 ASP B N 1
ATOM 5053 C CA . ASP B 1 290 ? -8.789 -24.766 0.188 1 98.88 290 ASP B CA 1
ATOM 5054 C C . ASP B 1 290 ? -8.789 -23.641 -0.853 1 98.88 290 ASP B C 1
ATOM 5056 O O . ASP B 1 290 ? -8.789 -23.906 -2.057 1 98.88 290 ASP B O 1
ATOM 5060 N N . MET B 1 291 ? -8.805 -22.406 -0.385 1 98.94 291 MET B N 1
ATOM 5061 C CA . MET B 1 291 ? -8.695 -21.219 -1.222 1 98.94 291 MET B CA 1
ATOM 5062 C C . MET B 1 291 ? -7.555 -20.328 -0.755 1 98.94 291 MET B C 1
ATOM 5064 O O . MET B 1 291 ? -7.457 -20 0.43 1 98.94 291 MET B O 1
ATOM 5068 N N . LEU B 1 292 ? -6.703 -19.938 -1.66 1 98.94 292 LEU B N 1
ATOM 5069 C CA . LEU B 1 292 ? -5.586 -19.031 -1.402 1 98.94 292 LEU B CA 1
ATOM 5070 C C . LEU B 1 292 ? -5.844 -17.672 -2.014 1 98.94 292 LEU B C 1
ATOM 5072 O O . LEU B 1 292 ? -6.195 -17.562 -3.193 1 98.94 292 LEU B O 1
ATOM 5076 N N . TYR B 1 293 ? -5.793 -16.641 -1.226 1 98.94 293 TYR B N 1
ATOM 5077 C CA . TYR B 1 293 ? -5.645 -15.297 -1.77 1 98.94 293 TYR B CA 1
ATOM 5078 C C . TYR B 1 293 ? -4.172 -14.961 -1.98 1 98.94 293 TYR B C 1
ATOM 5080 O O . TYR B 1 293 ? -3.398 -14.906 -1.023 1 98.94 293 TYR B O 1
ATOM 5088 N N . LEU B 1 294 ? -3.779 -14.789 -3.166 1 98.88 294 LEU B N 1
ATOM 5089 C CA . LEU B 1 294 ? -2.445 -14.375 -3.584 1 98.88 294 LEU B CA 1
ATOM 5090 C C . LEU B 1 294 ? -2.461 -12.93 -4.086 1 98.88 294 LEU B C 1
ATOM 5092 O O . LEU B 1 294 ? -2.947 -12.664 -5.188 1 98.88 294 LEU B O 1
ATOM 5096 N N . PRO B 1 295 ? -1.918 -12.031 -3.326 1 98.69 295 PRO B N 1
ATOM 5097 C CA . PRO B 1 295 ? -2.025 -10.617 -3.695 1 98.69 295 PRO B CA 1
ATOM 5098 C C . PRO B 1 295 ? -1.228 -10.273 -4.953 1 98.69 295 PRO B C 1
ATOM 5100 O O . PRO B 1 295 ? -0.255 -10.953 -5.277 1 98.69 295 PRO B O 1
ATOM 5103 N N . ALA B 1 296 ? -1.624 -9.203 -5.547 1 98.38 296 ALA B N 1
ATOM 5104 C CA . ALA B 1 296 ? -0.928 -8.688 -6.723 1 98.38 296 ALA B CA 1
ATOM 5105 C C . ALA B 1 296 ? 0.548 -8.445 -6.422 1 98.38 296 ALA B C 1
ATOM 5107 O O . ALA B 1 296 ? 0.9 -7.988 -5.332 1 98.38 296 ALA B O 1
ATOM 5108 N N . MET B 1 297 ? 1.416 -8.844 -7.324 1 97.88 297 MET B N 1
ATOM 5109 C CA . MET B 1 297 ? 2.84 -8.523 -7.387 1 97.88 297 MET B CA 1
ATOM 5110 C C . MET B 1 297 ? 3.645 -9.422 -6.457 1 97.88 297 MET B C 1
ATOM 5112 O O . MET B 1 297 ? 4.863 -9.289 -6.355 1 97.88 297 MET B O 1
ATOM 5116 N N . TRP B 1 298 ? 3.014 -10.367 -5.746 1 98.75 298 TRP B N 1
ATOM 5117 C CA . TRP B 1 298 ? 3.768 -11.367 -4.992 1 98.75 298 TRP B CA 1
ATOM 5118 C C . TRP B 1 298 ? 4.418 -12.383 -5.93 1 98.75 298 TRP B C 1
ATOM 5120 O O . TRP B 1 298 ? 3.793 -12.836 -6.891 1 98.75 298 TRP B O 1
ATOM 5130 N N . TYR B 1 299 ? 5.617 -12.672 -5.695 1 98.75 299 TYR B N 1
ATOM 5131 C CA . TYR B 1 299 ? 6.25 -13.805 -6.371 1 98.75 299 TYR B CA 1
ATOM 5132 C C . TYR B 1 299 ? 5.719 -15.125 -5.84 1 98.75 299 TYR B C 1
ATOM 5134 O O . TYR B 1 299 ? 5.402 -15.242 -4.652 1 98.75 299 TYR B O 1
ATOM 5142 N N . HIS B 1 300 ? 5.664 -16.094 -6.758 1 98.81 300 HIS B N 1
ATOM 5143 C CA . HIS B 1 300 ? 5.238 -17.406 -6.293 1 98.81 300 HIS B CA 1
ATOM 5144 C C . HIS B 1 300 ? 5.789 -18.516 -7.191 1 98.81 300 HIS B C 1
ATOM 5146 O O . HIS B 1 300 ? 5.875 -18.344 -8.406 1 98.81 300 HIS B O 1
ATOM 5152 N N . LYS B 1 301 ? 6.25 -19.5 -6.598 1 98.62 301 LYS B N 1
ATOM 5153 C CA . LYS B 1 301 ? 6.57 -20.781 -7.211 1 98.62 301 LYS B CA 1
ATOM 5154 C C . LYS B 1 301 ? 5.543 -21.844 -6.832 1 98.62 301 LYS B C 1
ATOM 5156 O O . LYS B 1 301 ? 5.133 -21.938 -5.676 1 98.62 301 LYS B O 1
ATOM 5161 N N . VAL B 1 302 ? 5.16 -22.672 -7.828 1 98.56 302 VAL B N 1
ATOM 5162 C CA . VAL B 1 302 ? 4.07 -23.594 -7.566 1 98.56 302 VAL B CA 1
ATOM 5163 C C . VAL B 1 302 ? 4.48 -25 -7.996 1 98.56 302 VAL B C 1
ATOM 5165 O O . VAL B 1 302 ? 4.961 -25.203 -9.109 1 98.56 302 VAL B O 1
ATOM 5168 N N . SER B 1 303 ? 4.383 -25.875 -7.141 1 98.12 303 SER B N 1
ATOM 5169 C CA . SER B 1 303 ? 4.441 -27.312 -7.43 1 98.12 303 SER B CA 1
ATOM 5170 C C . SER B 1 303 ? 3.141 -28 -7.039 1 98.12 303 SER B C 1
ATOM 5172 O O . SER B 1 303 ? 2.297 -27.422 -6.359 1 98.12 303 SER B O 1
ATOM 5174 N N . GLN B 1 304 ? 2.918 -29.203 -7.582 1 98.31 304 GLN B N 1
ATOM 5175 C CA . GLN B 1 304 ? 1.672 -29.906 -7.312 1 98.31 304 GLN B CA 1
ATOM 5176 C C . GLN B 1 304 ? 1.914 -31.406 -7.152 1 98.31 304 GLN B C 1
ATOM 5178 O O . GLN B 1 304 ? 2.932 -31.938 -7.609 1 98.31 304 GLN B O 1
ATOM 5183 N N . PHE B 1 305 ? 0.965 -32.062 -6.383 1 98 305 PHE B N 1
ATOM 5184 C CA . PHE B 1 305 ? 1.179 -33.469 -6.137 1 98 305 PHE B CA 1
ATOM 5185 C C . PHE B 1 305 ? -0.115 -34.156 -5.695 1 98 305 PHE B C 1
ATOM 5187 O O . PHE B 1 305 ? -1.082 -33.469 -5.336 1 98 305 PHE B O 1
ATOM 5194 N N . CYS B 1 306 ? -0.073 -35.438 -5.867 1 97.81 306 CYS B N 1
ATOM 5195 C CA . CYS B 1 306 ? -1.126 -36.344 -5.383 1 97.81 306 CYS B CA 1
ATOM 5196 C C . CYS B 1 306 ? -0.591 -37.281 -4.324 1 97.81 306 CYS B C 1
ATOM 5198 O O . CYS B 1 306 ? 0.61 -37.562 -4.277 1 97.81 306 CYS B O 1
ATOM 5200 N N . ILE B 1 307 ? -1.489 -37.719 -3.48 1 96.75 307 ILE B N 1
ATOM 5201 C CA . ILE B 1 307 ? -1.198 -38.812 -2.582 1 96.75 307 ILE B CA 1
ATOM 5202 C C . ILE B 1 307 ? -1.88 -40.094 -3.092 1 96.75 307 ILE B C 1
ATOM 5204 O O . ILE B 1 307 ? -2.752 -40.031 -3.961 1 96.75 307 ILE B O 1
ATOM 5208 N N . PRO B 1 308 ? -1.496 -41.219 -2.572 1 94.31 308 PRO B N 1
ATOM 5209 C CA . PRO B 1 308 ? -1.998 -42.469 -3.105 1 94.31 308 PRO B CA 1
ATOM 5210 C C . PRO B 1 308 ? -3.523 -42.562 -3.094 1 94.31 308 PRO B C 1
ATOM 5212 O O . PRO B 1 308 ? -4.117 -43.188 -3.969 1 94.31 308 PRO B O 1
ATOM 5215 N N . GLU B 1 309 ? -4.172 -41.875 -2.172 1 94.38 309 GLU B N 1
ATOM 5216 C CA . GLU B 1 309 ? -5.621 -41.938 -2.018 1 94.38 309 GLU B CA 1
ATOM 5217 C C . GLU B 1 309 ? -6.332 -41.062 -3.051 1 94.38 309 GLU B C 1
ATOM 5219 O O . GLU B 1 309 ? -7.543 -41.188 -3.246 1 94.38 309 GLU B O 1
ATOM 5224 N N . ASP B 1 310 ? -5.555 -40.312 -3.777 1 96.5 310 ASP B N 1
ATOM 5225 C CA . ASP B 1 310 ? -6.145 -39.406 -4.754 1 96.5 310 ASP B CA 1
ATOM 5226 C C . ASP B 1 310 ? -6.449 -40.125 -6.062 1 96.5 310 ASP B C 1
ATOM 5228 O O . ASP B 1 310 ? -6.051 -41.281 -6.246 1 96.5 310 ASP B O 1
ATOM 5232 N N . GLU B 1 311 ? -7.105 -39.438 -6.988 1 95.06 311 GLU B N 1
ATOM 5233 C CA . GLU B 1 311 ? -7.48 -40.031 -8.281 1 95.06 311 GLU B CA 1
ATOM 5234 C C . GLU B 1 311 ? -6.324 -39.938 -9.273 1 95.06 311 GLU B C 1
ATOM 5236 O O . GLU B 1 311 ? -6.426 -40.469 -10.391 1 95.06 311 GLU B O 1
ATOM 5241 N N . GLY B 1 312 ? -5.266 -39.281 -8.891 1 96.94 312 GLY B N 1
ATOM 5242 C CA . GLY B 1 312 ? -4.062 -39.312 -9.703 1 96.94 312 GLY B CA 1
ATOM 5243 C C . GLY B 1 312 ? -3.854 -38.062 -10.523 1 96.94 312 GLY B C 1
ATOM 5244 O O . GLY B 1 312 ? -2.963 -38 -11.375 1 96.94 312 GLY B O 1
ATOM 5245 N N . PHE B 1 313 ? -4.672 -37.062 -10.336 1 98.5 313 PHE B N 1
ATOM 5246 C CA . PHE B 1 313 ? -4.477 -35.781 -11.023 1 98.5 313 PHE B CA 1
ATOM 5247 C C . PHE B 1 313 ? -4.762 -34.625 -10.086 1 98.5 313 PHE B C 1
ATOM 5249 O O . PHE B 1 313 ? -5.41 -34.781 -9.055 1 98.5 313 PHE B O 1
ATOM 5256 N N . VAL B 1 314 ? -4.199 -33.469 -10.414 1 98.75 314 VAL B N 1
ATOM 5257 C CA . VAL B 1 314 ? -4.41 -32.219 -9.703 1 98.75 314 VAL B CA 1
ATOM 5258 C C . VAL B 1 314 ? -5.316 -31.281 -10.523 1 98.75 314 VAL B C 1
ATOM 5260 O O . VAL B 1 314 ? -5.164 -31.188 -11.742 1 98.75 314 VAL B O 1
ATOM 5263 N N . LEU B 1 315 ? -6.266 -30.719 -9.93 1 98.81 315 LEU B N 1
ATOM 5264 C CA . LEU B 1 315 ? -7.199 -29.797 -10.562 1 98.81 315 LEU B CA 1
ATOM 5265 C C . LEU B 1 315 ? -7.43 -28.578 -9.68 1 98.81 315 LEU B C 1
ATOM 5267 O O . LEU B 1 315 ? -7.707 -28.703 -8.484 1 98.81 315 LEU B O 1
ATOM 5271 N N . ALA B 1 316 ? -7.262 -27.391 -10.242 1 98.81 316 ALA B N 1
ATOM 5272 C CA . ALA B 1 316 ? -7.5 -26.141 -9.523 1 98.81 316 ALA B CA 1
ATOM 5273 C C . ALA B 1 316 ? -8.164 -25.109 -10.43 1 98.81 316 ALA B C 1
ATOM 5275 O O . ALA B 1 316 ? -8.156 -25.25 -11.656 1 98.81 316 ALA B O 1
ATOM 5276 N N . VAL B 1 317 ? -8.781 -24.141 -9.867 1 98.69 317 VAL B N 1
ATOM 5277 C CA . VAL B 1 317 ? -9.328 -22.984 -10.578 1 98.69 317 VAL B CA 1
ATOM 5278 C C . VAL B 1 317 ? -8.859 -21.703 -9.906 1 98.69 317 VAL B C 1
ATOM 5280 O O . VAL B 1 317 ? -8.539 -21.688 -8.719 1 98.69 317 VAL B O 1
ATOM 5283 N N . ASN B 1 318 ? -8.75 -20.641 -10.672 1 98.5 318 ASN B N 1
ATOM 5284 C CA . ASN B 1 318 ? -8.461 -19.359 -10.031 1 98.5 318 ASN B CA 1
ATOM 5285 C C . ASN B 1 318 ? -9.297 -18.234 -10.625 1 98.5 318 ASN B C 1
ATOM 5287 O O . ASN B 1 318 ? -9.773 -18.344 -11.758 1 98.5 318 ASN B O 1
ATOM 5291 N N . TYR B 1 319 ? -9.633 -17.297 -9.828 1 98.75 319 TYR B N 1
ATOM 5292 C CA . TYR B 1 319 ? -10.273 -16.031 -10.156 1 98.75 319 TYR B CA 1
ATOM 5293 C C . TYR B 1 319 ? -9.266 -14.898 -10.172 1 98.75 319 TYR B C 1
ATOM 5295 O O . TYR B 1 319 ? -8.711 -14.539 -9.133 1 98.75 319 TYR B O 1
ATOM 5303 N N . TRP B 1 320 ? -9.016 -14.312 -11.367 1 98.56 320 TRP B N 1
ATOM 5304 C CA . TRP B 1 320 ? -8.125 -13.164 -11.469 1 98.56 320 TRP B CA 1
ATOM 5305 C C . TRP B 1 320 ? -8.922 -11.859 -11.5 1 98.56 320 TRP B C 1
ATOM 5307 O O . TRP B 1 320 ? -9.711 -11.633 -12.422 1 98.56 320 TRP B O 1
ATOM 5317 N N . TYR B 1 321 ? -8.719 -11.094 -10.516 1 98.56 321 TYR B N 1
ATOM 5318 C CA . TYR B 1 321 ? -9.227 -9.727 -10.523 1 98.56 321 TYR B CA 1
ATOM 5319 C C . TYR B 1 321 ? -8.109 -8.734 -10.828 1 98.56 321 TYR B C 1
ATOM 5321 O O . TYR B 1 321 ? -6.984 -8.891 -10.352 1 98.56 321 TYR B O 1
ATOM 5329 N N . ASP B 1 322 ? -8.383 -7.727 -11.492 1 96.75 322 ASP B N 1
ATOM 5330 C CA . ASP B 1 322 ? -7.375 -6.734 -11.852 1 96.75 322 ASP B CA 1
ATOM 5331 C C . ASP B 1 322 ? -6.84 -6.02 -10.617 1 96.75 322 ASP B C 1
ATOM 5333 O O . ASP B 1 322 ? -7.605 -5.691 -9.703 1 96.75 322 ASP B O 1
ATOM 5337 N N . MET B 1 323 ? -5.578 -5.82 -10.594 1 96.19 323 MET B N 1
ATOM 5338 C CA . MET B 1 323 ? -5.031 -4.988 -9.531 1 96.19 323 MET B CA 1
ATOM 5339 C C . MET B 1 323 ? -5.312 -3.514 -9.789 1 96.19 323 MET B C 1
ATOM 5341 O O . MET B 1 323 ? -5.492 -3.105 -10.938 1 96.19 323 MET B O 1
ATOM 5345 N N . ASP B 1 324 ? -5.418 -2.744 -8.828 1 95.69 324 ASP B N 1
ATOM 5346 C CA . ASP B 1 324 ? -5.469 -1.289 -8.914 1 95.69 324 ASP B CA 1
ATOM 5347 C C . ASP B 1 324 ? -4.062 -0.7 -9.039 1 95.69 324 ASP B C 1
ATOM 5349 O O . ASP B 1 324 ? -3.266 -0.781 -8.102 1 95.69 324 ASP B O 1
ATOM 5353 N N . PHE B 1 325 ? -3.754 -0.084 -10.141 1 96.06 325 PHE B N 1
ATOM 5354 C CA . PHE B 1 325 ? -2.412 0.437 -10.375 1 96.06 325 PHE B CA 1
ATOM 5355 C C . PHE B 1 325 ? -2.232 1.788 -9.695 1 96.06 325 PHE B C 1
ATOM 5357 O O . PHE B 1 325 ? -1.111 2.291 -9.586 1 96.06 325 PHE B O 1
ATOM 5364 N N . SER B 1 326 ? -3.35 2.354 -9.281 1 95.75 326 SER B N 1
ATOM 5365 C CA . SER B 1 326 ? -3.211 3.59 -8.516 1 95.75 326 SER B CA 1
ATOM 5366 C C . SER B 1 326 ? -2.602 3.324 -7.141 1 95.75 326 SER B C 1
ATOM 5368 O O . SER B 1 326 ? -2.488 2.172 -6.719 1 95.75 326 SER B O 1
ATOM 5370 N N . GLY B 1 327 ? -2.129 4.379 -6.488 1 95.06 327 GLY B N 1
ATOM 5371 C CA . GLY B 1 327 ? -1.521 4.223 -5.18 1 95.06 327 GLY B CA 1
ATOM 5372 C C . GLY B 1 327 ? -0.045 3.879 -5.242 1 95.06 327 GLY B C 1
ATOM 5373 O O . GLY B 1 327 ? 0.57 3.957 -6.309 1 95.06 327 GLY B O 1
ATOM 5374 N N . PRO B 1 328 ? 0.47 3.484 -4.148 1 96.25 328 PRO B N 1
ATOM 5375 C CA . PRO B 1 328 ? 1.932 3.42 -4.066 1 96.25 328 PRO B CA 1
ATOM 5376 C C . PRO B 1 328 ? 2.484 2.053 -4.461 1 96.25 328 PRO B C 1
ATOM 5378 O O . PRO B 1 328 ? 3.674 1.93 -4.77 1 96.25 328 PRO B O 1
ATOM 5381 N N . LEU B 1 329 ? 1.719 1.017 -4.508 1 96.88 329 LEU B N 1
ATOM 5382 C CA . LEU B 1 329 ? 2.256 -0.337 -4.582 1 96.88 329 LEU B CA 1
ATOM 5383 C C . LEU B 1 329 ? 3.072 -0.53 -5.855 1 96.88 329 LEU B C 1
ATOM 5385 O O . LEU B 1 329 ? 4.246 -0.908 -5.797 1 96.88 329 LEU B O 1
ATOM 5389 N N . TYR B 1 330 ? 2.51 -0.181 -7.02 1 97.25 330 TYR B N 1
ATOM 5390 C CA . TYR B 1 330 ? 3.166 -0.458 -8.289 1 97.25 330 TYR B CA 1
ATOM 5391 C C . TYR B 1 330 ? 4.395 0.424 -8.477 1 97.25 330 TYR B C 1
ATOM 5393 O O . TYR B 1 330 ? 5.492 -0.077 -8.727 1 97.25 330 TYR B O 1
ATOM 5401 N N . PRO B 1 331 ? 4.285 1.752 -8.289 1 97.44 331 PRO B N 1
ATOM 5402 C CA . PRO B 1 331 ? 5.465 2.592 -8.508 1 97.44 331 PRO B CA 1
ATOM 5403 C C . PRO B 1 331 ? 6.594 2.281 -7.527 1 97.44 331 PRO B C 1
ATOM 5405 O O . PRO B 1 331 ? 7.77 2.301 -7.91 1 97.44 331 PRO B O 1
ATOM 5408 N N . LEU B 1 332 ? 6.266 1.973 -6.305 1 97.81 332 LEU B N 1
ATOM 5409 C CA . LEU B 1 332 ? 7.297 1.697 -5.312 1 97.81 332 LEU B CA 1
ATOM 5410 C C . LEU B 1 332 ? 7.965 0.353 -5.582 1 97.81 332 LEU B C 1
ATOM 5412 O O . LEU B 1 332 ? 9.18 0.22 -5.438 1 97.81 332 LEU B O 1
ATOM 5416 N N . SER B 1 333 ? 7.152 -0.633 -5.938 1 97.31 333 SER B N 1
ATOM 5417 C CA . SER B 1 333 ? 7.715 -1.938 -6.273 1 97.31 333 SER B CA 1
ATOM 5418 C C . SER B 1 333 ? 8.617 -1.851 -7.5 1 97.31 333 SER B C 1
ATOM 5420 O O . SER B 1 333 ? 9.672 -2.492 -7.547 1 97.31 333 SER B O 1
ATOM 5422 N N . SER B 1 334 ? 8.172 -1.063 -8.477 1 96.44 334 SER B N 1
ATOM 5423 C CA . SER B 1 334 ? 8.977 -0.854 -9.672 1 96.44 334 SER B CA 1
ATOM 5424 C C . SER B 1 334 ? 10.297 -0.169 -9.344 1 96.44 334 SER B C 1
ATOM 5426 O O . SER B 1 334 ? 11.328 -0.488 -9.93 1 96.44 334 SER B O 1
ATOM 5428 N N . PHE B 1 335 ? 10.266 0.752 -8.414 1 97.69 335 PHE B N 1
ATOM 5429 C CA . PHE B 1 335 ? 11.477 1.439 -7.965 1 97.69 335 PHE B CA 1
ATOM 5430 C C . PHE B 1 335 ? 12.469 0.454 -7.359 1 97.69 335 PHE B C 1
ATOM 5432 O O . PHE B 1 335 ? 13.664 0.514 -7.645 1 97.69 335 PHE B O 1
ATOM 5439 N N . VAL B 1 336 ? 11.992 -0.449 -6.543 1 97.81 336 VAL B N 1
ATOM 5440 C CA . VAL B 1 336 ? 12.828 -1.468 -5.918 1 97.81 336 VAL B CA 1
ATOM 5441 C C . VAL B 1 336 ? 13.438 -2.369 -6.992 1 97.81 336 VAL B C 1
ATOM 5443 O O . VAL B 1 336 ? 14.633 -2.65 -6.969 1 97.81 336 VAL B O 1
ATOM 5446 N N . ARG B 1 337 ? 12.594 -2.797 -7.895 1 97.12 337 ARG B N 1
ATOM 5447 C CA . ARG B 1 337 ? 13.031 -3.662 -8.984 1 97.12 337 ARG B CA 1
ATOM 5448 C C . ARG B 1 337 ? 14.148 -3 -9.789 1 97.12 337 ARG B C 1
ATOM 5450 O O . ARG B 1 337 ? 15.195 -3.605 -10.023 1 97.12 337 ARG B O 1
ATOM 5457 N N . ASN B 1 338 ? 13.898 -1.752 -10.18 1 96.44 338 ASN B N 1
ATOM 5458 C CA . ASN B 1 338 ? 14.875 -1.029 -10.984 1 96.44 338 ASN B CA 1
ATOM 5459 C C . ASN B 1 338 ? 16.172 -0.799 -10.219 1 96.44 338 ASN B C 1
ATOM 5461 O O . ASN B 1 338 ? 17.266 -0.853 -10.805 1 96.44 338 ASN B O 1
ATOM 5465 N N . SER B 1 339 ? 16.047 -0.519 -8.945 1 95.44 339 SER B N 1
ATOM 5466 C CA . SER B 1 339 ? 17.234 -0.336 -8.109 1 95.44 339 SER B CA 1
ATOM 5467 C C . SER B 1 339 ? 18.062 -1.614 -8.031 1 95.44 339 SER B C 1
ATOM 5469 O O . SER B 1 339 ? 19.297 -1.566 -8.094 1 95.44 339 SER B O 1
ATOM 5471 N N . ALA B 1 340 ? 17.391 -2.703 -7.895 1 94.31 340 ALA B N 1
ATOM 5472 C CA . ALA B 1 340 ? 18.062 -3.996 -7.812 1 94.31 340 ALA B CA 1
ATOM 5473 C C . ALA B 1 340 ? 18.766 -4.332 -9.125 1 94.31 340 ALA B C 1
ATOM 5475 O O . ALA B 1 340 ? 19.891 -4.836 -9.125 1 94.31 340 ALA B O 1
ATOM 5476 N N . LEU B 1 341 ? 18.094 -4.094 -10.211 1 94.94 341 LEU B N 1
ATOM 5477 C CA . LEU B 1 341 ? 18.656 -4.383 -11.531 1 94.94 341 LEU B CA 1
ATOM 5478 C C . LEU B 1 341 ? 19.875 -3.514 -11.805 1 94.94 341 LEU B C 1
ATOM 5480 O O . LEU B 1 341 ? 20.859 -3.977 -12.398 1 94.94 341 LEU B O 1
ATOM 5484 N N . LYS B 1 342 ? 19.828 -2.281 -11.391 1 92.31 342 LYS B N 1
ATOM 5485 C CA . LYS B 1 342 ? 20.969 -1.39 -11.539 1 92.31 342 LYS B CA 1
ATOM 5486 C C . LYS B 1 342 ? 22.156 -1.874 -10.711 1 92.31 342 LYS B C 1
ATOM 5488 O O . LYS B 1 342 ? 23.297 -1.846 -11.18 1 92.31 342 LYS B O 1
ATOM 5493 N N . ALA B 1 343 ? 21.875 -2.262 -9.523 1 89.31 343 ALA B N 1
ATOM 5494 C CA . ALA B 1 343 ? 22.922 -2.785 -8.656 1 89.31 343 ALA B CA 1
ATOM 5495 C C . ALA B 1 343 ? 23.562 -4.035 -9.258 1 89.31 343 ALA B C 1
ATOM 5497 O O . ALA B 1 343 ? 24.781 -4.227 -9.164 1 89.31 343 ALA B O 1
ATOM 5498 N N . GLN B 1 344 ? 22.766 -4.875 -9.797 1 89.44 344 GLN B N 1
ATOM 5499 C CA . GLN B 1 344 ? 23.234 -6.098 -10.438 1 89.44 344 GLN B CA 1
ATOM 5500 C C . GLN B 1 344 ? 24.125 -5.781 -11.641 1 89.44 344 GLN B C 1
ATOM 5502 O O . GLN B 1 344 ? 25.156 -6.418 -11.844 1 89.44 344 GLN B O 1
ATOM 5507 N N . ALA B 1 345 ? 23.719 -4.84 -12.438 1 87.62 345 ALA B N 1
ATOM 5508 C CA . ALA B 1 345 ? 24.469 -4.438 -13.625 1 87.62 345 ALA B CA 1
ATOM 5509 C C . ALA B 1 345 ? 25.828 -3.859 -13.234 1 87.62 345 ALA B C 1
ATOM 5511 O O . ALA B 1 345 ? 26.828 -4.105 -13.914 1 87.62 345 ALA B O 1
ATOM 5512 N N . GLU B 1 346 ? 25.859 -3.074 -12.219 1 84.06 346 GLU B N 1
ATOM 5513 C CA . GLU B 1 346 ? 27.094 -2.467 -11.742 1 84.06 346 GLU B CA 1
ATOM 5514 C C . GLU B 1 346 ? 28.062 -3.523 -11.219 1 84.06 346 GLU B C 1
ATOM 5516 O O . GLU B 1 346 ? 29.266 -3.422 -11.422 1 84.06 346 GLU B O 1
ATOM 5521 N N . ALA B 1 347 ? 27.547 -4.484 -10.531 1 82.12 347 ALA B N 1
ATOM 5522 C CA . ALA B 1 347 ? 28.375 -5.555 -9.992 1 82.12 347 ALA B CA 1
ATOM 5523 C C . ALA B 1 347 ? 28.984 -6.398 -11.117 1 82.12 347 ALA B C 1
ATOM 5525 O O . ALA B 1 347 ? 30.125 -6.844 -11.023 1 82.12 347 ALA B O 1
ATOM 5526 N N . GLU B 1 348 ? 28.219 -6.672 -12.148 1 78.88 348 GLU B N 1
ATOM 5527 C CA . GLU B 1 348 ? 28.688 -7.465 -13.281 1 78.88 348 GLU B CA 1
ATOM 5528 C C . GLU B 1 348 ? 29.703 -6.691 -14.109 1 78.88 348 GLU B C 1
ATOM 5530 O O . GLU B 1 348 ? 30.578 -7.285 -14.742 1 78.88 348 GLU B O 1
ATOM 5535 N N . GLY B 1 349 ? 29.484 -5.398 -14.211 1 71.44 349 GLY B N 1
ATOM 5536 C CA . GLY B 1 349 ? 30.453 -4.57 -14.922 1 71.44 349 GLY B CA 1
ATOM 5537 C C . GLY B 1 349 ? 31.797 -4.5 -14.242 1 71.44 349 GLY B C 1
ATOM 5538 O O . GLY B 1 349 ? 32.844 -4.359 -14.906 1 71.44 349 GLY B O 1
ATOM 5539 N N . HIS B 1 350 ? 31.797 -4.559 -12.992 1 63.81 350 HIS B N 1
ATOM 5540 C CA . HIS B 1 350 ? 33.062 -4.531 -12.266 1 63.81 350 HIS B CA 1
ATOM 5541 C C . HIS B 1 350 ? 33.781 -5.871 -12.359 1 63.81 350 HIS B C 1
ATOM 5543 O O . HIS B 1 350 ? 35 -5.945 -12.156 1 63.81 350 HIS B O 1
ATOM 5549 N N . GLU B 1 351 ? 33.125 -6.895 -12.508 1 51.12 351 GLU B N 1
ATOM 5550 C CA . GLU B 1 351 ? 33.75 -8.211 -12.641 1 51.12 351 GLU B CA 1
ATOM 5551 C C . GLU B 1 351 ? 34.375 -8.391 -14.023 1 51.12 351 GLU B C 1
ATOM 5553 O O . GLU B 1 351 ? 35.188 -9.289 -14.227 1 51.12 351 GLU B O 1
ATOM 5558 N N . VAL B 1 352 ? 34.25 -7.465 -14.969 1 44.28 352 VAL B N 1
ATOM 5559 C CA . VAL B 1 352 ? 34.938 -7.5 -16.25 1 44.28 352 VAL B CA 1
ATOM 5560 C C . VAL B 1 352 ? 36.156 -6.566 -16.188 1 44.28 352 VAL B C 1
ATOM 5562 O O . VAL B 1 352 ? 36.062 -5.43 -15.719 1 44.28 352 VAL B O 1
#

pLDDT: mean 93.39, std 10.87, range [42.16, 98.94]

Radius of gyration: 31.67 Å; Cα contacts (8 Å, |Δi|>4): 1567; chains: 2; bounding box: 60×102×83 Å

Foldseek 3Di:
DPDDDPDNLLCLLVVCPVVDPLAAAEDQEDDALVVVLVCLVVQGKHKYALHCVVFLCLVQVAPVNVCVLQPPAKAKKFKDLQQEAQAFDAAPVRATAGEHGDIDIDRPNVQQVLLLVVLVQVQDPDPRDPRDSIFIKRWDWQLCCVPRVVSVVVVPSDPQDDVSNCVNVVNVGFPHKDKIKGAQRHKYAKDFAQWFKKKAWRFFKKKKWKFDLSCLLWQLWDFHFYWYWDFDDPPPDPDPPNPRDTHTGTDDPPDGTDTDGNADLVCQVPSTGPNNVSTSIRMDMHDRSMIMGRHHNMIMIMGTHHDPVGSRMIMMMMGTHGHDPPDDRNVVSVVSNVVSVVVVVVVVVVVD/DPDDDPDNLLCLLVVCPVVDPLAAAEDQEDDALVVVLVCLVVQGKHKYALHCVVFLCLVQVAPVNVCVLQPPAKAKKFKDLQQEAQAFDAAPVRATAGEHGDIDIDRPNVQQVLLLVVLVQVQDPDPRDPRDSIFIKRWDWQLCCVPRVVSVVVVPRDPQDDVSNCVNVVNVGFPHKDKIKGAQRHKYAKDFAQWFKKKAWRFFKKKKWKFDLSCLLWQLWDFHFYWYWDFDDPPPDPPPPNPRDTHTGTDDPPDGTDTDGNADPVCQVPSTGPNNVSTSIRMDMHDRSMIMGRHHNMIMIMGTHHDPPGSRMIMMMMGTHGHDPPDDRNVVSVVSNVVSVVVVVVVVVVVD

Organism: NCBI:txid1051616

InterPro domains:
  IPR003347 JmjC domain [PS51184] (147-336)
  IPR003347 JmjC domain [SM00558] (138-330)
  IPR014710 RmlC-like jelly roll fold [G3DSA:2.60.120.10] (4-342)
  IPR041667 Cupin-like domain 8 [PF13621] (34-326)